Protein AF-A0A7Y5LCN3-F1 (afdb_monomer)

Mean predicted aligned error: 13.46 Å

Solvent-accessible surface area (backbone atoms only — not comparable to full-atom values): 19197 Å² total; per-residue (Å²): 138,63,77,71,61,66,58,58,63,61,57,56,64,54,54,65,52,49,56,54,51,51,51,54,53,48,51,50,50,50,50,50,51,50,51,49,50,51,50,50,51,54,52,50,54,46,48,54,51,49,53,54,49,50,54,32,47,76,48,50,44,60,88,72,73,68,83,64,98,54,71,68,72,59,36,53,49,33,51,55,50,35,53,50,35,54,52,52,46,52,48,52,51,53,49,52,52,50,46,52,52,50,52,51,52,42,53,52,48,53,52,51,48,53,52,50,55,52,51,50,53,53,50,52,51,53,49,53,52,51,50,52,53,46,52,53,49,46,53,49,34,50,53,50,34,55,51,25,52,49,49,34,55,52,32,54,54,50,40,54,55,40,51,53,49,34,53,52,42,54,52,50,46,54,52,47,52,51,50,43,54,52,41,53,53,49,46,52,53,46,52,54,50,49,53,53,46,51,53,50,51,55,52,40,50,52,50,29,51,51,17,52,52,44,27,53,52,19,49,52,42,28,53,53,16,60,73,51,44,84,82,13,53,72,57,24,55,52,19,51,52,48,23,53,51,16,52,51,46,31,55,52,29,52,53,50,52,51,52,46,52,52,50,51,53,52,45,55,54,48,48,54,52,38,54,53,48,44,55,50,43,54,55,48,46,53,55,47,50,54,53,36,52,54,35,53,55,49,44,53,52,33,54,52,49,36,55,52,25,53,51,49,37,53,50,27,53,52,48,50,56,52,44,52,51,50,53,53,50,50,55,52,50,52,53,51,51,53,50,50,51,51,51,44,55,53,50,49,56,50,44,54,50,51,49,50,52,46,51,52,53,48,48,58,57,48,58,29,63,54,64,72,80,75,124

Nearest PDB structures (foldseek):
  1qu7-assembly1_B  TM=5.947E-01  e=6.208E-07  Escherichia coli
  3g6b-assembly1_A  TM=6.745E-01  e=2.278E-05  Thermotoga maritima
  3g67-assembly1_A  TM=5.455E-01  e=5.442E-06  Thermotoga maritima
  6r1j-assembly1_D-2  TM=4.550E-01  e=4.868E-02  Aeromonas hydrophila J-1
  6grj-assembly1_F  TM=2.800E-01  e=1.846E-02  Aeromonas hydrophila

Secondary structure (DSSP, 8-state):
--HHHHHHHHHHHHHHHHHHHHHHHHHHHHHHHHHHHHHHHHHHHHHHHHHHHHHHHHTT-----------THHHHHHHHHHHHHHHHHHHHHHHHHHHHHHHHHHHHHHHHHHHHHHHHHHHHHHHHHHHHHHHHHHHHHHHHHHHHHHHHHHHHHHHHHHHHHHHHHHHHHHHHHHHHHHHHHHHHHHHHHHHHHHHHHHHHHHHHHHHHHHHHHHHHHHHHHHHTGGGGHHHHHHHHHHHHHHHHHHHHHHHHHHHHHHHHHHHHHHHHHHHHHHHHHHHHHHHHHHHHHHHHHHHHHHHHHHHHHHHHHHHHHHHHHHHHHHHHHHHHHHHHHHHHHHHHHHHHHHHHHHHHHHHHHHHHHHHHHHTTS--

Structure (mmCIF, N/CA/C/O backbone):
data_AF-A0A7Y5LCN3-F1
#
_entry.id   AF-A0A7Y5LCN3-F1
#
loop_
_atom_site.group_PDB
_atom_site.id
_atom_site.type_symbol
_atom_site.label_atom_id
_atom_site.label_alt_id
_atom_site.label_comp_id
_atom_site.label_asym_id
_atom_site.label_entity_id
_atom_site.label_seq_id
_atom_site.pdbx_PDB_ins_code
_atom_site.Cartn_x
_atom_site.Cartn_y
_atom_site.Cartn_z
_atom_site.occupancy
_atom_site.B_iso_or_equiv
_atom_site.auth_seq_id
_atom_site.auth_comp_id
_atom_site.auth_asym_id
_atom_site.auth_atom_id
_atom_site.pdbx_PDB_model_num
ATOM 1 N N . MET A 1 1 ? 97.685 20.482 -148.790 1.00 52.00 1 MET A N 1
ATOM 2 C CA . MET A 1 1 ? 96.986 21.787 -148.680 1.00 52.00 1 MET A CA 1
ATOM 3 C C . MET A 1 1 ? 95.770 21.716 -149.595 1.00 52.00 1 MET A C 1
ATOM 5 O O . MET A 1 1 ? 95.974 21.711 -150.789 1.00 52.00 1 MET A O 1
ATOM 9 N N . ILE A 1 2 ? 94.528 21.442 -149.194 1.00 47.47 2 ILE A N 1
ATOM 10 C CA . ILE A 1 2 ? 93.637 22.212 -148.298 1.00 47.47 2 ILE A CA 1
ATOM 11 C C . ILE A 1 2 ? 92.705 21.257 -147.498 1.00 47.47 2 ILE A C 1
ATOM 13 O O . ILE A 1 2 ? 91.799 21.687 -146.804 1.00 47.47 2 ILE A O 1
ATOM 17 N N . VAL A 1 3 ? 92.983 19.944 -147.465 1.00 51.06 3 VAL A N 1
ATOM 18 C CA . VAL A 1 3 ? 92.274 18.978 -146.583 1.00 51.06 3 VAL A CA 1
ATOM 19 C C . VAL A 1 3 ? 92.441 19.318 -145.080 1.00 51.06 3 VAL A C 1
ATOM 21 O O . VAL A 1 3 ? 91.617 18.948 -144.254 1.00 51.06 3 VAL A O 1
ATOM 24 N N . SER A 1 4 ? 93.443 20.135 -144.724 1.00 52.56 4 SER A N 1
ATOM 25 C CA . SER A 1 4 ? 93.655 20.673 -143.368 1.00 52.56 4 SER A CA 1
ATOM 26 C C . SER A 1 4 ? 92.714 21.831 -142.984 1.00 52.56 4 SER A C 1
ATOM 28 O O . SER A 1 4 ? 92.517 22.061 -141.795 1.00 52.56 4 SER A O 1
ATOM 30 N N . HIS A 1 5 ? 92.095 22.536 -143.939 1.00 54.12 5 HIS A N 1
ATOM 31 C CA . HIS A 1 5 ? 91.192 23.661 -143.638 1.00 54.12 5 HIS A CA 1
ATOM 32 C C . HIS A 1 5 ? 89.727 23.236 -143.453 1.00 54.12 5 HIS A C 1
ATOM 34 O O . HIS A 1 5 ? 88.987 23.913 -142.747 1.00 54.12 5 HIS A O 1
ATOM 40 N N . LEU A 1 6 ? 89.318 22.082 -143.998 1.00 51.00 6 LEU A N 1
ATOM 41 C CA . LEU A 1 6 ? 87.967 21.550 -143.778 1.00 51.00 6 LEU A CA 1
ATOM 42 C C . LEU A 1 6 ? 87.804 20.872 -142.401 1.00 51.00 6 LEU A C 1
ATOM 44 O O . LEU A 1 6 ? 86.703 20.828 -141.866 1.00 51.00 6 LEU A O 1
ATOM 48 N N . CYS A 1 7 ? 88.897 20.388 -141.797 1.00 51.03 7 CYS A N 1
ATOM 49 C CA . CYS A 1 7 ? 88.867 19.727 -140.485 1.00 51.03 7 CYS A CA 1
ATOM 50 C C . CYS A 1 7 ? 88.866 20.731 -139.308 1.00 51.03 7 CYS A C 1
ATOM 52 O O . CYS A 1 7 ? 88.306 20.455 -138.251 1.00 51.03 7 CYS A O 1
ATOM 54 N N . ALA A 1 8 ? 89.425 21.934 -139.501 1.00 54.19 8 ALA A N 1
ATOM 55 C CA . ALA A 1 8 ? 89.478 22.976 -138.469 1.00 54.19 8 ALA A CA 1
ATOM 56 C C . ALA A 1 8 ? 88.126 23.686 -138.237 1.00 54.19 8 ALA A C 1
ATOM 58 O O . ALA A 1 8 ? 87.846 24.117 -137.122 1.00 54.19 8 ALA A O 1
ATOM 59 N N . LEU A 1 9 ? 87.258 23.762 -139.254 1.00 52.12 9 LEU A N 1
ATOM 60 C CA . LEU A 1 9 ? 85.941 24.407 -139.137 1.00 52.12 9 LEU A CA 1
ATOM 61 C C . LEU A 1 9 ? 84.875 23.524 -138.463 1.00 52.12 9 LEU A C 1
ATOM 63 O O . LEU A 1 9 ? 83.951 24.058 -137.857 1.00 52.12 9 LEU A O 1
ATOM 67 N N . LEU A 1 10 ? 85.014 22.193 -138.495 1.00 51.50 10 LEU A N 1
ATOM 68 C CA . LEU A 1 10 ? 84.061 21.281 -137.842 1.00 51.50 10 LEU A CA 1
ATOM 69 C C . LEU A 1 10 ? 84.369 21.031 -136.354 1.00 51.50 10 LEU A C 1
ATOM 71 O O . LEU A 1 10 ? 83.449 20.767 -135.584 1.00 51.50 10 LEU A O 1
ATOM 75 N N . LEU A 1 11 ? 85.627 21.173 -135.918 1.00 52.88 11 LEU A N 1
ATOM 76 C CA . LEU A 1 11 ? 86.013 20.988 -134.509 1.00 52.88 11 LEU A CA 1
ATOM 77 C C . LEU A 1 11 ? 85.729 22.219 -133.625 1.00 52.88 11 LEU A C 1
ATOM 79 O O . LEU A 1 11 ? 85.453 22.057 -132.438 1.00 52.88 11 LEU A O 1
ATOM 83 N N . GLY A 1 12 ? 85.718 23.433 -134.190 1.00 55.03 12 GLY A N 1
ATOM 84 C CA . GLY A 1 12 ? 85.372 24.657 -133.451 1.00 55.03 12 GLY A CA 1
ATOM 85 C C . GLY A 1 12 ? 83.888 24.743 -133.075 1.00 55.03 12 GLY A C 1
ATOM 86 O O . GLY A 1 12 ? 83.553 25.140 -131.963 1.00 55.03 12 GLY A O 1
ATOM 87 N N . TYR A 1 13 ? 82.993 24.281 -133.956 1.00 54.50 13 TYR A N 1
ATOM 88 C CA . TYR A 1 13 ? 81.547 24.355 -133.717 1.00 54.50 13 TYR A CA 1
ATOM 89 C C . TYR A 1 13 ? 81.064 23.378 -132.634 1.00 54.50 13 TYR A C 1
ATOM 91 O O . TYR A 1 13 ? 80.042 23.624 -132.016 1.00 54.50 13 TYR A O 1
ATOM 99 N N . TYR A 1 14 ? 81.782 22.288 -132.343 1.00 53.69 14 TYR A N 1
ATOM 100 C CA . TYR A 1 14 ? 81.372 21.358 -131.277 1.00 53.69 14 TYR A CA 1
ATOM 101 C C . TYR A 1 14 ? 81.842 21.804 -129.878 1.00 53.69 14 TYR A C 1
ATOM 103 O O . TYR A 1 14 ? 81.203 21.478 -128.880 1.00 53.69 14 TYR A O 1
ATOM 111 N N . SER A 1 15 ? 82.925 22.587 -129.797 1.00 60.47 15 SER A N 1
ATOM 112 C CA . SER A 1 15 ? 83.506 23.067 -128.534 1.00 60.47 15 SER A CA 1
ATOM 113 C C . SER A 1 15 ? 82.622 24.106 -127.831 1.00 60.47 15 SER A C 1
ATOM 115 O O . SER A 1 15 ? 82.399 24.004 -126.624 1.00 60.47 15 SER A O 1
ATOM 117 N N . ASP A 1 16 ? 82.057 25.065 -128.571 1.00 58.06 16 ASP A N 1
ATOM 118 C CA . ASP A 1 16 ? 81.270 26.153 -127.968 1.00 58.06 16 ASP A CA 1
ATOM 119 C C . ASP A 1 16 ? 79.874 25.701 -127.500 1.00 58.06 16 ASP A C 1
ATOM 121 O O . ASP A 1 16 ? 79.369 26.185 -126.485 1.00 58.06 16 ASP A O 1
ATOM 125 N N . TYR A 1 17 ? 79.273 24.699 -128.152 1.00 61.34 17 TYR A N 1
ATOM 126 C CA . TYR A 1 17 ? 78.019 24.102 -127.673 1.00 61.34 17 TYR A CA 1
ATOM 127 C C . TYR A 1 17 ? 78.238 23.138 -126.501 1.00 61.34 17 TYR A C 1
ATOM 129 O O . TYR A 1 17 ? 77.366 23.022 -125.640 1.00 61.34 17 TYR A O 1
ATOM 137 N N . TRP A 1 18 ? 79.399 22.487 -126.397 1.00 64.56 18 TRP A N 1
ATOM 138 C CA . TRP A 1 18 ? 79.685 21.578 -125.285 1.00 64.56 18 TRP A CA 1
ATOM 139 C C . TRP A 1 18 ? 79.748 22.316 -123.935 1.00 64.56 18 TRP A C 1
ATOM 141 O O . TRP A 1 18 ? 79.131 21.872 -122.968 1.00 64.56 18 TRP A O 1
ATOM 151 N N . TRP A 1 19 ? 80.368 23.501 -123.871 1.00 62.97 19 TRP A N 1
ATOM 152 C CA . TRP A 1 19 ? 80.383 24.327 -122.651 1.00 62.97 19 TRP A CA 1
ATOM 153 C C . TRP A 1 19 ? 79.006 24.920 -122.290 1.00 62.97 19 TRP A C 1
ATOM 155 O O . TRP A 1 19 ? 78.677 25.055 -121.105 1.00 62.97 19 TRP A O 1
ATOM 165 N N . ALA A 1 20 ? 78.156 25.208 -123.281 1.00 64.88 20 ALA A N 1
ATOM 166 C CA . ALA A 1 20 ? 76.776 25.648 -123.053 1.00 64.88 20 ALA A CA 1
ATOM 167 C C . ALA A 1 20 ? 75.882 24.523 -122.489 1.00 64.88 20 ALA A C 1
ATOM 169 O O . ALA A 1 20 ? 75.087 24.760 -121.576 1.00 64.88 20 ALA A O 1
ATOM 170 N N . TRP A 1 21 ? 76.046 23.284 -122.963 1.00 63.06 21 TRP A N 1
ATOM 171 C CA . TRP A 1 21 ? 75.334 22.115 -122.430 1.00 63.06 21 TRP A CA 1
ATOM 172 C C . TRP A 1 21 ? 75.861 21.698 -121.046 1.00 63.06 21 TRP A C 1
ATOM 174 O O . TRP A 1 21 ? 75.075 21.428 -120.143 1.00 63.06 21 TRP A O 1
ATOM 184 N N . VAL A 1 22 ? 77.175 21.725 -120.809 1.00 68.25 22 VAL A N 1
ATOM 185 C CA . VAL A 1 22 ? 77.747 21.383 -119.492 1.00 68.25 22 VAL A CA 1
ATOM 186 C C . VAL A 1 22 ? 77.345 22.393 -118.407 1.00 68.25 22 VAL A C 1
ATOM 188 O O . VAL A 1 22 ? 77.045 21.990 -117.284 1.00 68.25 22 VAL A O 1
ATOM 191 N N . SER A 1 23 ? 77.270 23.692 -118.718 1.00 67.81 23 SER A N 1
ATOM 192 C CA . SER A 1 23 ? 76.867 24.718 -117.740 1.00 67.81 23 SER A CA 1
ATOM 193 C C . SER A 1 23 ? 75.370 24.691 -117.407 1.00 67.81 23 SER A C 1
ATOM 195 O O . SER A 1 23 ? 75.005 24.824 -116.238 1.00 67.81 23 SER A O 1
ATOM 197 N N . THR A 1 24 ? 74.498 24.448 -118.389 1.00 69.62 24 THR A N 1
ATOM 198 C CA . THR A 1 24 ? 73.043 24.343 -118.169 1.00 69.62 24 THR A CA 1
ATOM 199 C C . THR A 1 24 ? 72.655 23.064 -117.426 1.00 69.62 24 THR A C 1
ATOM 201 O O . THR 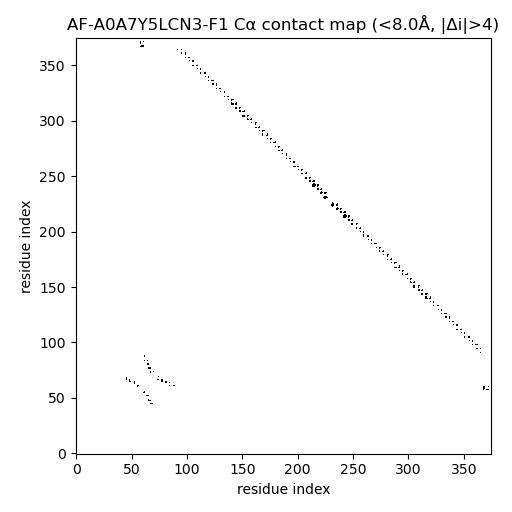A 1 24 ? 71.893 23.128 -116.458 1.00 69.62 24 THR A O 1
ATOM 204 N N . TYR A 1 25 ? 73.235 21.914 -117.786 1.00 73.44 25 TYR A N 1
ATOM 205 C CA . TYR A 1 25 ? 73.005 20.660 -117.059 1.00 73.44 25 TYR A CA 1
ATOM 206 C C . TYR A 1 25 ? 73.680 20.657 -115.682 1.00 73.44 25 TYR A C 1
ATOM 208 O O . TYR A 1 25 ? 73.091 20.173 -114.716 1.00 73.44 25 TYR A O 1
ATOM 216 N N . GLY A 1 26 ? 74.869 21.255 -115.553 1.00 73.31 26 GLY A N 1
ATOM 217 C CA . GLY A 1 26 ? 75.564 21.414 -114.274 1.00 73.31 26 GLY A CA 1
ATOM 218 C C . GLY A 1 26 ? 74.789 22.287 -113.282 1.00 73.31 26 GLY A C 1
ATOM 219 O O . GLY A 1 26 ? 74.607 21.890 -112.131 1.00 73.31 26 GLY A O 1
ATOM 220 N N . ALA A 1 27 ? 74.254 23.429 -113.728 1.00 74.38 27 ALA A N 1
ATOM 221 C CA . ALA A 1 27 ? 73.402 24.287 -112.901 1.00 74.38 27 ALA A CA 1
ATOM 222 C C . ALA A 1 27 ? 72.088 23.589 -112.510 1.00 74.38 27 ALA A C 1
ATOM 224 O O . ALA A 1 27 ? 71.671 23.666 -111.354 1.00 74.38 27 ALA A O 1
ATOM 225 N N . GLY A 1 28 ? 71.476 22.842 -113.436 1.00 76.94 28 GLY A N 1
ATOM 226 C CA . GLY A 1 28 ? 70.298 22.019 -113.153 1.00 76.94 28 GLY A CA 1
ATOM 227 C C . GLY A 1 28 ? 70.564 20.965 -112.075 1.00 76.94 28 GLY A C 1
ATOM 228 O O . GLY A 1 28 ? 69.800 20.861 -111.117 1.00 76.94 28 GLY A O 1
ATOM 229 N N . ILE A 1 29 ? 71.682 20.239 -112.165 1.00 80.81 29 ILE A N 1
ATOM 230 C CA . ILE A 1 29 ? 72.076 19.222 -111.177 1.00 80.81 29 ILE A CA 1
ATOM 231 C C . ILE A 1 29 ? 72.345 19.855 -109.806 1.00 80.81 29 ILE A C 1
ATOM 233 O O . ILE A 1 29 ? 71.886 19.327 -108.795 1.00 80.81 29 ILE A O 1
ATOM 237 N N . VAL A 1 30 ? 73.030 21.000 -109.744 1.00 80.94 30 VAL A N 1
ATOM 238 C CA . VAL A 1 30 ? 73.284 21.705 -108.473 1.00 80.94 30 VAL A CA 1
ATOM 239 C C . VAL A 1 30 ? 71.982 22.203 -107.842 1.00 80.94 30 VAL A C 1
ATOM 241 O O . VAL A 1 30 ? 71.798 22.040 -106.635 1.00 80.94 30 VAL A O 1
ATOM 244 N N . CYS A 1 31 ? 71.049 22.735 -108.634 1.00 82.25 31 CYS A N 1
ATOM 245 C CA . CYS A 1 31 ? 69.726 23.136 -108.152 1.00 82.25 31 CYS A CA 1
ATOM 246 C C . CYS A 1 31 ? 68.904 21.940 -107.658 1.00 82.25 31 CYS A C 1
ATOM 248 O O . CYS A 1 31 ? 68.289 22.032 -106.599 1.00 82.25 31 CYS A O 1
ATOM 250 N N . VAL A 1 32 ? 68.933 20.804 -108.362 1.00 82.25 32 VAL A N 1
ATOM 251 C CA . VAL A 1 32 ? 68.234 19.577 -107.943 1.00 82.25 32 VAL A CA 1
ATOM 252 C C . VAL A 1 32 ? 68.851 19.000 -106.671 1.00 82.25 32 VAL A C 1
ATOM 254 O O . VAL A 1 32 ? 68.116 18.660 -105.750 1.00 82.25 32 VAL A O 1
ATOM 257 N N . ILE A 1 33 ? 70.182 18.946 -106.555 1.00 82.06 33 ILE A N 1
ATOM 258 C CA . ILE A 1 33 ? 70.868 18.499 -105.331 1.00 82.06 33 ILE A CA 1
ATOM 259 C C . ILE A 1 33 ? 70.597 19.469 -104.177 1.00 82.06 33 ILE A C 1
ATOM 261 O O . ILE A 1 33 ? 70.390 19.031 -103.048 1.00 82.06 33 ILE A O 1
ATOM 265 N N . GLY A 1 34 ? 70.584 20.778 -104.436 1.00 81.12 34 GLY A N 1
ATOM 266 C CA . GLY A 1 34 ? 70.258 21.806 -103.450 1.00 81.12 34 GLY A CA 1
ATOM 267 C C . GLY A 1 34 ? 68.820 21.684 -102.952 1.00 81.12 34 GLY A C 1
ATOM 268 O O . GLY A 1 34 ? 68.594 21.644 -101.743 1.00 81.12 34 GLY A O 1
ATOM 269 N N . PHE A 1 35 ? 67.865 21.533 -103.871 1.00 82.56 35 PHE A N 1
ATOM 270 C CA . PHE A 1 35 ? 66.458 21.292 -103.564 1.00 82.56 35 PHE A CA 1
ATOM 271 C C . PHE A 1 35 ? 66.267 19.974 -102.810 1.00 82.56 35 PHE A C 1
ATOM 273 O O . PHE A 1 35 ? 65.584 19.945 -101.793 1.00 82.56 35 PHE A O 1
ATOM 280 N N . PHE A 1 36 ? 66.939 18.902 -103.232 1.00 81.12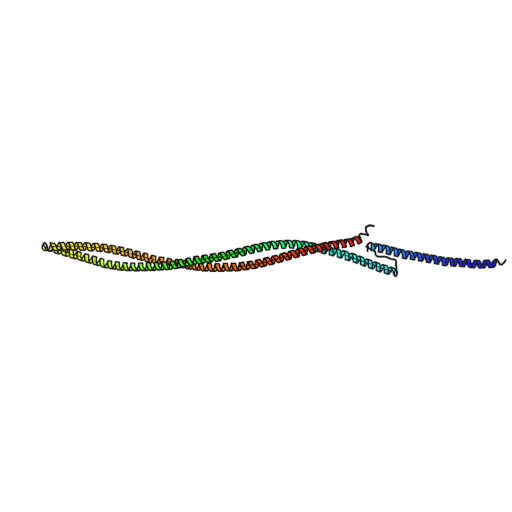 36 PHE A N 1
ATOM 281 C CA . PHE A 1 36 ? 66.885 17.599 -102.571 1.00 81.12 36 PHE A CA 1
ATOM 282 C C . PHE A 1 36 ? 67.504 17.637 -101.170 1.00 81.12 36 PHE A C 1
ATOM 284 O O . PHE A 1 36 ? 66.935 17.073 -100.241 1.00 81.12 36 PHE A O 1
ATOM 291 N N . LYS A 1 37 ? 68.617 18.359 -100.969 1.00 79.31 37 LYS A N 1
ATOM 292 C CA . LYS A 1 37 ? 69.203 18.601 -99.639 1.00 79.31 37 LYS A CA 1
ATOM 293 C C . LYS A 1 37 ? 68.273 19.418 -98.744 1.00 79.31 37 LYS A C 1
ATOM 295 O O . LYS A 1 37 ? 68.135 19.084 -97.570 1.00 79.31 37 LYS A O 1
ATOM 300 N N . LEU A 1 38 ? 67.638 20.463 -99.277 1.00 79.38 38 LEU A N 1
ATOM 301 C CA . LEU A 1 38 ? 66.633 21.258 -98.563 1.00 79.38 38 LEU A CA 1
ATOM 302 C C . LEU A 1 38 ? 65.418 20.403 -98.183 1.00 79.38 38 LEU A C 1
ATOM 304 O O . LEU A 1 38 ? 64.985 20.450 -97.036 1.00 79.38 38 LEU A O 1
ATOM 308 N N . PHE A 1 39 ? 64.935 19.567 -99.100 1.00 79.00 39 PHE A N 1
ATOM 309 C CA . PHE A 1 39 ? 63.821 18.645 -98.886 1.00 79.00 39 PHE A CA 1
ATOM 310 C C . PHE A 1 39 ? 64.145 17.544 -97.862 1.00 79.00 39 PHE A C 1
ATOM 312 O O . PHE A 1 39 ? 63.333 17.260 -96.980 1.00 79.00 39 PHE A O 1
ATOM 319 N N . LEU A 1 40 ? 65.347 16.959 -97.919 1.00 77.81 40 LEU A N 1
ATOM 320 C CA . LEU A 1 40 ? 65.844 15.999 -96.926 1.00 77.81 40 LEU A CA 1
ATOM 321 C C . LEU A 1 40 ? 65.979 16.641 -95.550 1.00 77.81 40 LEU A C 1
ATOM 323 O O . LEU A 1 40 ? 65.507 16.076 -94.570 1.00 77.81 40 LEU A O 1
ATOM 327 N N . LYS A 1 41 ? 66.584 17.832 -95.471 1.00 79.00 41 LYS A N 1
ATOM 328 C CA . LYS A 1 41 ? 66.724 18.572 -94.213 1.00 79.00 41 LYS A CA 1
ATOM 329 C C . LYS A 1 41 ? 65.353 18.878 -93.609 1.00 79.00 41 LYS A C 1
ATOM 331 O O . LYS A 1 41 ? 65.133 18.612 -92.435 1.00 79.00 41 LYS A O 1
ATOM 336 N N . TYR A 1 42 ? 64.423 19.354 -94.431 1.00 78.50 42 TYR A N 1
ATOM 337 C CA . TYR A 1 42 ? 63.046 19.639 -94.047 1.00 78.50 42 TYR A CA 1
ATOM 338 C C . TYR A 1 42 ? 62.305 18.399 -93.512 1.00 78.50 42 TYR A C 1
ATOM 340 O O . TYR A 1 42 ? 61.716 18.440 -92.431 1.00 78.50 42 TYR A O 1
ATOM 348 N N . THR A 1 43 ? 62.386 17.271 -94.223 1.00 75.50 43 THR A N 1
ATOM 349 C CA . THR A 1 43 ? 61.709 16.018 -93.845 1.00 75.50 43 THR A CA 1
ATOM 350 C C . THR A 1 43 ? 62.337 15.369 -92.607 1.00 75.50 43 THR A C 1
ATOM 352 O O . THR A 1 43 ? 61.619 14.927 -91.707 1.00 75.50 43 THR A O 1
ATOM 355 N N . ILE A 1 44 ? 63.671 15.345 -92.510 1.00 80.81 44 ILE A N 1
ATOM 356 C CA . ILE A 1 44 ? 64.396 14.754 -91.375 1.00 80.81 44 ILE A CA 1
ATOM 357 C C . ILE A 1 44 ? 64.196 15.588 -90.104 1.00 80.81 44 ILE A C 1
ATOM 359 O O . ILE A 1 44 ? 63.905 15.022 -89.052 1.00 80.81 44 ILE A O 1
ATOM 363 N N . GLU A 1 45 ? 64.296 16.920 -90.174 1.00 81.12 45 GLU A N 1
ATOM 364 C CA . GLU A 1 45 ? 64.096 17.783 -89.001 1.00 81.12 45 GLU A CA 1
ATOM 365 C C . GLU A 1 45 ? 62.672 17.671 -88.445 1.00 81.12 45 GLU A C 1
ATOM 367 O O . GLU A 1 45 ? 62.500 17.564 -87.228 1.00 81.12 45 GLU A O 1
ATOM 372 N N . ASN A 1 46 ? 61.655 17.644 -89.313 1.00 80.19 46 ASN A N 1
ATOM 373 C CA . ASN A 1 46 ? 60.269 17.441 -88.889 1.00 80.19 46 ASN A CA 1
ATOM 374 C C . ASN A 1 46 ? 60.059 16.034 -88.290 1.00 80.19 46 ASN A C 1
ATOM 376 O O . ASN A 1 46 ? 59.406 15.912 -87.257 1.00 80.19 46 ASN A O 1
ATOM 380 N N . THR A 1 47 ? 60.683 14.989 -88.847 1.00 79.69 47 THR A N 1
ATOM 381 C CA . THR A 1 47 ? 60.602 13.611 -88.316 1.00 79.69 47 THR A CA 1
ATOM 382 C C . THR A 1 47 ? 61.254 13.479 -86.936 1.00 79.69 47 THR A C 1
ATOM 384 O O . THR A 1 47 ? 60.654 12.918 -86.022 1.00 79.69 47 THR A O 1
ATOM 387 N N . ILE A 1 48 ? 62.443 14.059 -86.741 1.00 82.81 48 ILE A N 1
ATOM 388 C CA . ILE A 1 48 ? 63.136 14.076 -85.439 1.00 82.81 48 ILE A CA 1
ATOM 389 C C . ILE A 1 48 ? 62.314 14.844 -84.394 1.00 82.81 48 ILE A C 1
ATOM 391 O O . ILE A 1 48 ? 62.275 14.468 -83.223 1.00 82.81 48 ILE A O 1
ATOM 395 N N . ARG A 1 49 ? 61.638 15.930 -84.792 1.00 80.69 49 ARG A N 1
ATOM 396 C CA . ARG A 1 49 ? 60.756 16.685 -83.887 1.00 80.69 49 ARG A CA 1
ATOM 397 C C . ARG A 1 49 ? 59.528 15.880 -83.473 1.00 80.69 49 ARG A C 1
ATOM 399 O O . ARG A 1 49 ? 59.145 15.969 -82.306 1.00 80.69 49 ARG A O 1
ATOM 406 N N . ILE A 1 50 ? 58.930 15.117 -84.387 1.00 83.31 50 ILE A N 1
ATOM 407 C CA . ILE A 1 50 ? 57.817 14.212 -84.067 1.00 83.31 50 ILE A CA 1
ATOM 408 C C . ILE A 1 50 ? 58.298 13.130 -83.100 1.00 83.31 50 ILE A C 1
ATOM 410 O O . ILE A 1 50 ? 57.698 12.979 -82.043 1.00 83.31 50 ILE A O 1
ATOM 414 N N . GLU A 1 51 ? 59.406 12.447 -83.402 1.00 83.19 51 GLU A N 1
ATOM 415 C CA . GLU A 1 51 ? 59.971 11.389 -82.550 1.00 83.19 51 GLU A CA 1
ATOM 416 C C . GLU A 1 51 ? 60.253 11.890 -81.131 1.00 83.19 51 GLU A C 1
ATOM 418 O O . GLU A 1 51 ? 59.804 11.279 -80.163 1.00 83.19 51 GLU A O 1
ATOM 423 N N . ARG A 1 52 ? 60.866 13.070 -80.995 1.00 83.31 52 ARG A N 1
ATOM 424 C CA . ARG A 1 52 ? 61.134 13.672 -79.686 1.00 83.31 52 ARG A CA 1
ATOM 425 C C . ARG A 1 52 ? 59.859 13.966 -78.896 1.00 83.31 52 ARG A C 1
ATOM 427 O O . ARG A 1 52 ? 59.815 13.695 -77.698 1.00 83.31 52 ARG A O 1
ATOM 434 N N . ASN A 1 53 ? 58.840 14.546 -79.535 1.00 83.31 53 ASN A N 1
ATOM 435 C CA . ASN A 1 53 ? 57.570 14.856 -78.867 1.00 83.31 53 ASN A CA 1
ATOM 436 C C . ASN A 1 53 ? 56.798 13.577 -78.514 1.00 83.31 53 ASN A C 1
ATOM 438 O O . ASN A 1 53 ? 56.269 13.465 -77.413 1.00 83.31 53 ASN A O 1
ATOM 442 N N . VAL A 1 54 ? 56.801 12.575 -79.397 1.00 83.38 54 VAL A N 1
ATOM 443 C CA . VAL A 1 54 ? 56.242 11.246 -79.112 1.00 83.38 54 VAL A CA 1
ATOM 444 C C . VAL A 1 54 ? 56.981 10.596 -77.939 1.00 83.38 54 VAL A C 1
ATOM 446 O O . VAL A 1 54 ? 56.338 10.068 -77.038 1.00 83.38 54 VAL A O 1
ATOM 449 N N . GLY A 1 55 ? 58.310 10.700 -77.875 1.00 81.50 55 GLY A N 1
ATOM 450 C CA . GLY A 1 55 ? 59.112 10.217 -76.750 1.00 81.50 55 GLY A CA 1
ATOM 451 C C . GLY A 1 55 ? 58.748 10.877 -75.414 1.00 81.50 55 GLY A C 1
ATOM 452 O O . GLY A 1 55 ? 58.759 10.207 -74.381 1.00 81.50 55 GLY A O 1
ATOM 453 N N . LYS A 1 56 ? 58.362 12.161 -75.421 1.00 79.19 56 LYS A N 1
ATOM 454 C CA . LYS A 1 56 ? 57.824 12.856 -74.235 1.00 79.19 56 LYS A CA 1
ATOM 455 C C . LYS A 1 56 ? 56.450 12.319 -73.834 1.00 79.19 56 LYS A C 1
ATOM 457 O O . LYS A 1 56 ? 56.263 11.975 -72.670 1.00 79.19 56 LYS A O 1
ATOM 462 N N . ILE A 1 57 ? 55.549 12.102 -74.794 1.00 79.62 57 ILE A N 1
ATOM 463 C CA . ILE A 1 57 ? 54.236 11.475 -74.550 1.00 79.62 57 ILE A CA 1
ATOM 464 C C . ILE A 1 57 ? 54.384 10.055 -73.986 1.00 79.62 57 ILE A C 1
ATOM 466 O O . ILE A 1 57 ? 53.663 9.689 -73.062 1.00 79.62 57 ILE A O 1
ATOM 470 N N . VAL A 1 58 ? 55.335 9.257 -74.484 1.00 79.62 58 VAL A N 1
ATOM 471 C CA . VAL A 1 58 ? 55.625 7.907 -73.956 1.00 79.62 58 VAL A CA 1
ATOM 472 C C . VAL A 1 58 ? 56.105 7.970 -72.504 1.00 79.62 58 VAL A C 1
ATOM 474 O O . VAL A 1 58 ? 55.743 7.120 -71.691 1.00 79.62 58 VAL A O 1
ATOM 477 N N . LYS A 1 59 ? 56.861 9.013 -72.150 1.00 78.94 59 LYS A N 1
ATOM 478 C CA . LYS A 1 59 ? 57.240 9.327 -70.764 1.00 78.94 59 LYS A CA 1
ATOM 479 C C . LYS A 1 59 ? 56.122 9.998 -69.958 1.00 78.94 59 LYS A C 1
ATOM 481 O O . LYS A 1 59 ? 56.345 10.310 -68.792 1.00 78.94 59 LYS A O 1
ATOM 486 N N . LYS A 1 60 ? 54.934 10.155 -70.561 1.00 74.44 60 LYS A N 1
ATOM 487 C CA . LYS A 1 60 ? 53.722 10.782 -70.013 1.00 74.44 60 LYS A CA 1
ATOM 488 C C . LYS A 1 60 ? 53.904 12.262 -69.658 1.00 74.44 60 LYS A C 1
ATOM 490 O O . LYS A 1 60 ? 53.201 12.801 -68.811 1.00 74.44 60 LYS A O 1
ATOM 495 N N . ASP A 1 61 ? 54.827 12.918 -70.353 1.00 79.19 61 ASP A N 1
ATOM 496 C CA . ASP A 1 61 ? 55.000 14.363 -70.336 1.00 79.19 61 ASP A CA 1
ATOM 497 C C . ASP A 1 61 ? 54.221 14.983 -71.495 1.00 79.19 61 ASP A C 1
ATOM 499 O O . ASP A 1 61 ? 54.576 14.841 -72.669 1.00 79.19 61 ASP A O 1
ATOM 503 N N . PHE A 1 62 ? 53.136 15.665 -71.141 1.00 82.38 62 PHE A N 1
ATOM 504 C CA . PHE A 1 62 ? 52.247 16.338 -72.081 1.00 82.38 62 PHE A CA 1
ATOM 505 C C . PHE A 1 62 ? 52.517 17.846 -72.155 1.00 82.38 62 PHE A C 1
ATOM 507 O O . PHE A 1 62 ? 51.702 18.571 -72.710 1.00 82.38 62 PHE A O 1
ATOM 514 N N . SER A 1 63 ? 53.611 18.360 -71.579 1.00 80.00 63 SER A N 1
ATOM 515 C CA . SER A 1 63 ? 53.845 19.809 -71.438 1.00 80.00 63 SER A CA 1
ATOM 516 C C . SER A 1 63 ? 54.171 20.536 -72.748 1.00 80.00 63 SER A C 1
ATOM 518 O O . SER A 1 63 ? 53.946 21.744 -72.859 1.00 80.00 63 SER A O 1
ATOM 520 N N . GLU A 1 64 ? 54.671 19.822 -73.757 1.00 81.88 64 GLU A N 1
ATOM 521 C CA . GLU A 1 64 ? 55.128 20.411 -75.015 1.00 81.88 64 GLU A CA 1
ATOM 522 C C . GLU A 1 64 ? 54.242 20.051 -76.203 1.00 81.88 64 GLU A C 1
ATOM 524 O O . GLU A 1 64 ? 53.996 18.884 -76.486 1.00 81.88 64 GLU A O 1
ATOM 529 N N . LYS A 1 65 ? 53.826 21.081 -76.949 1.00 84.12 65 LYS A N 1
ATOM 530 C CA . LYS A 1 65 ? 53.106 20.948 -78.220 1.00 84.12 65 LYS A CA 1
ATOM 531 C C . LYS A 1 65 ? 54.070 20.724 -79.386 1.00 84.12 65 LYS A C 1
ATOM 533 O O . LYS A 1 65 ? 55.131 21.353 -79.465 1.00 84.12 65 LYS A O 1
ATOM 538 N N . LEU A 1 66 ? 53.656 19.906 -80.348 1.00 86.25 66 LEU A N 1
ATOM 539 C CA . LEU A 1 66 ? 54.381 19.675 -81.590 1.00 86.25 66 LEU A CA 1
ATOM 540 C C . LEU A 1 66 ? 54.391 20.956 -82.437 1.00 86.25 66 LEU A C 1
ATOM 542 O O . LEU A 1 66 ? 53.346 21.544 -82.726 1.00 86.25 66 LEU A O 1
ATOM 546 N N . LYS A 1 67 ? 55.596 21.387 -82.824 1.00 83.88 67 LYS A N 1
ATOM 547 C CA . LYS A 1 67 ? 55.847 22.548 -83.692 1.00 83.88 67 LYS A CA 1
ATOM 548 C C . LYS A 1 67 ? 56.687 22.130 -84.900 1.00 83.88 67 LYS A C 1
ATOM 550 O O . LYS A 1 67 ? 57.915 21.997 -84.809 1.00 83.88 67 LYS A O 1
ATOM 555 N N . LEU A 1 68 ? 56.014 21.930 -86.024 1.00 81.94 68 LEU A N 1
ATOM 556 C CA . LEU A 1 68 ? 56.568 21.619 -87.334 1.00 81.94 68 LEU A CA 1
ATOM 557 C C . LEU A 1 68 ? 56.567 22.875 -88.201 1.00 81.94 68 LEU A C 1
ATOM 559 O O . LEU A 1 68 ? 55.625 23.663 -88.194 1.00 81.94 68 LEU A O 1
ATOM 563 N N . ASN A 1 69 ? 57.619 23.044 -88.994 1.00 74.50 69 ASN A N 1
ATOM 564 C CA . ASN A 1 69 ? 57.614 24.044 -90.053 1.00 74.50 69 ASN A CA 1
ATOM 565 C C . ASN A 1 69 ? 56.912 23.407 -91.254 1.00 74.50 69 ASN A C 1
ATOM 567 O O . ASN A 1 69 ? 57.594 22.869 -92.120 1.00 74.50 69 ASN A O 1
ATOM 571 N N . ALA A 1 70 ? 55.576 23.350 -91.270 1.00 69.44 70 ALA A N 1
ATOM 572 C CA . ALA A 1 70 ? 54.858 22.559 -92.265 1.00 69.44 70 ALA A CA 1
ATOM 573 C C . ALA A 1 70 ? 53.571 23.166 -92.829 1.00 69.44 70 ALA A C 1
ATOM 575 O O . ALA A 1 70 ? 52.888 23.934 -92.162 1.00 69.44 70 ALA A O 1
ATOM 576 N N . THR A 1 71 ? 53.269 22.792 -94.074 1.00 70.12 71 THR A N 1
ATOM 577 C CA . THR A 1 71 ? 52.050 23.122 -94.831 1.00 70.12 71 THR A CA 1
ATOM 578 C C . THR A 1 71 ? 51.428 21.828 -95.364 1.00 70.12 71 THR A C 1
ATOM 580 O O . THR A 1 71 ? 52.156 20.859 -95.576 1.00 70.12 71 THR A O 1
ATOM 583 N N . GLY A 1 72 ? 50.114 21.801 -95.603 1.00 81.31 72 GLY A N 1
ATOM 584 C CA . GLY A 1 72 ? 49.412 20.592 -96.060 1.00 81.31 72 GLY A CA 1
ATOM 585 C C . GLY A 1 72 ? 49.267 19.540 -94.954 1.00 81.31 72 GLY A C 1
ATOM 586 O O . GLY A 1 72 ? 49.056 19.876 -93.791 1.00 81.31 72 GLY A O 1
ATOM 587 N N . GLU A 1 73 ? 49.437 18.266 -95.287 1.00 81.62 73 GLU A N 1
ATOM 588 C CA . GLU A 1 73 ? 49.139 17.117 -94.419 1.00 81.62 73 GLU A CA 1
ATOM 589 C C . GLU A 1 73 ? 49.973 17.092 -93.123 1.00 81.62 73 GLU A C 1
ATOM 591 O O . GLU A 1 73 ? 49.516 16.631 -92.076 1.00 81.62 73 GLU A O 1
ATOM 596 N N . LEU A 1 74 ? 51.199 17.624 -93.156 1.00 80.00 74 LEU A N 1
ATOM 597 C CA . LEU A 1 74 ? 52.059 17.741 -91.971 1.00 80.00 74 LEU A CA 1
ATOM 598 C C . LEU A 1 74 ? 51.575 18.829 -90.992 1.00 80.00 74 LEU A C 1
ATOM 600 O O . LEU A 1 74 ? 51.824 18.722 -89.790 1.00 80.00 74 LEU A O 1
ATOM 604 N N . TYR A 1 75 ? 50.879 19.861 -91.483 1.00 84.12 75 TYR A N 1
ATOM 605 C CA . TYR A 1 75 ? 50.216 20.852 -90.630 1.00 84.12 75 TYR A CA 1
ATOM 606 C C . TYR A 1 75 ? 48.980 20.247 -89.950 1.00 84.12 75 TYR A C 1
ATOM 608 O O . TYR A 1 75 ? 48.793 20.431 -88.746 1.00 84.12 75 TYR A O 1
ATOM 616 N N . ASP A 1 76 ? 48.200 19.446 -90.678 1.00 85.75 76 ASP A N 1
ATOM 617 C CA . ASP A 1 76 ? 47.049 18.727 -90.118 1.00 85.75 76 ASP A CA 1
ATOM 618 C C . ASP A 1 76 ? 47.484 17.701 -89.062 1.00 85.75 76 ASP A C 1
ATOM 620 O O . ASP A 1 76 ? 46.878 17.614 -87.992 1.00 85.75 76 ASP A O 1
ATOM 624 N N . LEU A 1 77 ? 48.592 16.983 -89.300 1.00 85.56 77 LEU A N 1
ATOM 625 C CA . LEU A 1 77 ? 49.209 16.102 -88.305 1.00 85.56 77 LEU A CA 1
ATOM 626 C C . LEU A 1 77 ? 49.612 16.875 -87.045 1.00 85.56 77 LEU A C 1
ATOM 628 O O . LEU A 1 77 ? 49.329 16.418 -85.939 1.00 85.56 77 LEU A O 1
ATOM 632 N N . GLN A 1 78 ? 50.241 18.045 -87.196 1.00 87.88 78 GLN A N 1
ATOM 633 C CA . GLN A 1 78 ? 50.585 18.903 -86.063 1.00 87.88 78 GLN A CA 1
ATOM 634 C C . GLN A 1 78 ? 49.341 19.290 -85.258 1.00 87.88 78 GLN A C 1
ATOM 636 O O . GLN A 1 78 ? 49.357 19.207 -84.029 1.00 87.88 78 GLN A O 1
ATOM 641 N N . ASN A 1 79 ? 48.277 19.722 -85.935 1.00 88.75 79 ASN A N 1
ATOM 642 C CA . ASN A 1 79 ? 47.048 20.145 -85.277 1.00 88.75 79 ASN A CA 1
ATOM 643 C C . ASN A 1 79 ? 46.386 18.980 -84.528 1.00 88.75 79 ASN A C 1
ATOM 645 O O . ASN A 1 79 ? 46.143 19.093 -83.330 1.00 88.75 79 ASN A O 1
ATOM 649 N N . ASN A 1 80 ? 46.208 17.832 -85.188 1.00 88.38 80 ASN A N 1
ATOM 650 C CA . ASN A 1 80 ? 45.634 16.628 -84.580 1.00 88.38 80 ASN A CA 1
ATOM 651 C C . ASN A 1 80 ? 46.466 16.129 -83.387 1.00 88.38 80 ASN A C 1
ATOM 653 O O . ASN A 1 80 ? 45.912 15.746 -82.356 1.00 88.38 80 ASN A O 1
ATOM 657 N N . PHE A 1 81 ? 47.796 16.176 -83.494 1.00 88.19 81 PHE A N 1
ATOM 658 C CA . PHE A 1 81 ? 48.703 15.804 -82.408 1.00 88.19 81 PHE A CA 1
ATOM 659 C C . PHE A 1 81 ? 48.600 16.764 -81.216 1.00 88.19 81 PHE A C 1
ATOM 661 O O . PHE A 1 81 ? 48.565 16.331 -80.066 1.00 88.19 81 PHE A O 1
ATOM 668 N N . ASN A 1 82 ? 48.487 18.067 -81.474 1.00 89.25 82 ASN A N 1
ATOM 669 C CA . ASN A 1 82 ? 48.296 19.061 -80.420 1.00 89.25 82 ASN A CA 1
ATOM 670 C C . ASN A 1 82 ? 46.920 18.944 -79.756 1.00 89.25 82 ASN A C 1
ATOM 672 O O . ASN A 1 82 ? 46.842 19.054 -78.536 1.00 89.25 82 ASN A O 1
ATOM 676 N N . THR A 1 83 ? 45.861 18.639 -80.511 1.00 91.06 83 THR A N 1
ATOM 677 C CA . THR A 1 83 ? 44.542 18.312 -79.946 1.00 91.06 83 THR A CA 1
ATOM 678 C C . THR A 1 83 ? 44.601 17.057 -79.071 1.00 91.06 83 THR A C 1
ATOM 680 O O . THR A 1 83 ? 43.995 17.025 -78.003 1.00 91.06 83 THR A O 1
ATOM 683 N N . MET A 1 84 ? 45.360 16.032 -79.472 1.00 88.75 84 MET A N 1
ATOM 684 C CA . MET A 1 84 ? 45.590 14.846 -78.642 1.00 88.75 84 MET A CA 1
ATOM 685 C C . MET A 1 84 ? 46.310 15.197 -77.332 1.00 88.75 84 MET A C 1
ATOM 687 O O . MET A 1 84 ? 45.896 14.716 -76.279 1.00 88.75 84 MET A O 1
ATOM 691 N N . ILE A 1 85 ? 47.332 16.059 -77.369 1.00 89.31 85 ILE A N 1
ATOM 692 C CA . ILE A 1 85 ? 48.011 16.554 -76.160 1.00 89.31 85 ILE A CA 1
ATOM 693 C C . ILE A 1 85 ? 47.042 17.322 -75.258 1.00 89.31 85 ILE A C 1
ATOM 695 O O . ILE A 1 85 ? 46.986 17.032 -74.067 1.00 89.31 85 ILE A O 1
ATOM 699 N N . ASP A 1 86 ? 46.256 18.248 -75.812 1.00 90.12 86 ASP A N 1
ATOM 700 C CA . ASP A 1 86 ? 45.273 19.025 -75.045 1.00 90.12 86 ASP A CA 1
ATOM 701 C C . ASP A 1 86 ? 44.246 18.099 -74.364 1.00 90.12 86 ASP A C 1
ATOM 703 O O . ASP A 1 86 ? 43.925 18.265 -73.186 1.00 90.12 86 ASP A O 1
ATOM 707 N N . ASN A 1 87 ? 43.789 17.056 -75.062 1.00 90.69 87 ASN A N 1
ATOM 708 C CA . ASN A 1 87 ? 42.893 16.047 -74.494 1.00 90.69 87 ASN A CA 1
ATOM 709 C C . ASN A 1 87 ? 43.561 15.216 -73.383 1.00 90.69 87 ASN A C 1
ATOM 711 O O . ASN A 1 87 ? 42.919 14.945 -72.368 1.00 90.69 87 ASN A O 1
ATOM 715 N N . LEU A 1 88 ? 44.835 14.833 -73.535 1.00 88.81 88 LEU A N 1
ATOM 716 C CA . LEU A 1 88 ? 45.589 14.094 -72.512 1.00 88.81 88 LEU A CA 1
ATOM 717 C C . LEU A 1 88 ? 45.879 14.948 -71.269 1.00 88.81 88 LEU A C 1
ATOM 719 O O . LEU A 1 88 ? 45.763 14.447 -70.153 1.00 88.81 88 LEU A O 1
ATOM 723 N N . GLN A 1 89 ? 46.190 16.236 -71.443 1.00 86.88 89 GLN A N 1
ATOM 724 C CA . GLN A 1 89 ? 46.334 17.192 -70.340 1.00 86.88 89 GLN A CA 1
ATOM 725 C C . GLN A 1 89 ? 45.015 17.372 -69.581 1.00 86.88 89 GLN A C 1
ATOM 727 O O . GLN A 1 89 ? 44.989 17.284 -68.354 1.00 86.88 89 GLN A O 1
ATOM 732 N N . ASN A 1 90 ? 43.905 17.571 -70.300 1.00 90.00 90 ASN A N 1
ATOM 733 C CA . ASN A 1 90 ? 42.578 17.676 -69.690 1.00 90.00 90 ASN A CA 1
ATOM 734 C C . ASN A 1 90 ? 42.191 16.390 -68.946 1.00 90.00 90 ASN A C 1
ATOM 736 O O . ASN A 1 90 ? 41.609 16.456 -67.860 1.00 90.00 90 ASN A O 1
ATOM 740 N N . PHE A 1 91 ? 42.537 15.225 -69.498 1.00 88.88 91 PHE A N 1
ATOM 741 C CA . PHE A 1 91 ? 42.335 13.934 -68.846 1.00 88.88 91 PHE A CA 1
ATOM 742 C C . PHE A 1 91 ? 43.162 13.802 -67.557 1.00 88.88 91 PHE A C 1
ATOM 744 O O . PHE A 1 91 ? 42.599 13.433 -66.529 1.00 88.88 91 PHE A O 1
ATOM 751 N N . ASP A 1 92 ? 44.453 14.159 -67.571 1.00 87.44 92 ASP A N 1
ATOM 752 C CA . ASP A 1 92 ? 45.322 14.148 -66.380 1.00 87.44 92 ASP A CA 1
ATOM 753 C C . ASP A 1 92 ? 44.798 15.084 -65.280 1.00 87.44 92 ASP A C 1
ATOM 755 O O . ASP A 1 92 ? 44.679 14.674 -64.124 1.00 87.44 92 ASP A O 1
ATOM 759 N N . HIS A 1 93 ? 44.400 16.309 -65.638 1.00 88.56 93 HIS A N 1
ATOM 760 C CA . HIS A 1 93 ? 43.790 17.253 -64.698 1.00 88.56 93 HIS A CA 1
ATOM 761 C C . HIS A 1 93 ? 42.491 16.709 -64.096 1.00 88.56 93 HIS A C 1
ATOM 763 O O . HIS A 1 93 ? 42.340 16.685 -62.874 1.00 88.56 93 HIS A O 1
ATOM 769 N N . THR A 1 94 ? 41.582 16.204 -64.934 1.00 91.31 94 THR A N 1
ATOM 770 C CA . THR A 1 94 ? 40.304 15.635 -64.478 1.00 91.31 94 THR A CA 1
ATOM 771 C C . THR A 1 94 ? 40.526 14.425 -63.568 1.00 91.31 94 THR A C 1
ATOM 773 O O . THR A 1 94 ? 39.832 14.265 -62.563 1.00 91.31 94 THR A O 1
ATOM 776 N N . LEU A 1 95 ? 41.515 13.583 -63.882 1.00 90.50 95 LEU A N 1
ATOM 777 C CA . LEU A 1 95 ? 41.864 12.411 -63.086 1.00 90.50 95 LEU A CA 1
ATOM 778 C C . LEU A 1 95 ? 42.453 12.802 -61.722 1.00 90.50 95 LEU A C 1
ATOM 780 O O . LEU A 1 95 ? 42.048 12.240 -60.703 1.00 90.50 95 LEU A O 1
ATOM 784 N N . LYS A 1 96 ? 43.353 13.792 -61.671 1.00 88.69 96 LYS A N 1
ATOM 785 C CA . LYS A 1 96 ? 43.899 14.333 -60.411 1.00 88.69 96 LYS A CA 1
ATOM 786 C C . LYS A 1 96 ? 42.807 14.928 -59.527 1.00 88.69 96 LYS A C 1
ATOM 788 O O . LYS A 1 96 ? 42.762 14.626 -58.333 1.00 88.69 96 LYS A O 1
ATOM 793 N N . ASP A 1 97 ? 41.900 15.704 -60.112 1.00 92.19 97 ASP A N 1
ATOM 794 C CA . ASP A 1 97 ? 40.761 16.279 -59.395 1.00 92.19 97 ASP A CA 1
ATOM 795 C C . ASP A 1 97 ? 39.825 15.189 -58.856 1.00 92.19 97 ASP A C 1
ATOM 797 O O . ASP A 1 97 ? 39.384 15.262 -57.705 1.00 92.19 97 ASP A O 1
ATOM 801 N N . ALA A 1 98 ? 39.556 14.141 -59.643 1.00 92.00 98 ALA A N 1
ATOM 802 C CA . ALA A 1 98 ? 38.759 12.997 -59.207 1.00 92.00 98 ALA A CA 1
ATOM 803 C C . ALA A 1 98 ? 39.414 12.252 -58.027 1.00 92.00 98 ALA A C 1
ATOM 805 O O . ALA A 1 98 ? 38.737 11.959 -57.041 1.00 92.00 98 ALA A O 1
ATOM 806 N N . ILE A 1 99 ? 40.731 12.015 -58.074 1.00 92.62 99 ILE A N 1
ATOM 807 C CA . ILE A 1 99 ? 41.502 11.384 -56.986 1.00 92.62 99 ILE A CA 1
ATOM 808 C C . ILE A 1 99 ? 41.474 12.243 -55.711 1.00 92.62 99 ILE A C 1
ATOM 810 O O . ILE A 1 99 ? 41.303 11.713 -54.607 1.00 92.62 99 ILE A O 1
ATOM 814 N N . ALA A 1 100 ? 41.621 13.565 -55.839 1.00 90.62 100 ALA A N 1
ATOM 815 C CA . ALA A 1 100 ? 41.562 14.487 -54.705 1.00 90.62 100 ALA A CA 1
ATOM 816 C C . ALA A 1 100 ? 40.170 14.496 -54.052 1.00 90.62 100 ALA A C 1
ATOM 818 O O . ALA A 1 100 ? 40.057 14.395 -52.826 1.00 90.62 100 ALA A O 1
ATOM 819 N N . ARG A 1 101 ? 39.102 14.536 -54.862 1.00 93.12 101 ARG A N 1
ATOM 820 C CA . ARG A 1 101 ? 37.717 14.417 -54.376 1.00 93.12 101 ARG A CA 1
ATOM 821 C C . ARG A 1 101 ? 37.477 13.075 -53.689 1.00 93.12 101 ARG A C 1
ATOM 823 O O . ARG A 1 101 ? 36.912 13.061 -52.599 1.00 93.12 101 ARG A O 1
ATOM 830 N N . MET A 1 102 ? 37.956 11.974 -54.268 1.00 94.19 102 MET A N 1
ATOM 831 C CA . MET A 1 102 ? 37.825 10.636 -53.681 1.00 94.19 102 MET A CA 1
ATOM 832 C C . MET A 1 102 ? 38.537 10.538 -52.327 1.00 94.19 102 MET A C 1
ATOM 834 O O . MET A 1 102 ? 37.953 10.054 -51.363 1.00 94.19 102 MET A O 1
ATOM 838 N N . SER A 1 103 ? 39.749 11.091 -52.216 1.00 91.50 103 SER A N 1
ATOM 839 C CA . SER A 1 103 ? 40.490 11.157 -50.946 1.00 91.50 103 SER A CA 1
ATOM 840 C C . SER A 1 103 ? 39.723 11.936 -49.869 1.00 91.50 103 SER A C 1
ATOM 842 O O . SER A 1 103 ? 39.697 11.530 -48.707 1.00 91.50 103 SER A O 1
ATOM 844 N N . SER A 1 104 ? 39.083 13.047 -50.251 1.00 93.94 104 SER A N 1
ATOM 845 C CA . SER A 1 104 ? 38.258 13.851 -49.343 1.00 93.94 104 SER A CA 1
ATOM 846 C C . SER A 1 104 ? 37.035 13.072 -48.843 1.00 93.94 104 SER A C 1
ATOM 848 O O . SER A 1 104 ? 36.808 13.000 -47.635 1.00 93.94 104 SER A O 1
ATOM 850 N N . VAL A 1 105 ? 36.297 12.420 -49.751 1.00 94.38 105 VAL A N 1
ATOM 851 C CA . VAL A 1 105 ? 35.125 11.589 -49.409 1.00 94.38 105 VAL A CA 1
ATOM 852 C C . VAL A 1 105 ? 35.516 10.434 -48.487 1.00 94.38 105 VAL A C 1
ATOM 854 O O . VAL A 1 105 ? 34.836 10.190 -47.496 1.00 94.38 105 VAL A O 1
ATOM 857 N N . VAL A 1 106 ? 36.632 9.757 -48.764 1.00 94.62 106 VAL A N 1
ATOM 858 C CA . VAL A 1 106 ? 37.158 8.678 -47.914 1.00 94.62 106 VAL A CA 1
ATOM 859 C C . VAL A 1 106 ? 37.466 9.183 -46.503 1.00 94.62 106 VAL A C 1
ATOM 861 O O . VAL A 1 106 ? 37.027 8.569 -45.538 1.00 94.62 106 VAL A O 1
ATOM 864 N N . SER A 1 107 ? 38.149 10.325 -46.372 1.00 92.25 107 SER A N 1
ATOM 865 C CA . SER A 1 107 ? 38.450 10.933 -45.066 1.00 92.25 107 SER A CA 1
ATOM 866 C C . SER A 1 107 ? 37.177 11.271 -44.277 1.00 92.25 107 SER A C 1
ATOM 868 O O . SER A 1 107 ? 37.071 10.963 -43.087 1.00 92.25 107 SER A O 1
ATOM 870 N N . GLN A 1 108 ? 36.173 11.844 -44.951 1.00 95.06 108 GLN A N 1
ATOM 871 C CA . GLN A 1 108 ? 34.866 12.122 -44.350 1.00 95.06 108 GLN A CA 1
ATOM 872 C C . GLN A 1 108 ? 34.168 10.839 -43.892 1.00 95.06 108 GLN A C 1
ATOM 874 O O . GLN A 1 108 ? 33.680 10.787 -42.764 1.00 95.06 108 GLN A O 1
ATOM 879 N N . LEU A 1 109 ? 34.161 9.794 -44.725 1.00 94.75 109 LEU A N 1
ATOM 880 C CA . LEU A 1 109 ? 33.578 8.503 -44.367 1.00 94.75 109 LEU A CA 1
ATOM 881 C C . LEU A 1 109 ? 34.278 7.894 -43.153 1.00 94.75 109 LEU A C 1
ATOM 883 O O . LEU A 1 109 ? 33.590 7.514 -42.215 1.00 94.75 109 LEU A O 1
ATOM 887 N N . THR A 1 110 ? 35.612 7.872 -43.098 1.00 91.94 110 THR A N 1
ATOM 888 C CA . THR A 1 110 ? 36.354 7.373 -41.925 1.00 91.94 110 THR A CA 1
ATOM 889 C C . THR A 1 110 ? 35.972 8.120 -40.646 1.00 91.94 110 THR A C 1
ATOM 891 O O . THR A 1 110 ? 35.782 7.499 -39.601 1.00 91.94 110 THR A O 1
ATOM 894 N N . SER A 1 111 ? 35.803 9.445 -40.719 1.00 94.56 111 SER A N 1
ATOM 895 C CA . SER A 1 111 ? 35.339 10.240 -39.576 1.00 94.56 111 SER A CA 1
ATOM 896 C C . SER A 1 111 ? 33.925 9.846 -39.138 1.00 94.56 111 SER A C 1
ATOM 898 O O . SER A 1 111 ? 33.689 9.665 -37.943 1.00 94.56 111 SER A O 1
ATOM 900 N N . ILE A 1 112 ? 32.995 9.683 -40.087 1.00 94.88 112 ILE A N 1
ATOM 901 C CA . ILE A 1 112 ? 31.616 9.247 -39.814 1.00 94.88 112 ILE A CA 1
ATOM 902 C C . ILE A 1 112 ? 31.615 7.850 -39.183 1.00 94.88 112 ILE A C 1
ATOM 904 O O . ILE A 1 112 ? 30.922 7.633 -38.193 1.00 94.88 112 ILE A O 1
ATOM 908 N N . MET A 1 113 ? 32.433 6.924 -39.692 1.00 93.19 113 MET A N 1
ATOM 909 C CA . MET A 1 113 ? 32.560 5.572 -39.141 1.00 93.19 113 MET A CA 1
ATOM 910 C C . MET A 1 113 ? 33.059 5.585 -37.694 1.00 93.19 113 MET A C 1
ATOM 912 O O . MET A 1 113 ? 32.527 4.861 -36.852 1.00 93.19 113 MET A O 1
ATOM 916 N N . GLY A 1 114 ? 34.041 6.438 -37.384 1.00 91.19 114 GLY A N 1
ATOM 917 C CA . GLY A 1 114 ? 34.530 6.628 -36.019 1.00 91.19 114 GLY A CA 1
ATOM 918 C C . GLY A 1 114 ? 33.442 7.143 -35.074 1.00 91.19 114 GLY A C 1
ATOM 919 O O . GLY A 1 114 ? 33.257 6.593 -33.989 1.00 91.19 114 GLY A O 1
ATOM 920 N N . GLN A 1 115 ? 32.672 8.149 -35.501 1.00 94.69 115 GLN A N 1
ATOM 921 C CA . GLN A 1 115 ? 31.542 8.671 -34.722 1.00 94.69 115 GLN A CA 1
ATOM 922 C C . GLN A 1 115 ? 30.442 7.620 -34.528 1.00 94.69 115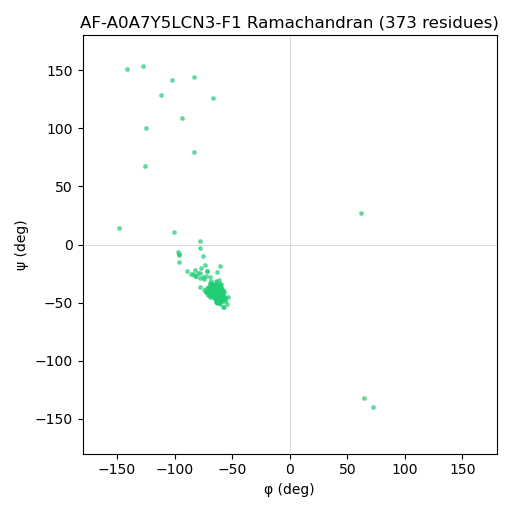 GLN A C 1
ATOM 924 O O . GLN A 1 115 ? 29.930 7.463 -33.420 1.00 94.69 115 GLN A O 1
ATOM 929 N N . GLN A 1 116 ? 30.121 6.860 -35.577 1.00 94.62 116 GLN A N 1
ATOM 930 C CA . GLN A 1 116 ? 29.133 5.787 -35.523 1.00 94.62 116 GLN A CA 1
ATOM 931 C C . GLN A 1 116 ? 29.546 4.698 -34.523 1.00 94.62 116 GLN A C 1
ATOM 933 O O . GLN A 1 116 ? 28.718 4.246 -33.735 1.00 94.62 116 GLN A O 1
ATOM 938 N N . ALA A 1 117 ? 30.823 4.305 -34.505 1.00 90.75 117 ALA A N 1
ATOM 939 C CA . ALA A 1 117 ? 31.337 3.315 -33.561 1.00 90.75 117 ALA A CA 1
ATOM 940 C C . ALA A 1 117 ? 31.212 3.780 -32.098 1.00 90.75 117 ALA A C 1
ATOM 942 O O . ALA A 1 117 ? 30.785 3.001 -31.243 1.00 90.75 117 ALA A O 1
ATOM 943 N N . VAL A 1 118 ? 31.523 5.052 -31.815 1.00 94.00 118 VAL A N 1
ATOM 944 C CA . VAL A 1 118 ? 31.333 5.644 -30.479 1.00 94.00 118 VAL A CA 1
ATOM 945 C C . VAL A 1 118 ? 29.852 5.637 -30.090 1.00 94.00 118 VAL A C 1
ATOM 947 O O . VAL A 1 118 ? 29.514 5.132 -29.019 1.00 94.00 118 VAL A O 1
ATOM 950 N N . GLY A 1 119 ? 28.965 6.093 -30.980 1.00 95.31 119 GLY A N 1
ATOM 951 C CA . GLY A 1 119 ? 27.520 6.108 -30.729 1.00 95.31 119 GLY A CA 1
ATOM 952 C C . GLY A 1 119 ? 26.934 4.714 -30.469 1.00 95.31 119 GLY A C 1
ATOM 953 O O . GLY A 1 119 ? 26.083 4.549 -29.599 1.00 95.31 119 GLY A O 1
ATOM 954 N N . MET A 1 120 ? 27.432 3.677 -31.151 1.00 93.31 120 MET A N 1
ATOM 955 C CA . MET A 1 120 ? 27.029 2.288 -30.886 1.00 93.31 120 MET A CA 1
ATOM 956 C C . MET A 1 120 ? 27.455 1.797 -29.501 1.00 93.31 120 MET A C 1
ATOM 958 O O . MET A 1 120 ? 26.686 1.098 -28.837 1.00 93.31 120 MET A O 1
ATOM 962 N N . ASN A 1 121 ? 28.644 2.176 -29.030 1.00 91.38 121 ASN A N 1
ATOM 963 C CA . ASN A 1 121 ? 29.095 1.825 -27.684 1.00 91.38 121 ASN A CA 1
ATOM 964 C C . ASN A 1 121 ? 28.260 2.523 -26.595 1.00 91.38 121 ASN A C 1
ATOM 966 O O . ASN A 1 121 ? 27.868 1.897 -25.604 1.00 91.38 121 ASN A O 1
ATOM 970 N N . GLU A 1 122 ? 27.944 3.804 -26.794 1.00 95.31 122 GLU A N 1
ATOM 971 C CA . GLU A 1 122 ? 27.053 4.558 -25.905 1.00 95.31 122 GLU A CA 1
ATOM 972 C C . GLU A 1 122 ? 25.655 3.934 -25.865 1.00 95.31 122 GLU A C 1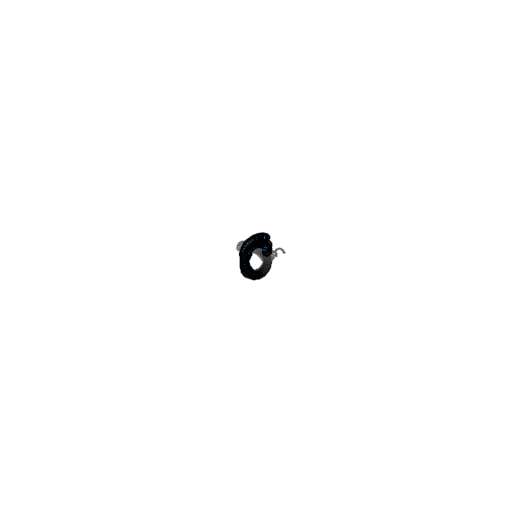
ATOM 974 O O . GLU A 1 122 ? 25.112 3.697 -24.784 1.00 95.31 122 GLU A O 1
ATOM 979 N N . GLN A 1 123 ? 25.103 3.571 -27.025 1.00 94.62 123 GLN A N 1
ATOM 980 C CA . GLN A 1 123 ? 23.781 2.960 -27.098 1.00 94.62 123 GLN A CA 1
ATOM 981 C C . GLN A 1 123 ? 23.739 1.569 -26.455 1.00 94.62 123 GLN A C 1
ATOM 983 O O . GLN A 1 123 ? 22.787 1.257 -25.744 1.00 94.62 123 GLN A O 1
ATOM 988 N N . SER A 1 124 ? 24.788 0.758 -26.621 1.00 92.94 124 SER A N 1
ATOM 989 C CA . SER A 1 124 ? 24.936 -0.523 -25.914 1.00 92.94 124 SER A CA 1
ATOM 990 C C . SER A 1 124 ? 24.948 -0.338 -24.391 1.00 92.94 124 SER A C 1
ATOM 992 O O . SER A 1 124 ? 24.266 -1.058 -23.657 1.00 92.94 124 SER A O 1
ATOM 994 N N . THR A 1 125 ? 25.661 0.679 -23.901 1.00 95.44 125 THR A N 1
ATOM 995 C CA . THR A 1 125 ? 25.705 1.006 -22.468 1.00 95.44 125 THR A CA 1
ATOM 996 C C . THR A 1 125 ? 24.328 1.422 -21.948 1.00 95.44 125 THR A C 1
ATOM 998 O O . THR A 1 125 ? 23.866 0.885 -20.938 1.00 95.44 125 THR A O 1
ATOM 1001 N N . ALA A 1 126 ? 23.638 2.313 -22.667 1.00 95.94 126 ALA A N 1
ATOM 1002 C CA . ALA A 1 126 ? 22.293 2.762 -22.315 1.00 95.94 126 ALA A CA 1
ATOM 1003 C C . ALA A 1 126 ? 21.272 1.609 -22.321 1.00 95.94 126 ALA A C 1
ATOM 1005 O O . ALA A 1 126 ? 20.411 1.535 -21.441 1.00 95.94 126 ALA A O 1
ATOM 1006 N N . LEU A 1 127 ? 21.385 0.672 -23.269 1.00 96.25 127 LEU A N 1
ATOM 1007 C CA . LEU A 1 127 ? 20.548 -0.530 -23.320 1.00 96.25 127 LEU A CA 1
ATOM 1008 C C . LEU A 1 127 ? 20.766 -1.442 -22.113 1.00 96.25 127 LEU A C 1
ATOM 1010 O O . LEU A 1 127 ? 19.792 -1.916 -21.527 1.00 96.25 127 LEU A O 1
ATOM 1014 N N . ASN A 1 128 ? 22.020 -1.671 -21.717 1.00 93.25 128 ASN A N 1
ATOM 1015 C CA . ASN A 1 128 ? 22.328 -2.475 -20.534 1.00 93.25 128 ASN A CA 1
ATOM 1016 C C . ASN A 1 128 ? 21.748 -1.837 -19.267 1.00 93.25 128 ASN A C 1
ATOM 1018 O O . ASN A 1 128 ? 21.078 -2.518 -18.495 1.00 93.25 128 ASN A O 1
ATOM 1022 N N . GLN A 1 129 ? 21.928 -0.524 -19.091 1.00 96.56 129 GLN A N 1
ATOM 1023 C CA . GLN A 1 129 ? 21.344 0.208 -17.962 1.00 96.56 129 GLN A CA 1
ATOM 1024 C C . GLN A 1 129 ? 19.816 0.107 -17.953 1.00 96.56 129 GLN A C 1
ATOM 1026 O O . GLN A 1 129 ? 19.229 -0.245 -16.933 1.00 96.56 129 GLN A O 1
ATOM 1031 N N . THR A 1 130 ? 19.175 0.337 -19.101 1.00 96.19 130 THR A N 1
ATOM 1032 C CA . THR A 1 130 ? 17.711 0.256 -19.227 1.00 96.19 130 THR A CA 1
ATOM 1033 C C . THR A 1 130 ? 17.198 -1.152 -18.931 1.00 96.19 130 THR A C 1
ATOM 1035 O O . THR A 1 130 ? 16.165 -1.310 -18.281 1.00 96.19 130 THR A O 1
ATOM 1038 N N . THR A 1 131 ? 17.931 -2.184 -19.354 1.00 94.75 131 THR A N 1
ATOM 1039 C CA . THR A 1 131 ? 17.601 -3.586 -19.060 1.00 94.75 131 THR A CA 1
ATOM 1040 C C . THR A 1 131 ? 17.654 -3.858 -17.558 1.00 94.75 131 THR A C 1
ATOM 1042 O O . THR A 1 131 ? 16.696 -4.404 -17.014 1.00 94.75 131 THR A O 1
ATOM 1045 N N . THR A 1 132 ? 18.714 -3.421 -16.871 1.00 95.94 132 THR A N 1
ATOM 1046 C CA . THR A 1 132 ? 18.830 -3.552 -15.409 1.00 95.94 132 THR A CA 1
ATOM 1047 C C . THR A 1 132 ? 17.687 -2.838 -14.691 1.00 95.94 132 THR A C 1
ATOM 1049 O O . THR A 1 132 ? 17.005 -3.446 -13.871 1.00 95.94 132 THR A O 1
ATOM 1052 N N . THR A 1 133 ? 17.396 -1.584 -15.048 1.00 96.69 133 THR A N 1
ATOM 1053 C CA . THR A 1 133 ? 16.276 -0.834 -14.455 1.00 96.69 133 THR A CA 1
ATOM 1054 C C . THR A 1 133 ? 14.930 -1.516 -14.712 1.00 96.69 133 THR A C 1
ATOM 1056 O O . THR A 1 133 ? 14.065 -1.538 -13.841 1.00 96.69 133 THR A O 1
ATOM 1059 N N . THR A 1 134 ? 14.748 -2.125 -15.885 1.00 96.56 134 THR A N 1
ATOM 1060 C CA . THR A 1 134 ? 13.529 -2.881 -16.215 1.00 96.56 134 THR A CA 1
ATOM 1061 C C . THR A 1 134 ? 13.391 -4.133 -15.339 1.00 96.56 134 THR A C 1
ATOM 1063 O O . THR A 1 134 ? 12.291 -4.442 -14.882 1.00 96.56 134 THR A O 1
ATOM 1066 N N . GLN A 1 135 ? 14.494 -4.826 -15.035 1.00 93.19 135 GLN A N 1
ATOM 1067 C CA . GLN A 1 135 ? 14.504 -5.967 -14.109 1.00 93.19 135 GLN A CA 1
ATOM 1068 C C . GLN A 1 135 ? 14.194 -5.547 -12.665 1.00 93.19 135 GLN A C 1
ATOM 1070 O O . GLN A 1 135 ? 13.405 -6.206 -11.987 1.00 93.19 135 GLN A O 1
ATOM 1075 N N . GLU A 1 136 ? 14.758 -4.432 -12.201 1.00 96.44 136 GLU A N 1
ATOM 1076 C CA . GLU A 1 136 ? 14.451 -3.863 -10.880 1.00 96.44 136 GLU A CA 1
ATOM 1077 C C . GLU A 1 136 ? 12.976 -3.452 -10.769 1.00 96.44 136 GLU A C 1
ATOM 1079 O O . GLU A 1 136 ? 12.324 -3.693 -9.746 1.00 96.44 136 GLU A O 1
ATOM 1084 N N . LEU A 1 137 ? 12.419 -2.886 -11.843 1.00 96.19 137 LEU A N 1
ATOM 1085 C CA . LEU A 1 137 ? 11.004 -2.541 -11.919 1.00 96.19 137 LEU A CA 1
ATOM 1086 C C . LEU A 1 137 ? 10.119 -3.795 -11.850 1.00 96.19 137 LEU A C 1
ATOM 1088 O O . LEU A 1 137 ? 9.103 -3.780 -11.153 1.00 96.19 137 LEU A O 1
ATOM 1092 N N . ALA A 1 138 ? 10.526 -4.896 -12.495 1.00 94.56 138 ALA A N 1
ATOM 1093 C CA . ALA A 1 138 ? 9.832 -6.185 -12.416 1.00 94.56 138 ALA A CA 1
ATOM 1094 C C . ALA A 1 138 ? 9.782 -6.709 -10.974 1.00 94.56 138 ALA A C 1
ATOM 1096 O O . ALA A 1 138 ? 8.712 -7.053 -10.467 1.00 94.56 138 ALA A O 1
ATOM 1097 N N . ALA A 1 139 ? 10.929 -6.705 -10.289 1.00 95.25 139 ALA A N 1
ATOM 1098 C CA . ALA A 1 139 ? 11.028 -7.130 -8.896 1.00 95.25 139 ALA A CA 1
ATOM 1099 C C . ALA A 1 139 ? 10.162 -6.257 -7.972 1.00 95.25 139 ALA A C 1
ATOM 1101 O O . ALA A 1 139 ? 9.430 -6.772 -7.125 1.00 95.25 139 ALA A O 1
ATOM 1102 N N . THR A 1 140 ? 10.184 -4.939 -8.177 1.00 96.31 140 THR A N 1
ATOM 1103 C CA . THR A 1 140 ? 9.383 -3.986 -7.394 1.00 96.31 140 THR A CA 1
ATOM 1104 C C . THR A 1 140 ? 7.883 -4.180 -7.622 1.00 96.31 140 THR A C 1
ATOM 1106 O O . THR A 1 140 ? 7.098 -4.124 -6.672 1.00 96.31 140 THR A O 1
ATOM 1109 N N . SER A 1 141 ? 7.464 -4.446 -8.862 1.00 96.31 141 SER A N 1
ATOM 1110 C CA . SER A 1 141 ? 6.063 -4.726 -9.196 1.00 96.31 141 SER A CA 1
ATOM 1111 C C . SER A 1 141 ? 5.572 -6.021 -8.537 1.00 96.31 141 SER A C 1
ATOM 1113 O O . SER A 1 141 ? 4.483 -6.062 -7.953 1.00 96.31 141 SER A O 1
ATOM 1115 N N . HIS A 1 142 ? 6.417 -7.058 -8.521 1.00 94.69 142 HIS A N 1
ATOM 1116 C CA . HIS A 1 142 ? 6.125 -8.305 -7.816 1.00 94.69 142 HIS A CA 1
ATOM 1117 C C . HIS A 1 142 ? 5.983 -8.085 -6.304 1.00 94.69 142 HIS A C 1
ATOM 1119 O O . HIS A 1 142 ? 4.961 -8.441 -5.720 1.00 94.69 142 HIS A O 1
ATOM 1125 N N . GLN A 1 143 ? 6.940 -7.391 -5.684 1.00 96.88 143 GLN A N 1
ATOM 1126 C CA . GLN A 1 143 ? 6.884 -7.067 -4.257 1.00 96.88 143 GLN A CA 1
ATOM 1127 C C . GLN A 1 143 ? 5.654 -6.211 -3.901 1.00 96.88 143 GLN A C 1
ATOM 1129 O O . GLN A 1 143 ? 5.064 -6.368 -2.832 1.00 96.88 143 GLN A O 1
ATOM 1134 N N . THR A 1 144 ? 5.254 -5.294 -4.785 1.00 97.44 144 THR A N 1
ATOM 1135 C CA . THR A 1 144 ? 4.047 -4.470 -4.604 1.00 97.44 144 THR A CA 1
ATOM 1136 C C . THR A 1 144 ? 2.789 -5.334 -4.615 1.00 97.44 144 THR A C 1
ATOM 1138 O O . THR A 1 144 ? 1.902 -5.131 -3.786 1.00 97.44 144 THR A O 1
ATOM 1141 N N . THR A 1 145 ? 2.746 -6.343 -5.488 1.00 96.69 145 THR A N 1
ATOM 1142 C CA . THR A 1 145 ? 1.654 -7.323 -5.548 1.00 96.69 145 THR A CA 1
ATOM 1143 C C . THR A 1 145 ? 1.549 -8.113 -4.241 1.00 96.69 145 THR A C 1
ATOM 1145 O O . THR A 1 145 ? 0.473 -8.176 -3.650 1.00 96.69 145 THR A O 1
ATOM 1148 N N . GLU A 1 146 ? 2.662 -8.655 -3.738 1.00 96.75 146 GLU A N 1
ATOM 1149 C CA . GLU A 1 146 ? 2.682 -9.398 -2.467 1.00 96.75 146 GLU A CA 1
ATOM 1150 C C . GLU A 1 146 ? 2.227 -8.531 -1.286 1.00 96.75 146 GLU A C 1
ATOM 1152 O O . GLU A 1 146 ? 1.402 -8.950 -0.472 1.00 96.75 146 GLU A O 1
ATOM 1157 N N . LYS A 1 147 ? 2.716 -7.287 -1.210 1.00 97.06 147 LYS A N 1
ATOM 1158 C CA . LYS A 1 147 ? 2.321 -6.343 -0.156 1.00 97.06 147 LYS A CA 1
ATOM 1159 C C . LYS A 1 147 ? 0.843 -5.982 -0.228 1.00 97.06 147 LYS A C 1
ATOM 1161 O O . LYS A 1 147 ? 0.196 -5.913 0.812 1.00 97.06 147 LYS A O 1
ATOM 1166 N N . ALA A 1 148 ? 0.300 -5.762 -1.422 1.00 97.69 148 ALA A N 1
ATOM 1167 C CA . ALA A 1 148 ? -1.121 -5.482 -1.587 1.00 97.69 148 ALA A CA 1
ATOM 1168 C C . ALA A 1 148 ? -1.980 -6.681 -1.154 1.00 97.69 148 ALA A C 1
ATOM 1170 O O . ALA A 1 148 ? -2.970 -6.493 -0.450 1.00 97.69 148 ALA A O 1
ATOM 1171 N N . GLN A 1 149 ? -1.562 -7.909 -1.476 1.00 96.69 149 GLN A N 1
ATOM 1172 C CA . GLN A 1 149 ? -2.241 -9.120 -1.008 1.00 96.69 149 GLN A CA 1
ATOM 1173 C C . GLN A 1 149 ? -2.216 -9.238 0.523 1.00 96.69 149 GLN A C 1
ATOM 1175 O O . GLN A 1 149 ? -3.234 -9.555 1.136 1.00 96.69 149 GLN A O 1
ATOM 1180 N N . PHE A 1 150 ? -1.078 -8.925 1.148 1.00 97.62 150 PHE A N 1
ATOM 1181 C CA . PHE A 1 150 ? -0.962 -8.894 2.606 1.00 97.62 150 PHE A CA 1
ATOM 1182 C C . PHE A 1 150 ? -1.886 -7.844 3.244 1.00 97.62 150 PHE A C 1
ATOM 1184 O O . PHE A 1 150 ? -2.492 -8.106 4.282 1.00 97.62 150 PHE A O 1
ATOM 1191 N N . VAL A 1 151 ? -2.031 -6.666 2.625 1.00 97.81 151 VAL A N 1
ATOM 1192 C CA . VAL A 1 151 ? -2.970 -5.631 3.091 1.00 97.81 151 VAL A CA 1
ATOM 1193 C C . VAL A 1 151 ? -4.412 -6.134 3.044 1.00 97.81 151 VAL A C 1
ATOM 1195 O O . VAL A 1 151 ? -5.133 -5.922 4.016 1.00 97.81 151 VAL A O 1
ATOM 1198 N N . VAL A 1 152 ? -4.819 -6.838 1.979 1.00 97.62 152 VAL A N 1
ATOM 1199 C CA . VAL A 1 152 ? -6.159 -7.452 1.890 1.00 97.62 152 VAL A CA 1
ATOM 1200 C C . VAL A 1 152 ? -6.383 -8.424 3.047 1.00 97.62 152 VAL A C 1
ATOM 1202 O O . VAL A 1 152 ? -7.332 -8.256 3.807 1.00 97.62 152 VAL A O 1
ATOM 1205 N N . GLU A 1 153 ? -5.476 -9.383 3.244 1.00 97.12 153 GLU A N 1
ATOM 1206 C CA . GLU A 1 153 ? -5.610 -10.389 4.308 1.00 97.12 153 GLU A CA 1
ATOM 1207 C C . GLU A 1 153 ? -5.634 -9.747 5.708 1.00 97.12 153 GLU A C 1
ATOM 1209 O O . GLU A 1 153 ? -6.421 -10.122 6.583 1.00 97.12 153 GLU A O 1
ATOM 1214 N N . SER A 1 154 ? -4.780 -8.747 5.937 1.00 97.88 154 SER A N 1
ATOM 1215 C CA . SER A 1 154 ? -4.730 -8.023 7.207 1.00 97.88 154 SER A CA 1
ATOM 1216 C C . SER A 1 154 ? -6.002 -7.209 7.456 1.00 97.88 154 SER A C 1
ATOM 1218 O O . SER A 1 154 ? -6.463 -7.131 8.600 1.00 97.88 154 SER A O 1
ATOM 1220 N N . ALA A 1 155 ? -6.571 -6.599 6.416 1.00 97.75 155 ALA A N 1
ATOM 1221 C CA . ALA A 1 155 ? -7.821 -5.858 6.512 1.00 97.75 155 ALA A CA 1
ATOM 1222 C C . ALA A 1 155 ? -8.998 -6.801 6.795 1.00 97.75 155 ALA A C 1
ATOM 1224 O O . ALA A 1 155 ? -9.767 -6.530 7.711 1.00 97.75 155 ALA A O 1
ATOM 1225 N N . GLU A 1 156 ? -9.079 -7.953 6.123 1.00 96.00 156 GLU A N 1
ATOM 1226 C CA . GLU A 1 156 ? -10.087 -8.992 6.386 1.00 96.00 156 GLU A CA 1
ATOM 1227 C C . GLU A 1 156 ? -10.036 -9.506 7.826 1.00 96.00 156 GLU A C 1
ATOM 1229 O O . GLU A 1 156 ? -11.061 -9.564 8.510 1.00 96.00 156 GLU A O 1
ATOM 1234 N N . ARG A 1 157 ? -8.835 -9.792 8.341 1.00 97.44 157 ARG A N 1
ATOM 1235 C CA . ARG A 1 157 ? -8.655 -10.167 9.751 1.00 97.44 157 ARG A CA 1
ATOM 1236 C C . ARG A 1 157 ? -9.100 -9.052 10.701 1.00 97.44 157 ARG A C 1
ATOM 1238 O O . ARG A 1 157 ? -9.708 -9.329 11.733 1.00 97.44 157 ARG A O 1
ATOM 1245 N N . SER A 1 158 ? -8.808 -7.799 10.363 1.00 97.94 158 SER A N 1
ATOM 1246 C CA . SER A 1 158 ? -9.215 -6.642 11.169 1.00 97.94 158 SER A CA 1
ATOM 1247 C C . SER A 1 158 ? -10.729 -6.419 11.126 1.00 97.94 158 SER A C 1
ATOM 1249 O O . SER A 1 158 ? -11.303 -6.027 12.141 1.00 97.94 158 SER A O 1
ATOM 1251 N N . MET A 1 159 ? -11.390 -6.717 10.001 1.00 97.25 159 MET A N 1
ATOM 1252 C CA . MET A 1 159 ? -12.851 -6.664 9.880 1.00 97.25 159 MET A CA 1
ATOM 1253 C C . MET A 1 159 ? -13.508 -7.712 10.777 1.00 97.25 159 MET A C 1
ATOM 1255 O O . MET A 1 159 ? -14.435 -7.376 11.509 1.00 97.25 159 MET A O 1
ATOM 1259 N N . ASP A 1 160 ? -12.997 -8.948 10.799 1.00 97.00 160 ASP A N 1
ATOM 1260 C CA . ASP A 1 160 ? -13.496 -10.005 11.693 1.00 97.00 160 ASP A CA 1
ATOM 1261 C C . ASP A 1 160 ? -13.372 -9.610 13.176 1.00 97.00 160 ASP A C 1
ATOM 1263 O O . ASP A 1 160 ? -14.333 -9.721 13.941 1.00 97.00 160 ASP A O 1
ATOM 1267 N N . VAL A 1 161 ? -12.216 -9.078 13.587 1.00 97.75 161 VAL A N 1
ATOM 1268 C CA . VAL A 1 161 ? -12.002 -8.621 14.972 1.00 97.75 161 VAL A CA 1
ATOM 1269 C C . VAL A 1 161 ? -12.919 -7.448 15.323 1.00 97.75 161 VAL A C 1
ATOM 1271 O O . VAL A 1 161 ? -13.543 -7.458 16.385 1.00 97.75 161 VAL A O 1
ATOM 1274 N N . THR A 1 162 ? -13.043 -6.460 14.437 1.00 97.75 162 THR A N 1
ATOM 1275 C CA . THR A 1 162 ? -13.917 -5.293 14.645 1.00 97.75 162 THR A CA 1
ATOM 1276 C C . THR A 1 162 ? -15.391 -5.703 14.692 1.00 97.75 162 THR A C 1
ATOM 1278 O O . THR A 1 162 ? -16.128 -5.228 15.552 1.00 97.75 162 THR A O 1
ATOM 1281 N N . SER A 1 163 ? -15.816 -6.648 13.848 1.00 96.81 163 SER A N 1
ATOM 1282 C CA . SER A 1 163 ? -17.175 -7.206 13.852 1.00 96.81 163 SER A CA 1
ATOM 1283 C C . SER A 1 163 ? -17.497 -7.928 15.165 1.00 96.81 163 SER A C 1
ATOM 1285 O O . SER A 1 163 ? -18.545 -7.694 15.772 1.00 96.81 163 SER A O 1
ATOM 1287 N N . LYS A 1 164 ? -16.560 -8.734 15.683 1.00 97.31 164 LYS A N 1
ATOM 1288 C CA . LYS A 1 164 ? -16.677 -9.339 17.022 1.00 97.31 164 LYS A CA 1
ATOM 1289 C C . LYS A 1 164 ? -16.742 -8.276 18.120 1.00 97.31 164 LYS A C 1
ATOM 1291 O O . LYS A 1 164 ? -17.549 -8.400 19.039 1.00 97.31 164 LYS A O 1
ATOM 1296 N N . GLY A 1 165 ? -15.933 -7.221 18.009 1.00 97.56 165 GLY A N 1
ATOM 1297 C CA . GLY A 1 165 ? -15.969 -6.064 18.905 1.00 97.56 165 GLY A CA 1
ATOM 1298 C C . GLY A 1 165 ? -17.332 -5.369 18.908 1.00 97.56 165 GLY A C 1
ATOM 1299 O O . GLY A 1 165 ? -17.883 -5.113 19.976 1.00 97.56 165 GLY A O 1
ATOM 1300 N N . LYS A 1 166 ? -17.919 -5.149 17.727 1.00 97.00 166 LYS A N 1
ATOM 1301 C CA . LYS A 1 166 ? -19.273 -4.607 17.574 1.00 97.00 166 LYS A CA 1
ATOM 1302 C C . LYS A 1 166 ? -20.318 -5.494 18.251 1.00 97.00 166 LYS A C 1
ATOM 1304 O O . LYS A 1 166 ? -21.116 -4.992 19.032 1.00 97.00 166 LYS A O 1
ATOM 1309 N N . SER A 1 167 ? -20.272 -6.807 18.027 1.00 97.31 167 SER A N 1
ATOM 1310 C CA . SER A 1 167 ? -21.204 -7.739 18.676 1.00 97.31 167 SER A CA 1
ATOM 1311 C C . SER A 1 167 ? -21.093 -7.706 20.208 1.00 97.31 167 SER A C 1
ATOM 1313 O O . SER A 1 167 ? -22.111 -7.746 20.897 1.00 97.31 167 SER A O 1
ATOM 1315 N N . ALA A 1 168 ? -19.880 -7.572 20.755 1.00 97.81 168 ALA A N 1
ATOM 1316 C CA . ALA A 1 168 ? -19.678 -7.416 22.196 1.00 97.81 168 ALA A CA 1
ATOM 1317 C C . ALA A 1 168 ? -20.230 -6.079 22.729 1.00 97.81 168 ALA A C 1
ATOM 1319 O O . ALA A 1 168 ? -20.810 -6.036 23.817 1.00 97.81 168 ALA A O 1
ATOM 1320 N N . VAL A 1 169 ? -20.083 -4.993 21.964 1.00 97.88 169 VAL A N 1
ATOM 1321 C CA . VAL A 1 169 ? -20.683 -3.685 22.270 1.00 97.88 169 VAL A CA 1
ATOM 1322 C C . VAL A 1 169 ? -22.208 -3.786 22.304 1.00 97.88 169 VAL A C 1
ATOM 1324 O O . VAL A 1 169 ? -22.813 -3.363 23.289 1.00 97.88 169 VAL A O 1
ATOM 1327 N N . ASP A 1 170 ? -22.819 -4.402 21.291 1.00 96.00 170 ASP A N 1
ATOM 1328 C CA . ASP A 1 170 ? -24.272 -4.588 21.211 1.00 96.00 170 ASP A CA 1
ATOM 1329 C C . ASP A 1 170 ? -24.797 -5.409 22.402 1.00 96.00 170 ASP A C 1
ATOM 1331 O O . ASP A 1 170 ? -25.761 -5.003 23.056 1.00 96.00 170 ASP A O 1
ATOM 1335 N N . GLY A 1 171 ? -24.104 -6.494 22.771 1.00 97.44 171 GLY A N 1
ATOM 1336 C CA . GLY A 1 171 ? -24.429 -7.271 23.973 1.00 97.44 171 GLY A CA 1
ATOM 1337 C C . GLY A 1 171 ? -24.293 -6.463 25.270 1.00 97.44 171 GLY A C 1
ATOM 1338 O O . GLY A 1 171 ? -25.123 -6.569 26.167 1.00 97.44 171 GLY A O 1
ATOM 1339 N N . THR A 1 172 ? -23.298 -5.575 25.361 1.00 97.31 172 THR A N 1
ATOM 1340 C CA . THR A 1 172 ? -23.132 -4.698 26.535 1.00 97.31 172 THR A CA 1
ATOM 1341 C C . THR A 1 172 ? -24.273 -3.678 26.646 1.00 97.31 172 THR A C 1
ATOM 1343 O O . THR A 1 172 ? -24.698 -3.344 27.753 1.00 97.31 172 THR A O 1
ATOM 1346 N N . ILE A 1 173 ? -24.800 -3.182 25.520 1.00 95.88 173 ILE A N 1
ATOM 1347 C CA . ILE A 1 173 ? -25.980 -2.302 25.511 1.00 95.88 173 ILE A CA 1
ATOM 1348 C C . ILE A 1 173 ? -27.201 -3.048 26.057 1.00 95.88 173 ILE A C 1
ATOM 1350 O O . ILE A 1 173 ? -27.963 -2.473 26.838 1.00 95.88 173 ILE A O 1
ATOM 1354 N N . GLU A 1 174 ? -27.395 -4.306 25.664 1.00 96.69 174 GLU A N 1
ATOM 1355 C CA . GLU A 1 174 ? -28.490 -5.143 26.160 1.00 96.69 174 GLU A CA 1
ATOM 1356 C C . GLU A 1 174 ? -28.404 -5.351 27.679 1.00 96.69 174 GLU A C 1
ATOM 1358 O O . GLU A 1 174 ? -29.364 -5.044 28.389 1.00 96.69 174 GLU A O 1
ATOM 1363 N N . GLU A 1 175 ? -27.230 -5.720 28.193 1.00 97.19 175 GLU A N 1
ATOM 1364 C CA . GLU A 1 175 ? -26.977 -5.862 29.635 1.00 97.19 175 GLU A CA 1
ATOM 1365 C C . GLU A 1 175 ? -27.202 -4.549 30.406 1.00 97.19 175 GLU A C 1
ATOM 1367 O O . GLU A 1 175 ? -27.822 -4.533 31.469 1.00 97.19 175 GLU A O 1
ATOM 1372 N N . MET A 1 176 ? -26.780 -3.402 29.862 1.00 95.50 176 MET A N 1
ATOM 1373 C CA . MET A 1 176 ? -27.048 -2.099 30.489 1.00 95.50 176 MET A CA 1
ATOM 1374 C C . MET A 1 176 ? -28.544 -1.766 30.534 1.00 95.50 176 MET A C 1
ATOM 1376 O O . MET A 1 176 ? -29.014 -1.161 31.501 1.00 95.50 176 MET A O 1
ATOM 1380 N N . ASN A 1 177 ? -29.315 -2.175 29.523 1.00 93.69 177 ASN A N 1
ATOM 1381 C CA . ASN A 1 177 ? -30.768 -2.019 29.543 1.00 93.69 177 ASN A CA 1
ATOM 1382 C C . ASN A 1 177 ? -31.423 -2.910 30.613 1.00 93.69 177 ASN A C 1
ATOM 1384 O O . ASN A 1 177 ? -32.397 -2.473 31.230 1.00 93.69 177 ASN A O 1
ATOM 1388 N N . GLU A 1 178 ? -30.898 -4.113 30.868 1.00 96.38 178 GLU A N 1
ATOM 1389 C CA . GLU A 1 178 ? -31.342 -4.957 31.990 1.00 96.38 178 GLU A CA 1
ATOM 1390 C C . GLU A 1 178 ? -31.010 -4.331 33.344 1.00 96.38 178 GLU A C 1
ATOM 1392 O O . GLU A 1 178 ? -31.865 -4.269 34.232 1.00 96.38 178 GLU A O 1
ATOM 1397 N N . ILE A 1 179 ? -29.802 -3.780 33.495 1.00 96.06 179 ILE A N 1
ATOM 1398 C CA . ILE A 1 179 ? -29.418 -3.049 34.708 1.00 96.06 179 ILE A CA 1
ATOM 1399 C C . ILE A 1 179 ? -30.373 -1.874 34.942 1.00 96.06 179 ILE A C 1
ATOM 1401 O O . ILE A 1 179 ? -30.846 -1.703 36.066 1.00 96.06 179 ILE A O 1
ATOM 1405 N N . ARG A 1 180 ? -30.725 -1.106 33.899 1.00 93.12 180 ARG A N 1
ATOM 1406 C CA . ARG A 1 180 ? -31.719 -0.024 34.010 1.00 93.12 180 ARG A CA 1
ATOM 1407 C C . ARG A 1 180 ? -33.055 -0.543 34.548 1.00 93.12 180 ARG A C 1
ATOM 1409 O O . ARG A 1 180 ? -33.551 0.002 35.530 1.00 93.12 180 ARG A O 1
ATOM 1416 N N . ARG A 1 181 ? -33.587 -1.638 33.988 1.00 94.44 181 ARG A N 1
ATOM 1417 C CA . ARG A 1 181 ? -34.830 -2.270 34.478 1.00 94.44 181 ARG A CA 1
ATOM 1418 C C . ARG A 1 181 ? -34.732 -2.697 35.943 1.00 94.44 181 ARG A C 1
ATOM 1420 O O . ARG A 1 181 ? -35.692 -2.573 36.702 1.00 94.44 181 ARG A O 1
ATOM 1427 N N . HIS A 1 182 ? -33.585 -3.226 36.366 1.00 95.44 182 HIS A N 1
ATOM 1428 C CA . HIS A 1 182 ? -33.367 -3.600 37.762 1.00 95.44 182 HIS A CA 1
ATOM 1429 C C . HIS A 1 182 ? -33.334 -2.391 38.699 1.00 95.44 182 HIS A C 1
ATOM 1431 O O . HIS A 1 182 ? -33.921 -2.463 39.778 1.00 95.44 182 HIS A O 1
ATOM 1437 N N . VAL A 1 183 ? -32.704 -1.290 38.287 1.00 94.81 183 VAL A N 1
ATOM 1438 C CA . VAL A 1 183 ? -32.677 -0.026 39.039 1.00 94.81 183 VAL A CA 1
ATOM 1439 C C . VAL A 1 183 ? -34.086 0.565 39.165 1.00 94.81 183 VAL A C 1
ATOM 1441 O O . VAL A 1 183 ? -34.490 0.926 40.269 1.00 94.81 183 VAL A O 1
ATOM 1444 N N . GLU A 1 184 ? -34.870 0.577 38.084 1.00 91.75 184 GLU A N 1
ATOM 1445 C CA . GLU A 1 184 ? -36.277 1.015 38.092 1.00 91.75 184 GLU A CA 1
ATOM 1446 C C . GLU A 1 184 ? -37.121 0.186 39.074 1.00 91.75 184 GLU A C 1
ATOM 1448 O O . GLU A 1 184 ? -37.823 0.739 39.922 1.00 91.75 184 GLU A O 1
ATOM 1453 N N . ARG A 1 185 ? -36.981 -1.145 39.051 1.00 94.94 185 ARG A N 1
ATOM 1454 C CA . ARG A 1 185 ? -37.692 -2.038 39.981 1.00 94.94 185 ARG A CA 1
ATOM 1455 C C . ARG A 1 185 ? -37.287 -1.815 41.442 1.00 94.94 185 ARG A C 1
ATOM 1457 O O . ARG A 1 185 ? -38.126 -1.926 42.333 1.00 94.94 185 ARG A O 1
ATOM 1464 N N . ILE A 1 186 ? -36.013 -1.519 41.709 1.00 94.75 186 ILE A N 1
ATOM 1465 C CA . ILE A 1 186 ? -35.545 -1.165 43.058 1.00 94.75 186 ILE A CA 1
ATOM 1466 C C . ILE A 1 186 ? -36.215 0.136 43.517 1.00 94.75 186 ILE A C 1
ATOM 1468 O O . ILE A 1 186 ? -36.705 0.193 44.644 1.00 94.75 186 ILE A O 1
ATOM 1472 N N . ALA A 1 187 ? -36.300 1.147 42.646 1.00 91.81 187 ALA A N 1
ATOM 1473 C CA . ALA A 1 187 ? -36.971 2.406 42.962 1.00 91.81 187 ALA A CA 1
ATOM 1474 C C . ALA A 1 187 ? -38.455 2.190 43.317 1.00 91.81 187 ALA A C 1
ATOM 1476 O O . ALA A 1 187 ? -38.917 2.703 44.337 1.00 91.81 187 ALA A O 1
ATOM 1477 N N . GLU A 1 188 ? -39.180 1.366 42.553 1.00 93.44 188 GLU A N 1
ATOM 1478 C CA . GLU A 1 188 ? -40.575 1.001 42.854 1.00 93.44 188 GLU A CA 1
ATOM 1479 C C . GLU A 1 188 ? -40.726 0.322 44.225 1.00 93.44 188 GLU A C 1
ATOM 1481 O O . GLU A 1 188 ? -41.607 0.678 45.010 1.00 93.44 188 GLU A O 1
ATOM 1486 N N . GLN A 1 189 ? -39.842 -0.626 44.553 1.00 95.06 189 GLN A N 1
ATOM 1487 C CA . GLN A 1 189 ? -39.868 -1.325 45.844 1.00 95.06 189 GLN A CA 1
ATOM 1488 C C . GLN A 1 189 ? -39.577 -0.390 47.027 1.00 95.06 189 GLN A C 1
ATOM 1490 O O . GLN A 1 189 ? -40.155 -0.552 48.103 1.00 95.06 189 GLN A O 1
ATOM 1495 N N . ILE A 1 190 ? -38.701 0.598 46.837 1.00 94.38 190 ILE A N 1
AT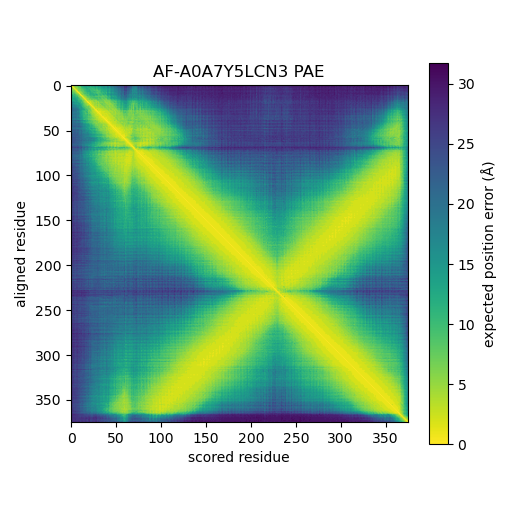OM 1496 C CA . ILE A 1 190 ? -38.389 1.609 47.854 1.00 94.38 190 ILE A CA 1
ATOM 1497 C C . ILE A 1 190 ? -39.581 2.548 48.069 1.00 94.38 190 ILE A C 1
ATOM 1499 O O . ILE A 1 190 ? -39.868 2.910 49.211 1.00 94.38 190 ILE A O 1
ATOM 1503 N N . LEU A 1 191 ? -40.304 2.913 47.006 1.00 91.50 191 LEU A N 1
ATOM 1504 C CA . LEU A 1 191 ? -41.525 3.714 47.116 1.00 91.50 191 LEU A CA 1
ATOM 1505 C C . LEU A 1 191 ? -42.620 2.973 47.901 1.00 91.50 191 LEU A C 1
ATOM 1507 O O . LEU A 1 191 ? -43.199 3.562 48.815 1.00 91.50 191 LEU A O 1
ATOM 1511 N N . ASP A 1 192 ? -42.837 1.680 47.633 1.00 94.50 192 ASP A N 1
ATOM 1512 C CA . ASP A 1 192 ? -43.770 0.850 48.418 1.00 94.50 192 ASP A CA 1
ATOM 1513 C C . ASP A 1 192 ? -43.333 0.742 49.894 1.00 94.50 192 ASP A C 1
ATOM 1515 O O . ASP A 1 192 ? -44.150 0.882 50.807 1.00 94.50 192 ASP A O 1
ATOM 1519 N N . LEU A 1 193 ? -42.031 0.574 50.166 1.00 94.69 193 LEU A N 1
ATOM 1520 C CA . LEU A 1 193 ? -41.504 0.578 51.537 1.00 94.69 193 LEU A CA 1
ATOM 1521 C C . LEU A 1 193 ? -41.742 1.921 52.243 1.00 94.69 193 LEU A C 1
ATOM 1523 O O . LEU A 1 193 ? -42.100 1.933 53.426 1.00 94.69 193 LEU A O 1
ATOM 1527 N N . SER A 1 194 ? -41.565 3.038 51.534 1.00 93.00 194 SER A N 1
ATOM 1528 C CA . SER A 1 194 ? -41.830 4.387 52.045 1.00 93.00 194 SER A CA 1
ATOM 1529 C C . SER A 1 194 ? -43.294 4.538 52.464 1.00 93.00 194 SER A C 1
ATOM 1531 O O . SER A 1 194 ? -43.581 4.974 53.584 1.00 93.00 194 SER A O 1
ATOM 1533 N N . GLU A 1 195 ? -44.224 4.083 51.617 1.00 93.62 195 GLU A N 1
ATOM 1534 C CA . GLU A 1 195 ? -45.660 4.117 51.898 1.00 93.62 195 GLU A CA 1
ATOM 1535 C C . GLU A 1 195 ? -46.021 3.265 53.123 1.00 93.62 195 GLU A C 1
ATOM 1537 O O . GLU A 1 195 ? -46.676 3.754 54.051 1.00 93.62 195 GLU A O 1
ATOM 1542 N N . LYS A 1 196 ? -45.542 2.015 53.191 1.00 94.00 196 LYS A N 1
ATOM 1543 C CA . LYS A 1 196 ? -45.786 1.145 54.356 1.00 94.00 196 LYS A CA 1
ATOM 1544 C C . LYS A 1 196 ? -45.198 1.733 55.637 1.00 94.00 196 LYS A C 1
ATOM 1546 O O . LYS A 1 196 ? -45.843 1.698 56.683 1.00 94.00 196 LYS A O 1
ATOM 1551 N N . THR A 1 197 ? -44.001 2.309 55.566 1.00 94.69 197 THR A N 1
ATOM 1552 C CA . THR A 1 197 ? -43.343 2.945 56.716 1.00 94.69 197 THR A CA 1
ATOM 1553 C C . THR A 1 197 ? -44.147 4.149 57.216 1.00 94.69 197 THR A C 1
ATOM 1555 O O . THR A 1 197 ? -44.327 4.310 58.426 1.00 94.69 197 THR A O 1
ATOM 1558 N N . GLN A 1 198 ? -44.715 4.944 56.305 1.00 92.69 198 GLN A N 1
ATOM 1559 C CA . GLN A 1 198 ? -45.615 6.045 56.649 1.00 92.69 198 GLN A CA 1
ATOM 1560 C C . GLN A 1 198 ? -46.894 5.548 57.342 1.00 92.69 198 GLN A C 1
ATOM 1562 O O . GLN A 1 198 ? -47.294 6.110 58.366 1.00 92.69 198 GLN A O 1
ATOM 1567 N N . GLN A 1 199 ? -47.508 4.468 56.846 1.00 94.38 199 GLN A N 1
ATOM 1568 C CA . GLN A 1 199 ? -48.684 3.851 57.475 1.00 94.38 199 GLN A CA 1
ATOM 1569 C C . GLN A 1 199 ? -48.377 3.352 58.897 1.00 94.38 199 GLN A C 1
ATOM 1571 O O . GLN A 1 199 ? -49.147 3.614 59.826 1.00 94.38 199 GLN A O 1
ATOM 1576 N N . ILE A 1 200 ? -47.222 2.707 59.106 1.00 94.44 200 ILE A N 1
ATOM 1577 C CA . ILE A 1 200 ? -46.766 2.286 60.443 1.00 94.44 200 ILE A CA 1
ATOM 1578 C C . ILE A 1 200 ? -46.567 3.509 61.354 1.00 94.44 200 ILE A C 1
ATOM 1580 O O . ILE A 1 200 ? -46.903 3.450 62.539 1.00 94.44 200 ILE A O 1
ATOM 1584 N N . GLY A 1 201 ? -46.080 4.634 60.822 1.00 94.12 201 GLY A N 1
ATOM 1585 C CA . GLY A 1 201 ? -45.931 5.892 61.566 1.00 94.12 201 GLY A CA 1
ATOM 1586 C C . GLY A 1 201 ? -47.255 6.438 62.104 1.00 94.12 201 GLY A C 1
ATOM 1587 O O . GLY A 1 201 ? -47.332 6.848 63.270 1.00 94.12 201 GLY A O 1
ATOM 1588 N N . VAL A 1 202 ? -48.313 6.380 61.288 1.00 94.69 202 VAL A N 1
ATOM 1589 C CA . VAL A 1 202 ? -49.677 6.757 61.697 1.00 94.69 202 VAL A CA 1
ATOM 1590 C C . VAL A 1 202 ? -50.172 5.836 62.815 1.00 94.69 202 VAL A C 1
ATOM 1592 O O . VAL A 1 2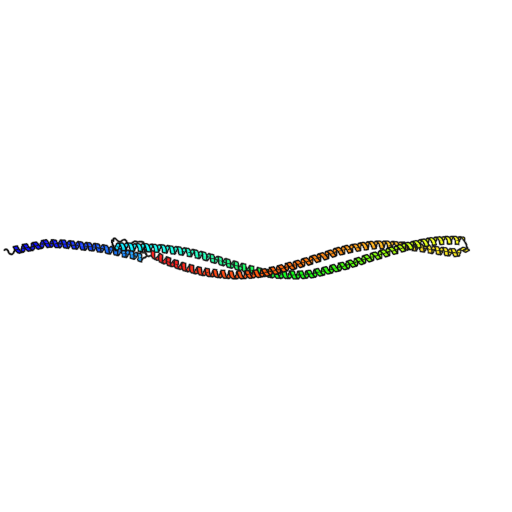02 ? -50.575 6.325 63.870 1.00 94.69 202 VAL A O 1
ATOM 1595 N N . ILE A 1 203 ? -50.053 4.516 62.638 1.00 94.31 203 ILE A N 1
ATOM 1596 C CA . ILE A 1 203 ? -50.482 3.524 63.641 1.00 94.31 203 ILE A CA 1
ATOM 1597 C C . ILE A 1 203 ? -49.725 3.713 64.961 1.00 94.31 203 ILE A C 1
ATOM 1599 O O . ILE A 1 203 ? -50.334 3.743 66.027 1.00 94.31 203 ILE A O 1
ATOM 1603 N N . THR A 1 204 ? -48.404 3.889 64.904 1.00 95.12 204 THR A N 1
ATOM 1604 C CA . THR A 1 204 ? -47.552 4.085 66.090 1.00 95.12 204 THR A CA 1
ATOM 1605 C C . THR A 1 204 ? -47.951 5.341 66.864 1.00 95.12 204 THR A C 1
ATOM 1607 O O . THR A 1 204 ? -47.919 5.353 68.094 1.00 95.12 204 THR A O 1
ATOM 1610 N N . THR A 1 205 ? -48.372 6.392 66.157 1.00 93.81 205 THR A N 1
ATOM 1611 C CA . THR A 1 205 ? -48.900 7.612 66.782 1.00 93.81 205 THR A CA 1
ATOM 1612 C C . THR A 1 205 ? -50.214 7.336 67.505 1.00 93.81 205 THR A C 1
ATOM 1614 O O . THR A 1 205 ? -50.331 7.678 68.677 1.00 93.81 205 THR A O 1
ATOM 1617 N N . THR A 1 206 ? -51.146 6.616 66.879 1.00 95.44 206 THR A N 1
ATOM 1618 C CA . THR A 1 206 ? -52.394 6.200 67.537 1.00 95.44 206 THR A CA 1
ATOM 1619 C C . THR A 1 206 ? -52.142 5.323 68.768 1.00 95.44 206 THR A C 1
ATOM 1621 O O . THR A 1 206 ? -52.788 5.514 69.794 1.00 95.44 206 THR A O 1
ATOM 1624 N N . VAL A 1 207 ? -51.185 4.388 68.714 1.00 93.94 207 VAL A N 1
ATOM 1625 C CA . VAL A 1 207 ? -50.818 3.547 69.871 1.00 93.94 207 VAL A CA 1
ATOM 1626 C C . VAL A 1 207 ? -50.247 4.393 71.009 1.00 93.94 207 VAL A C 1
ATOM 1628 O O . VAL A 1 207 ? -50.626 4.189 72.163 1.00 93.94 207 VAL A O 1
ATOM 1631 N N . ASN A 1 208 ? -49.389 5.368 70.698 1.00 94.19 208 ASN A N 1
ATOM 1632 C CA . ASN A 1 208 ? -48.878 6.314 71.687 1.00 94.19 208 ASN A CA 1
ATOM 1633 C C . ASN A 1 208 ? -50.018 7.099 72.362 1.00 94.19 208 ASN A C 1
ATOM 1635 O O . ASN A 1 208 ? -50.028 7.227 73.586 1.00 94.19 208 ASN A O 1
ATOM 1639 N N . ASP A 1 209 ? -50.994 7.569 71.584 1.00 94.50 209 ASP A N 1
ATOM 1640 C CA . ASP A 1 209 ? -52.142 8.320 72.101 1.00 94.50 209 ASP A CA 1
ATOM 1641 C C . ASP A 1 209 ? -53.050 7.441 72.980 1.00 94.50 209 ASP A C 1
ATOM 1643 O O . ASP A 1 209 ? -53.496 7.873 74.044 1.00 94.50 209 ASP A O 1
ATOM 1647 N N . ILE A 1 210 ? -53.271 6.176 72.599 1.00 94.06 210 ILE A N 1
ATOM 1648 C CA . ILE A 1 210 ? -54.003 5.194 73.418 1.00 94.06 210 ILE A CA 1
ATOM 1649 C C . ILE A 1 210 ? -53.253 4.911 74.725 1.00 94.06 210 ILE A C 1
ATOM 1651 O O . ILE A 1 210 ? -53.876 4.847 75.787 1.00 94.06 210 ILE A O 1
ATOM 1655 N N . ALA A 1 211 ? -51.929 4.752 74.679 1.00 94.56 211 ALA A N 1
ATOM 1656 C CA . ALA A 1 211 ? -51.110 4.545 75.871 1.00 94.56 211 ALA A CA 1
ATOM 1657 C C . ALA A 1 211 ? -51.182 5.758 76.814 1.00 94.56 211 ALA A C 1
ATOM 1659 O O . ALA A 1 211 ? -51.337 5.593 78.022 1.00 94.56 211 ALA A O 1
ATOM 1660 N N . GLU A 1 212 ? -51.156 6.977 76.275 1.00 93.50 212 GLU A N 1
ATOM 1661 C CA . GLU A 1 212 ? -51.328 8.220 77.034 1.00 93.50 212 GLU A CA 1
ATOM 1662 C C . GLU A 1 212 ? -52.713 8.308 77.694 1.00 93.50 212 GLU A C 1
ATOM 1664 O O . GLU A 1 212 ? -52.815 8.568 78.897 1.00 93.50 212 GLU A O 1
ATOM 1669 N N . GLN A 1 213 ? -53.780 8.001 76.951 1.00 94.44 213 GLN A N 1
ATOM 1670 C CA . GLN A 1 213 ? -55.142 7.940 77.491 1.00 94.44 213 GLN A CA 1
ATOM 1671 C C . GLN A 1 213 ? -55.287 6.859 78.569 1.00 94.44 213 GLN A C 1
ATOM 1673 O O . GLN A 1 213 ? -55.884 7.107 79.617 1.00 94.44 213 GLN A O 1
ATOM 1678 N N . THR A 1 214 ? -54.703 5.679 78.352 1.00 95.06 214 THR A N 1
ATOM 1679 C CA . THR A 1 214 ? -54.724 4.562 79.311 1.00 95.06 214 THR A CA 1
ATOM 1680 C C . THR A 1 214 ? -53.969 4.925 80.586 1.00 95.06 214 THR A C 1
ATOM 1682 O O . THR A 1 214 ? -54.444 4.639 81.683 1.00 95.06 214 THR A O 1
ATOM 1685 N N . ASN A 1 215 ? -52.831 5.612 80.462 1.00 92.94 215 ASN A N 1
ATOM 1686 C CA . ASN A 1 215 ? -52.058 6.119 81.592 1.00 92.94 215 ASN A CA 1
ATOM 1687 C C . ASN A 1 215 ? -52.878 7.113 82.433 1.00 92.94 215 ASN A C 1
ATOM 1689 O O . ASN A 1 215 ? -52.919 7.008 83.660 1.00 92.94 215 ASN A O 1
ATOM 1693 N N . MET A 1 216 ? -53.591 8.032 81.774 1.00 93.50 216 MET A N 1
ATOM 1694 C CA . MET A 1 216 ? -54.480 8.994 82.434 1.00 93.50 216 MET A CA 1
ATOM 1695 C C . MET A 1 216 ? -55.691 8.322 83.099 1.00 93.50 216 MET A C 1
ATOM 1697 O O . MET A 1 216 ? -56.035 8.655 84.234 1.00 93.50 216 MET A O 1
ATOM 1701 N N . LEU A 1 217 ? -56.315 7.343 82.439 1.00 92.88 217 LEU A N 1
ATOM 1702 C CA . LEU A 1 217 ? -57.411 6.548 83.006 1.00 92.88 217 LEU A CA 1
ATOM 1703 C C . LEU A 1 217 ? -56.959 5.758 84.238 1.00 92.88 217 LEU A C 1
ATOM 1705 O O . LEU A 1 217 ? -57.642 5.764 85.261 1.00 92.88 217 LEU A O 1
ATOM 1709 N N . ALA A 1 218 ? -55.792 5.119 84.161 1.00 93.69 218 ALA A N 1
ATOM 1710 C CA . ALA A 1 218 ? -55.207 4.361 85.259 1.00 93.69 218 ALA A CA 1
ATOM 1711 C C . ALA A 1 218 ? -54.831 5.260 86.446 1.00 93.69 218 ALA A C 1
ATOM 1713 O O . ALA A 1 218 ? -55.048 4.884 87.598 1.00 93.69 218 ALA A O 1
ATOM 1714 N N . LEU A 1 219 ? -54.336 6.474 86.184 1.00 90.56 219 LEU A N 1
ATOM 1715 C CA . LEU A 1 219 ? -54.088 7.478 87.217 1.00 90.56 219 LEU A CA 1
ATOM 1716 C C . LEU A 1 219 ? -55.386 7.881 87.931 1.00 90.56 219 LEU A C 1
ATOM 1718 O O . LEU A 1 219 ? -55.433 7.870 89.160 1.00 90.56 219 LEU A O 1
ATOM 1722 N N . ASN A 1 220 ? -56.446 8.176 87.175 1.00 90.69 220 ASN A N 1
ATOM 1723 C CA . ASN A 1 220 ? -57.754 8.514 87.740 1.00 90.69 220 ASN A CA 1
ATOM 1724 C C . ASN A 1 220 ? -58.328 7.355 88.572 1.00 90.69 220 ASN A C 1
ATOM 1726 O O . ASN A 1 220 ? -58.834 7.575 89.672 1.00 90.69 220 ASN A O 1
ATOM 1730 N N . ALA A 1 221 ? -58.188 6.114 88.094 1.00 90.38 221 ALA A N 1
ATOM 1731 C CA . ALA A 1 221 ? -58.606 4.920 88.825 1.00 90.38 221 ALA A CA 1
ATOM 1732 C C . ALA A 1 221 ? -57.799 4.708 90.119 1.00 90.38 221 ALA A C 1
ATOM 1734 O O . ALA A 1 221 ? -58.375 4.356 91.146 1.00 90.38 221 ALA A O 1
ATOM 1735 N N . ALA A 1 222 ? -56.486 4.961 90.106 1.00 88.75 222 ALA A N 1
ATOM 1736 C CA . ALA A 1 222 ? -55.639 4.874 91.296 1.00 88.75 222 ALA A CA 1
ATOM 1737 C C . ALA A 1 222 ? -56.003 5.942 92.345 1.00 88.75 222 ALA A C 1
ATOM 1739 O O . ALA A 1 222 ? -56.012 5.650 93.543 1.00 88.75 222 ALA A O 1
ATOM 1740 N N . ILE A 1 223 ? -56.346 7.159 91.903 1.00 86.69 223 ILE A N 1
ATOM 1741 C CA . ILE A 1 223 ? -56.827 8.240 92.776 1.00 86.69 223 ILE A CA 1
ATOM 1742 C C . ILE A 1 223 ? -58.153 7.841 93.438 1.00 86.69 223 ILE A C 1
ATOM 1744 O O . ILE A 1 223 ? -58.270 7.927 94.662 1.00 86.69 223 ILE A O 1
ATOM 1748 N N . GLU A 1 224 ? -59.131 7.358 92.668 1.00 89.38 224 GLU A N 1
ATOM 1749 C CA . GLU A 1 224 ? -60.442 6.988 93.218 1.00 89.38 224 GLU A CA 1
ATOM 1750 C C . GLU A 1 224 ? -60.358 5.735 94.113 1.00 89.38 224 GLU A C 1
ATOM 1752 O O . GLU A 1 224 ? -61.012 5.668 95.154 1.00 89.38 224 GLU A O 1
ATOM 1757 N N . ALA A 1 225 ? -59.474 4.783 93.790 1.00 88.50 225 ALA A N 1
ATOM 1758 C CA . ALA A 1 225 ? -59.174 3.635 94.646 1.00 88.50 225 ALA A CA 1
ATOM 1759 C C . ALA A 1 225 ? -58.542 4.046 95.989 1.00 88.50 225 ALA A C 1
ATOM 1761 O O . ALA A 1 225 ? -58.897 3.491 97.028 1.00 88.50 225 ALA A O 1
ATOM 1762 N N . SER A 1 226 ? -57.649 5.043 95.988 1.00 85.56 226 SER A N 1
ATOM 1763 C CA . SER A 1 226 ? -57.077 5.620 97.215 1.00 85.56 226 SER A CA 1
ATOM 1764 C C . SER A 1 226 ? -58.152 6.306 98.070 1.00 85.56 226 SER A C 1
ATOM 1766 O O . SER A 1 226 ? -58.192 6.157 99.292 1.00 85.56 226 SER A O 1
ATOM 1768 N N . LYS A 1 227 ? -59.093 6.993 97.415 1.00 85.31 227 LYS A N 1
ATOM 1769 C CA . LYS A 1 227 ? -60.220 7.697 98.044 1.00 85.31 227 LYS A CA 1
ATOM 1770 C C . LYS A 1 227 ? -61.259 6.754 98.669 1.00 85.31 227 LYS A C 1
ATOM 1772 O O . LYS A 1 227 ? -61.885 7.122 99.658 1.00 85.31 227 LYS A O 1
ATOM 1777 N N . ALA A 1 228 ? -61.401 5.533 98.150 1.00 85.81 228 ALA A N 1
ATOM 1778 C CA . ALA A 1 228 ? -62.261 4.480 98.704 1.00 85.81 228 ALA A CA 1
ATOM 1779 C C . ALA A 1 228 ? -61.667 3.747 99.935 1.00 85.81 228 ALA A C 1
ATOM 1781 O O . ALA A 1 228 ? -62.329 2.881 100.516 1.00 85.81 228 ALA A O 1
ATOM 1782 N N . GLY A 1 229 ? -60.437 4.073 100.355 1.00 81.94 229 GLY A N 1
ATOM 1783 C CA . GLY A 1 229 ? -59.820 3.539 101.574 1.00 81.94 229 GLY A CA 1
ATOM 1784 C C . GLY A 1 229 ? -59.573 2.023 101.532 1.00 81.94 229 GLY A C 1
ATOM 1785 O O . GLY A 1 229 ? -59.021 1.494 100.568 1.00 81.94 229 GLY A O 1
ATOM 1786 N N . GLU A 1 230 ? -59.965 1.300 102.588 1.00 78.31 230 GLU A N 1
ATOM 1787 C CA . GLU A 1 230 ? -59.755 -0.157 102.712 1.00 78.31 230 GLU A CA 1
ATOM 1788 C C . GLU A 1 230 ? -60.443 -0.966 101.597 1.00 78.31 230 GLU A C 1
ATOM 1790 O O . GLU A 1 230 ? -59.876 -1.949 101.120 1.00 78.31 230 GLU A O 1
ATOM 1795 N N . PHE A 1 231 ? -61.612 -0.522 101.117 1.00 78.69 231 PHE A N 1
ATOM 1796 C CA . PHE A 1 231 ? -62.372 -1.201 100.058 1.00 78.69 231 PHE A CA 1
ATOM 1797 C C . PHE A 1 231 ? -61.752 -1.034 98.658 1.00 78.69 231 PHE A C 1
ATOM 1799 O O . PHE A 1 231 ? -62.060 -1.808 97.753 1.00 78.69 231 PHE A O 1
ATOM 1806 N N . GLY A 1 232 ? -60.862 -0.050 98.470 1.00 83.25 232 GLY A N 1
ATOM 1807 C CA . GLY A 1 232 ? -60.219 0.263 97.188 1.00 83.25 232 GLY A CA 1
ATOM 1808 C C . GLY A 1 232 ? -58.829 -0.347 96.985 1.00 83.25 232 GLY A C 1
ATOM 1809 O O . GLY A 1 232 ? -58.309 -0.300 95.870 1.00 83.25 232 GLY A O 1
ATOM 1810 N N . LYS A 1 233 ? -58.219 -0.962 98.012 1.00 80.50 233 LYS A N 1
ATOM 1811 C CA . LYS A 1 233 ? -56.827 -1.467 97.965 1.00 80.50 233 LYS A CA 1
ATOM 1812 C C . LYS A 1 233 ? -56.549 -2.406 96.784 1.00 80.50 233 LYS A C 1
ATOM 1814 O O . LYS A 1 233 ? -55.540 -2.239 96.105 1.00 80.50 233 LYS A O 1
ATOM 1819 N N . GLY A 1 234 ? -57.442 -3.362 96.510 1.00 83.56 234 GLY A N 1
ATOM 1820 C CA . GLY A 1 234 ? -57.288 -4.300 95.388 1.00 83.56 234 GLY A CA 1
ATOM 1821 C C . GLY A 1 234 ? -57.356 -3.615 94.018 1.00 83.56 234 GLY A C 1
ATOM 1822 O O . GLY A 1 234 ? -56.525 -3.879 93.152 1.00 83.56 234 GLY A O 1
ATOM 1823 N N . PHE A 1 235 ? -58.288 -2.672 93.848 1.00 87.62 235 PHE A N 1
ATOM 1824 C CA . PHE A 1 235 ? -58.420 -1.870 92.626 1.00 87.62 235 PHE A CA 1
ATOM 1825 C C . PHE A 1 235 ? -57.232 -0.921 92.417 1.00 87.62 235 PHE A C 1
ATOM 1827 O O . PHE A 1 235 ? -56.785 -0.740 91.287 1.00 87.62 235 PHE A O 1
ATOM 1834 N N . GLY A 1 236 ? -56.679 -0.362 93.497 1.00 88.69 236 GLY A N 1
ATOM 1835 C CA . GLY A 1 236 ? -55.513 0.520 93.444 1.00 88.69 236 GLY A CA 1
ATOM 1836 C C . GLY A 1 236 ? -54.254 -0.182 92.932 1.00 88.69 236 GLY A C 1
ATOM 1837 O O . GLY A 1 236 ? -53.526 0.389 92.122 1.00 88.69 236 GLY A O 1
ATOM 1838 N N . VAL A 1 237 ? -54.025 -1.439 93.333 1.00 88.69 237 VAL A N 1
ATOM 1839 C CA . VAL A 1 237 ? -52.895 -2.246 92.830 1.00 88.69 237 VAL A CA 1
ATOM 1840 C C . VAL A 1 237 ? -53.028 -2.503 91.328 1.00 88.69 237 VAL A C 1
ATOM 1842 O O . VAL A 1 237 ? -52.064 -2.312 90.588 1.00 88.69 237 VAL A O 1
ATOM 1845 N N . VAL A 1 238 ? -54.227 -2.868 90.860 1.00 92.12 238 VAL A N 1
ATOM 1846 C CA . VAL A 1 238 ? -54.490 -3.072 89.425 1.00 92.12 238 VAL A CA 1
ATOM 1847 C C . VAL A 1 238 ? -54.294 -1.770 88.646 1.00 92.12 238 VAL A C 1
ATOM 1849 O O . VAL A 1 238 ? -53.635 -1.778 87.610 1.00 92.12 238 VAL A O 1
ATOM 1852 N N . ALA A 1 239 ? -54.794 -0.641 89.155 1.00 92.44 239 ALA A N 1
ATOM 1853 C CA . ALA A 1 239 ? -54.635 0.660 88.510 1.00 92.44 239 ALA A CA 1
ATOM 1854 C C . ALA A 1 239 ? -53.157 1.075 88.370 1.00 92.44 239 ALA A C 1
ATOM 1856 O O . ALA A 1 239 ? -52.760 1.566 87.315 1.00 92.44 239 ALA A O 1
ATOM 1857 N N . ILE A 1 240 ? -52.316 0.824 89.381 1.00 91.25 240 ILE A N 1
ATOM 1858 C CA . ILE A 1 240 ? -50.867 1.085 89.304 1.00 91.25 240 ILE A CA 1
ATOM 1859 C C . ILE A 1 240 ? -50.193 0.195 88.247 1.00 91.25 240 ILE A C 1
ATOM 1861 O O . ILE A 1 240 ? -49.365 0.689 87.479 1.00 91.25 240 ILE A O 1
ATOM 1865 N N . GLU A 1 241 ? -50.553 -1.088 88.163 1.00 93.31 241 GLU A N 1
ATOM 1866 C CA . GLU A 1 241 ? -49.960 -1.995 87.171 1.00 93.31 241 GLU A CA 1
ATOM 1867 C C . GLU A 1 241 ? -50.393 -1.639 85.738 1.00 93.31 241 GLU A C 1
ATOM 1869 O O . GLU A 1 241 ? -49.559 -1.616 84.831 1.00 93.31 241 GLU A O 1
ATOM 1874 N N . VAL A 1 242 ? -51.661 -1.256 85.534 1.00 94.88 242 VAL A N 1
ATOM 1875 C CA . VAL A 1 242 ? -52.153 -0.738 84.241 1.00 94.88 242 VAL A CA 1
ATOM 1876 C C . VAL A 1 242 ? -51.412 0.543 83.858 1.00 94.88 242 VAL A C 1
ATOM 1878 O O . VAL A 1 242 ? -50.989 0.684 82.710 1.00 94.88 242 VAL A O 1
ATOM 1881 N N . ARG A 1 243 ? -51.186 1.452 84.815 1.00 92.50 243 ARG A N 1
ATOM 1882 C CA . ARG A 1 243 ? -50.420 2.685 84.591 1.00 92.50 243 ARG A CA 1
ATOM 1883 C C . ARG A 1 243 ? -48.993 2.384 84.128 1.00 92.50 243 ARG A C 1
ATOM 1885 O O . ARG A 1 243 ? -48.519 2.956 83.151 1.00 92.50 243 ARG A O 1
ATOM 1892 N N . LYS A 1 244 ? -48.327 1.434 84.784 1.00 93.56 244 LYS A N 1
ATOM 1893 C CA . LYS A 1 244 ? -46.970 0.993 84.436 1.00 93.56 244 LYS A CA 1
ATOM 1894 C C . LYS A 1 244 ? -46.907 0.328 83.056 1.00 93.56 244 LYS A C 1
ATOM 1896 O O . LYS A 1 244 ? -45.941 0.535 82.321 1.00 93.56 244 LYS A O 1
ATOM 1901 N N . LEU A 1 245 ? -47.925 -0.452 82.680 1.00 94.38 245 LEU A N 1
ATOM 1902 C CA . LEU A 1 245 ? -48.059 -1.005 81.326 1.00 94.38 245 LEU A CA 1
ATOM 1903 C C . LEU A 1 245 ? -48.232 0.102 80.279 1.00 94.38 245 LEU A C 1
ATOM 1905 O O . LEU A 1 245 ? -47.609 0.042 79.220 1.00 94.38 245 LEU A O 1
ATOM 1909 N N . ALA A 1 246 ? -49.040 1.117 80.588 1.00 94.50 246 ALA A N 1
ATOM 1910 C CA . ALA A 1 246 ? -49.275 2.260 79.715 1.00 94.50 246 ALA A CA 1
ATOM 1911 C C . ALA A 1 246 ? -48.003 3.108 79.516 1.00 94.50 246 ALA A C 1
ATOM 1913 O O . ALA A 1 246 ? -47.654 3.422 78.379 1.00 94.50 246 ALA A O 1
ATOM 1914 N N . GLU A 1 247 ? -47.245 3.393 80.583 1.00 93.38 247 GLU A N 1
ATOM 1915 C CA . GLU A 1 247 ? -45.928 4.051 80.500 1.00 93.38 247 GLU A CA 1
ATOM 1916 C C . GLU A 1 247 ? -44.943 3.240 79.633 1.00 93.38 247 GLU A C 1
ATOM 1918 O O . GLU A 1 247 ? -44.302 3.802 78.742 1.00 93.38 247 GLU A O 1
ATOM 1923 N N . LYS A 1 248 ? -44.875 1.911 79.809 1.00 94.94 248 LYS A N 1
ATOM 1924 C CA . LYS A 1 248 ? -44.052 1.033 78.953 1.00 94.94 248 LYS A CA 1
ATOM 1925 C C . LYS A 1 248 ? -44.498 1.038 77.489 1.00 94.94 248 LYS A C 1
ATOM 1927 O O . LYS A 1 248 ? -43.654 1.023 76.595 1.00 94.94 248 LYS A O 1
ATOM 1932 N N . SER A 1 249 ? -45.806 1.043 77.230 1.00 95.06 249 SER A N 1
ATOM 1933 C CA . SER A 1 249 ? -46.360 1.093 75.871 1.00 95.06 249 SER A CA 1
ATOM 1934 C C . SER A 1 249 ? -46.037 2.424 75.182 1.00 95.06 249 SER A C 1
ATOM 1936 O O . SER A 1 249 ? -45.650 2.432 74.009 1.00 95.06 249 SER A O 1
ATOM 1938 N N . LYS A 1 250 ? -46.085 3.535 75.928 1.00 93.81 250 LYS A N 1
ATOM 1939 C CA . LYS A 1 250 ? -45.645 4.858 75.468 1.00 93.81 250 LYS A CA 1
ATOM 1940 C C . LYS A 1 250 ? -44.154 4.864 75.120 1.00 93.81 250 LYS A C 1
ATOM 1942 O O . LYS A 1 250 ? -43.785 5.268 74.019 1.00 93.81 250 LYS A O 1
ATOM 1947 N N . GLU A 1 251 ? -43.299 4.358 76.008 1.00 94.88 251 GLU A N 1
ATOM 1948 C CA . GLU A 1 251 ? -41.853 4.272 75.757 1.00 94.88 251 GLU A CA 1
ATOM 1949 C C . GLU A 1 251 ? -41.534 3.417 74.517 1.00 94.88 251 GLU A C 1
ATOM 1951 O O . GLU A 1 251 ? -40.741 3.824 73.665 1.00 94.88 251 GLU A O 1
ATOM 1956 N N . ALA A 1 252 ? -42.188 2.261 74.370 1.00 94.56 252 ALA A N 1
ATOM 1957 C CA . ALA A 1 252 ? -42.030 1.403 73.198 1.00 94.56 252 ALA A CA 1
ATOM 1958 C C . ALA A 1 252 ? -42.473 2.106 71.903 1.00 94.56 252 ALA A C 1
ATOM 1960 O O . ALA A 1 252 ? -41.765 2.036 70.899 1.00 94.56 252 ALA A O 1
ATOM 1961 N N . SER A 1 253 ? -43.594 2.833 71.933 1.00 94.25 253 SER A N 1
ATOM 1962 C CA . SER A 1 253 ? -44.098 3.589 70.777 1.00 94.25 253 SER A CA 1
ATOM 1963 C C . SER A 1 253 ? -43.132 4.698 70.347 1.00 94.25 253 SER A C 1
ATOM 1965 O O . SER A 1 253 ? -42.909 4.894 69.153 1.00 94.25 253 SER A O 1
ATOM 1967 N N . LEU A 1 254 ? -42.492 5.384 71.302 1.00 93.25 254 LEU A N 1
ATOM 1968 C CA . LEU A 1 254 ? -41.458 6.383 71.008 1.00 93.25 254 LEU A CA 1
ATOM 1969 C C . LEU A 1 254 ? -40.220 5.759 70.350 1.00 93.25 254 LEU A C 1
ATOM 1971 O O . LEU A 1 254 ? -39.711 6.312 69.376 1.00 93.25 254 LEU A O 1
ATOM 1975 N N . ARG A 1 255 ? -39.768 4.588 70.820 1.00 94.69 255 ARG A N 1
ATOM 1976 C CA . ARG A 1 255 ? -38.661 3.853 70.178 1.00 94.69 255 ARG A CA 1
ATOM 1977 C C . ARG A 1 255 ? -39.016 3.404 68.759 1.00 94.69 255 ARG A C 1
ATOM 1979 O O . ARG A 1 255 ? -38.185 3.513 67.865 1.00 94.69 255 ARG A O 1
ATOM 1986 N N . ILE A 1 256 ? -40.247 2.938 68.533 1.00 95.62 256 ILE A N 1
ATOM 1987 C CA . ILE A 1 256 ? -40.723 2.579 67.187 1.00 95.62 256 ILE A CA 1
ATOM 1988 C C . ILE A 1 256 ? -40.728 3.812 66.274 1.00 95.62 256 ILE A C 1
ATOM 1990 O O . ILE A 1 256 ? -40.283 3.723 65.134 1.00 95.62 256 ILE A O 1
ATOM 1994 N N . ARG A 1 257 ? -41.167 4.978 66.763 1.00 93.19 257 ARG A N 1
ATOM 1995 C CA . ARG A 1 257 ? -41.150 6.228 65.985 1.00 93.19 257 ARG A CA 1
ATOM 1996 C C . ARG A 1 257 ? -39.733 6.643 65.567 1.00 93.19 257 ARG A C 1
ATOM 1998 O O . ARG A 1 257 ? -39.544 7.095 64.437 1.00 93.19 257 ARG A O 1
ATOM 2005 N N . ASP A 1 258 ? -38.747 6.467 66.444 1.00 95.19 258 ASP A N 1
ATOM 2006 C CA . ASP A 1 258 ? -37.340 6.705 66.103 1.00 95.19 258 ASP A CA 1
ATOM 2007 C C . ASP A 1 258 ? -36.862 5.757 64.988 1.00 95.19 258 ASP A C 1
ATOM 2009 O O . ASP A 1 258 ? -36.338 6.213 63.973 1.00 95.19 258 ASP A O 1
ATOM 2013 N N . LEU A 1 259 ? -37.161 4.455 65.096 1.00 95.38 259 LEU A N 1
ATOM 2014 C CA . LEU A 1 259 ? -36.851 3.476 64.044 1.00 95.38 259 LEU A CA 1
ATOM 2015 C C . LEU A 1 259 ? -37.514 3.820 62.702 1.00 95.38 259 LEU A C 1
ATOM 2017 O O . LEU A 1 259 ? -36.870 3.723 61.662 1.00 95.38 259 LEU A O 1
ATOM 2021 N N . ILE A 1 260 ? -38.772 4.262 62.712 1.00 96.00 260 ILE A N 1
ATOM 2022 C CA . ILE A 1 260 ? -39.485 4.716 61.506 1.00 96.00 260 ILE A CA 1
ATOM 2023 C C . ILE A 1 260 ? -38.760 5.898 60.863 1.00 96.00 260 ILE A C 1
ATOM 2025 O O . ILE A 1 260 ? -38.556 5.898 59.653 1.00 96.00 260 ILE A O 1
ATOM 2029 N N . THR A 1 261 ? -38.314 6.866 61.665 1.00 93.94 261 THR A N 1
ATOM 2030 C CA . THR A 1 261 ? -37.565 8.033 61.172 1.00 93.94 261 THR A CA 1
ATOM 2031 C C . THR A 1 261 ? -36.239 7.605 60.537 1.00 93.94 261 THR A C 1
ATOM 2033 O O . THR A 1 261 ? -35.879 8.075 59.457 1.00 93.94 261 THR A O 1
ATOM 2036 N N . GLN A 1 262 ? -35.524 6.664 61.162 1.00 95.44 262 GLN A N 1
ATOM 2037 C CA . GLN A 1 262 ? -34.296 6.097 60.600 1.00 95.44 262 GLN A CA 1
ATOM 2038 C C . GLN A 1 262 ? -34.559 5.365 59.272 1.00 95.44 262 GLN A C 1
ATOM 2040 O O . GLN A 1 262 ? -33.822 5.578 58.307 1.00 95.44 262 GLN A O 1
ATOM 2045 N N . ILE A 1 263 ? -35.630 4.566 59.187 1.00 95.12 263 ILE A N 1
ATOM 2046 C CA . ILE A 1 263 ? -36.031 3.869 57.953 1.00 95.12 263 ILE A CA 1
ATOM 2047 C C . ILE A 1 263 ? -36.395 4.874 56.856 1.00 95.12 263 ILE A C 1
ATOM 2049 O O . ILE A 1 263 ? -35.949 4.709 55.724 1.00 95.12 263 ILE A O 1
ATOM 2053 N N . GLN A 1 264 ? -37.143 5.936 57.164 1.00 91.31 264 GLN A N 1
ATOM 2054 C CA . GLN A 1 264 ? -37.490 6.987 56.197 1.00 91.31 264 GLN A CA 1
ATOM 2055 C C . GLN A 1 264 ? -36.245 7.694 55.649 1.00 91.31 264 GLN A C 1
ATOM 2057 O O . GLN A 1 264 ? -36.116 7.867 54.437 1.00 91.31 264 GLN A O 1
ATOM 2062 N N . ASN A 1 265 ? -35.291 8.043 56.515 1.00 94.31 265 ASN A N 1
ATOM 2063 C CA . ASN A 1 265 ? -34.029 8.656 56.095 1.00 94.31 265 ASN A CA 1
ATOM 2064 C C . ASN A 1 265 ? -33.199 7.718 55.203 1.00 94.31 265 ASN A C 1
ATOM 2066 O O . ASN A 1 265 ? -32.659 8.151 54.179 1.00 94.31 265 ASN A O 1
ATOM 2070 N N . ALA A 1 266 ? -33.123 6.431 55.558 1.00 94.25 266 ALA A N 1
ATOM 2071 C CA . ALA A 1 266 ? -32.448 5.419 54.748 1.00 94.25 266 ALA A CA 1
ATOM 2072 C C . ALA A 1 266 ? -33.146 5.218 53.392 1.00 94.25 266 ALA A C 1
ATOM 2074 O O . ALA A 1 266 ? -32.482 5.152 52.359 1.00 94.25 266 ALA A O 1
ATOM 2075 N N . THR A 1 267 ? -34.479 5.200 53.381 1.00 94.75 267 THR A N 1
ATOM 2076 C CA . THR A 1 267 ? -35.316 5.091 52.176 1.00 94.75 267 THR A CA 1
ATOM 2077 C C . THR A 1 267 ? -35.054 6.269 51.237 1.00 94.75 267 THR A C 1
ATOM 2079 O O . THR A 1 267 ? -34.681 6.046 50.090 1.00 94.75 267 THR A O 1
ATOM 2082 N N . ASN A 1 268 ? -35.117 7.512 51.731 1.00 91.56 268 ASN A N 1
ATOM 2083 C CA . ASN A 1 268 ? -34.809 8.716 50.944 1.00 91.56 268 ASN A CA 1
ATOM 2084 C C . ASN A 1 268 ? -33.384 8.699 50.376 1.00 91.56 268 ASN A C 1
ATOM 2086 O O . ASN A 1 268 ? -33.174 9.008 49.205 1.00 91.56 268 ASN A O 1
ATOM 2090 N N . SER A 1 269 ? -32.403 8.298 51.190 1.00 94.19 269 SER A N 1
ATOM 2091 C CA . SER A 1 269 ? -31.012 8.169 50.736 1.00 94.19 269 SER A CA 1
ATOM 2092 C C . SER A 1 269 ? -30.875 7.126 49.626 1.00 94.19 269 SER A C 1
ATOM 2094 O O . SER A 1 269 ? -30.140 7.334 48.662 1.00 94.19 269 SER A O 1
ATOM 2096 N N . THR A 1 270 ? -31.619 6.025 49.732 1.00 94.44 270 THR A N 1
ATOM 2097 C CA . THR A 1 270 ? -31.623 4.970 48.718 1.00 94.44 270 THR A CA 1
ATOM 2098 C C . THR A 1 270 ? -32.303 5.446 47.434 1.00 94.44 270 THR A C 1
ATOM 2100 O O . THR A 1 270 ? -31.752 5.206 46.366 1.00 94.44 270 THR A O 1
ATOM 2103 N N . VAL A 1 271 ? -33.416 6.193 47.498 1.00 92.25 271 VAL A N 1
ATOM 2104 C CA . VAL A 1 271 ? -34.049 6.805 46.306 1.00 92.25 271 VAL A CA 1
ATOM 2105 C C . VAL A 1 271 ? -33.042 7.661 45.537 1.00 92.25 271 VAL A C 1
ATOM 2107 O O . VAL A 1 271 ? -32.838 7.417 44.352 1.00 92.25 271 VAL A O 1
ATOM 2110 N N . MET A 1 272 ? -32.343 8.582 46.213 1.00 93.50 272 MET A N 1
ATOM 2111 C CA . MET A 1 272 ? -31.334 9.431 45.561 1.00 93.50 272 MET A CA 1
ATOM 2112 C C . MET A 1 272 ? -30.223 8.607 44.894 1.00 93.50 272 MET A C 1
ATOM 2114 O O . MET A 1 272 ? -29.835 8.888 43.762 1.00 93.50 272 MET A O 1
ATOM 2118 N N . ALA A 1 273 ? -29.728 7.563 45.569 1.00 93.94 273 ALA A N 1
ATOM 2119 C CA . ALA A 1 273 ? -28.712 6.673 45.004 1.00 93.94 273 ALA A CA 1
ATOM 2120 C C . ALA A 1 273 ? -29.232 5.894 43.781 1.00 93.94 273 ALA A C 1
ATOM 2122 O O . ALA A 1 273 ? -28.482 5.640 42.838 1.00 93.94 273 ALA A O 1
ATOM 2123 N N . THR A 1 274 ? -30.517 5.534 43.780 1.00 94.06 274 THR A N 1
ATOM 2124 C CA . THR A 1 274 ? -31.167 4.811 42.678 1.00 94.06 274 THR A CA 1
ATOM 2125 C C . THR A 1 274 ? -31.375 5.732 41.469 1.00 94.06 274 THR A C 1
ATOM 2127 O O . THR A 1 274 ? -31.081 5.335 40.342 1.00 94.06 274 THR A O 1
ATOM 2130 N N . GLU A 1 275 ? -31.780 6.988 41.690 1.00 91.94 275 GLU A N 1
ATOM 2131 C CA . GLU A 1 275 ? -31.874 8.022 40.645 1.00 91.94 275 GLU A CA 1
ATOM 2132 C C . GLU A 1 275 ? -30.507 8.335 40.019 1.00 91.94 275 GLU A C 1
ATOM 2134 O O . GLU A 1 275 ? -30.371 8.374 38.790 1.00 91.94 275 GLU A O 1
ATOM 2139 N N . GLU A 1 276 ? -29.468 8.509 40.844 1.00 94.75 276 GLU A N 1
ATOM 2140 C CA . GLU A 1 276 ? -28.100 8.698 40.352 1.00 94.75 276 GLU A CA 1
ATOM 2141 C C . GLU A 1 276 ? -27.626 7.471 39.560 1.00 94.75 276 GLU A C 1
ATOM 2143 O O . GLU A 1 276 ? -27.053 7.615 38.475 1.00 94.75 276 GLU A O 1
ATOM 2148 N N . GLY A 1 277 ? -27.914 6.266 40.062 1.00 94.00 277 GLY A N 1
ATOM 2149 C CA . GLY A 1 277 ? -27.637 5.002 39.384 1.00 94.00 277 GLY A CA 1
ATOM 2150 C C . GLY A 1 277 ? -28.275 4.932 37.997 1.00 94.00 277 GLY A C 1
ATOM 2151 O O . GLY A 1 277 ? -27.575 4.648 37.024 1.00 94.00 277 GLY A O 1
ATOM 2152 N N . SER A 1 278 ? -29.560 5.278 37.878 1.00 92.75 278 SER A N 1
ATOM 2153 C CA . SER A 1 278 ? -30.274 5.312 36.594 1.00 92.75 278 SER A CA 1
ATOM 2154 C C . SER A 1 278 ? -29.605 6.270 35.610 1.00 92.75 278 SER A C 1
ATOM 2156 O O . SER A 1 278 ? -29.269 5.887 34.489 1.00 92.75 278 SER A O 1
ATOM 2158 N N . LYS A 1 279 ? -29.300 7.496 36.053 1.00 95.00 279 LYS A N 1
ATOM 2159 C CA . LYS A 1 279 ? -28.630 8.498 35.213 1.00 95.00 279 LYS A CA 1
ATOM 2160 C C . LYS A 1 279 ? -27.247 8.033 34.748 1.00 95.00 279 LYS A C 1
ATOM 2162 O O . LYS A 1 279 ? -26.836 8.310 33.621 1.00 95.00 279 LYS A O 1
ATOM 2167 N N . ARG A 1 280 ? -26.502 7.333 35.608 1.00 95.12 280 ARG A N 1
ATOM 2168 C CA . ARG A 1 280 ? -25.183 6.773 35.274 1.00 95.12 280 ARG A CA 1
ATOM 2169 C C . ARG A 1 280 ? -25.277 5.651 34.243 1.00 95.12 280 ARG A C 1
ATOM 2171 O O . ARG A 1 280 ? -24.394 5.579 33.388 1.00 95.12 280 ARG A O 1
ATOM 2178 N N . VAL A 1 281 ? -26.320 4.824 34.303 1.00 96.31 281 VAL A N 1
ATOM 2179 C CA . VAL A 1 281 ? -26.592 3.791 33.292 1.00 96.31 281 VAL A CA 1
ATOM 2180 C C . VAL A 1 281 ? -26.913 4.434 31.944 1.00 96.31 281 VAL A C 1
ATOM 2182 O O . VAL A 1 281 ? -26.308 4.044 30.949 1.00 96.31 281 VAL A O 1
ATOM 2185 N N . ASP A 1 282 ? -27.755 5.469 31.905 1.00 93.69 282 ASP A N 1
ATOM 2186 C CA . ASP A 1 282 ? -28.099 6.162 30.653 1.00 93.69 282 ASP A CA 1
ATOM 2187 C C . ASP A 1 282 ? -26.867 6.775 29.968 1.00 93.69 282 ASP A C 1
ATOM 2189 O O . ASP A 1 282 ? -26.643 6.557 28.775 1.00 93.69 282 ASP A O 1
ATOM 2193 N N . ILE A 1 283 ? -26.005 7.455 30.736 1.00 96.12 283 ILE A N 1
ATOM 2194 C CA . ILE A 1 283 ? -24.719 7.974 30.234 1.00 96.12 283 ILE A CA 1
ATOM 2195 C C . ILE A 1 283 ? -23.818 6.827 29.743 1.00 96.12 283 ILE A C 1
ATOM 2197 O O . ILE A 1 283 ? -23.086 6.976 28.763 1.00 96.12 283 ILE A O 1
ATOM 2201 N N . GLY A 1 284 ? -23.836 5.681 30.429 1.00 96.31 284 GLY A N 1
ATOM 2202 C CA . GLY A 1 284 ? -23.095 4.487 30.025 1.00 96.31 284 GLY A CA 1
ATOM 2203 C C . GLY A 1 284 ? -23.556 3.956 28.668 1.00 96.31 284 GLY A C 1
ATOM 2204 O O . GLY A 1 284 ? -22.725 3.734 27.789 1.00 96.31 284 GLY A O 1
ATOM 2205 N N . VAL A 1 285 ? -24.870 3.821 28.475 1.00 96.12 285 VAL A N 1
ATOM 2206 C CA . VAL A 1 285 ? -25.476 3.374 27.211 1.00 96.12 285 VAL A CA 1
ATOM 2207 C C . VAL A 1 285 ? -25.117 4.314 26.062 1.00 96.12 285 VAL A C 1
ATOM 2209 O O . VAL A 1 285 ? -24.765 3.838 24.984 1.00 96.12 285 VAL A O 1
ATOM 2212 N N . GLU A 1 286 ? -25.169 5.629 26.275 1.00 96.44 286 GLU A N 1
ATOM 2213 C CA . GLU A 1 286 ? -24.791 6.618 25.257 1.00 96.44 286 GLU A CA 1
ATOM 2214 C C . GLU A 1 286 ? -23.329 6.444 24.812 1.00 96.44 286 GLU A C 1
ATOM 2216 O O . GLU A 1 286 ? -23.057 6.296 23.622 1.00 96.44 286 GLU A O 1
ATOM 2221 N N . LYS A 1 287 ? -22.394 6.331 25.764 1.00 96.50 287 LYS A N 1
ATOM 2222 C CA . LYS A 1 287 ? -20.969 6.115 25.458 1.00 96.50 287 LYS A CA 1
ATOM 2223 C C . LYS A 1 287 ? -20.699 4.798 24.733 1.00 96.50 287 LYS A C 1
ATOM 2225 O O . LYS A 1 287 ? -19.828 4.736 23.868 1.00 96.50 287 LYS A O 1
ATOM 2230 N N . ILE A 1 288 ? -21.416 3.738 25.097 1.00 97.00 288 ILE A N 1
ATOM 2231 C CA . ILE A 1 288 ? -21.271 2.430 24.451 1.00 97.00 288 ILE A CA 1
ATOM 2232 C C . ILE A 1 288 ? -21.838 2.478 23.023 1.00 97.00 288 ILE A C 1
ATOM 2234 O O . ILE A 1 288 ? -21.228 1.921 22.112 1.00 97.00 288 ILE A O 1
ATOM 2238 N N . ARG A 1 289 ? -22.943 3.200 22.788 1.00 96.25 289 ARG A N 1
ATOM 2239 C CA . ARG A 1 289 ? -23.461 3.445 21.429 1.00 96.25 289 ARG A CA 1
ATOM 2240 C C . ARG A 1 289 ? -22.462 4.195 20.557 1.00 96.25 289 ARG A C 1
ATOM 2242 O O . ARG A 1 289 ? -22.271 3.808 19.406 1.00 96.25 289 ARG A O 1
ATOM 2249 N N . ASP A 1 290 ? -21.800 5.214 21.098 1.00 97.06 290 ASP A N 1
ATOM 2250 C CA . ASP A 1 290 ? -20.734 5.918 20.379 1.00 97.06 290 ASP A CA 1
ATOM 2251 C C . ASP A 1 290 ? -19.580 4.980 20.009 1.00 97.06 290 ASP A C 1
ATOM 2253 O O . ASP A 1 290 ? -19.105 5.009 18.873 1.00 97.06 290 ASP A O 1
ATOM 2257 N N . ALA A 1 291 ? -19.169 4.096 20.925 1.00 96.88 291 ALA A N 1
ATOM 2258 C CA . ALA A 1 291 ? -18.175 3.068 20.621 1.00 96.88 291 ALA A CA 1
ATOM 2259 C C . ALA A 1 291 ? -18.649 2.127 19.497 1.00 96.88 291 ALA A C 1
ATOM 2261 O O . ALA A 1 291 ? -17.866 1.797 18.610 1.00 96.88 291 ALA A O 1
ATOM 2262 N N . GLY A 1 292 ? -19.930 1.745 19.488 1.00 97.12 292 GLY A N 1
ATOM 2263 C CA . GLY A 1 292 ? -20.532 0.943 18.418 1.00 97.12 292 GLY A CA 1
ATOM 2264 C C . GLY A 1 292 ? -20.486 1.632 17.054 1.00 97.12 292 GLY A C 1
ATOM 2265 O O . GLY A 1 292 ? -20.106 1.002 16.069 1.00 97.12 292 GLY A O 1
ATOM 2266 N N . ARG A 1 293 ? -20.778 2.937 17.002 1.00 97.19 293 ARG A N 1
ATOM 2267 C CA . ARG A 1 293 ? -20.664 3.737 15.773 1.00 97.19 293 ARG A CA 1
ATOM 2268 C C . ARG A 1 293 ? -19.222 3.809 15.262 1.00 97.19 293 ARG A C 1
ATOM 2270 O O . ARG A 1 293 ? -18.997 3.658 14.068 1.00 97.19 293 ARG A O 1
ATOM 2277 N N . LEU A 1 294 ? -18.242 3.991 16.150 1.00 97.38 294 LEU A N 1
ATOM 2278 C CA . LEU A 1 294 ? -16.822 3.997 15.767 1.00 97.38 294 LEU A CA 1
ATOM 2279 C C . LEU A 1 294 ? -16.357 2.637 15.217 1.00 97.38 294 LEU A C 1
ATOM 2281 O O . LEU A 1 294 ? -15.489 2.590 14.343 1.00 97.38 294 LEU A O 1
ATOM 2285 N N . MET A 1 295 ? -16.936 1.532 15.701 1.00 97.31 295 MET A N 1
ATOM 2286 C CA . MET A 1 295 ? -16.691 0.200 15.135 1.00 97.31 295 MET A CA 1
ATOM 2287 C C . MET A 1 295 ? -17.266 0.085 13.717 1.00 97.31 295 MET A C 1
ATOM 2289 O O . MET A 1 295 ? -16.582 -0.438 12.843 1.00 97.31 295 MET A O 1
ATOM 2293 N N . ASP A 1 296 ? -18.464 0.622 13.459 1.00 96.88 296 ASP A N 1
ATOM 2294 C CA . ASP A 1 296 ? -19.049 0.659 12.107 1.00 96.88 296 ASP A CA 1
ATOM 2295 C C . ASP A 1 296 ? -18.198 1.490 11.135 1.00 96.88 296 ASP A C 1
ATOM 2297 O O . ASP A 1 296 ? -17.880 1.031 10.038 1.00 96.88 296 ASP A O 1
ATOM 2301 N N . GLU A 1 297 ? -17.757 2.678 11.559 1.00 97.62 297 GLU A N 1
ATOM 2302 C CA . GLU A 1 297 ? -16.843 3.526 10.778 1.00 97.62 297 GLU A CA 1
ATOM 2303 C C . GLU A 1 297 ? -15.513 2.804 10.486 1.00 97.62 297 GLU A C 1
ATOM 2305 O O . GLU A 1 297 ? -14.968 2.901 9.384 1.00 97.62 297 GLU A O 1
ATOM 2310 N N . SER A 1 298 ? -15.009 2.022 11.447 1.00 97.44 298 SER A N 1
ATOM 2311 C CA . SER A 1 298 ? -13.795 1.217 11.270 1.00 97.44 298 SER A CA 1
ATOM 2312 C C . SER A 1 298 ? -13.993 0.081 10.262 1.00 97.44 298 SER A C 1
ATOM 2314 O O . SER A 1 298 ? -13.105 -0.157 9.445 1.00 97.44 298 SER A O 1
ATOM 2316 N N . ILE A 1 299 ? -15.147 -0.597 10.277 1.00 97.25 299 ILE A N 1
ATOM 2317 C CA . ILE A 1 299 ? -15.486 -1.634 9.286 1.00 97.25 299 ILE A CA 1
ATOM 2318 C C . ILE A 1 299 ? -15.514 -1.025 7.882 1.00 97.25 299 ILE A C 1
ATOM 2320 O O . ILE A 1 299 ? -14.835 -1.537 6.995 1.00 97.25 299 ILE A O 1
ATOM 2324 N N . GLN A 1 300 ? -16.202 0.106 7.698 1.00 97.44 300 GLN A N 1
ATOM 2325 C CA . GLN A 1 300 ? -16.258 0.790 6.404 1.00 97.44 300 GLN A CA 1
ATOM 2326 C C . GLN A 1 300 ? -14.856 1.182 5.902 1.00 97.44 300 GLN A C 1
ATOM 2328 O O . GLN A 1 300 ? -14.513 0.941 4.745 1.00 97.44 300 GLN A O 1
ATOM 2333 N N . SER A 1 301 ? -14.010 1.745 6.770 1.00 97.69 301 SER A N 1
ATOM 2334 C CA . SER A 1 301 ? -12.638 2.113 6.394 1.00 97.69 301 SER A CA 1
ATOM 2335 C C . SER A 1 301 ? -11.797 0.898 5.979 1.00 97.69 301 SER A C 1
ATOM 2337 O O . SER A 1 301 ? -10.974 0.984 5.063 1.00 97.69 301 SER A O 1
ATOM 2339 N N . LEU A 1 302 ? -12.002 -0.254 6.620 1.00 97.75 302 LEU A N 1
ATOM 2340 C CA . LEU A 1 302 ? -11.325 -1.495 6.250 1.00 97.75 302 LEU A CA 1
ATOM 2341 C C . LEU A 1 302 ? -11.806 -2.037 4.895 1.00 97.75 302 LEU A C 1
ATOM 2343 O O . LEU A 1 302 ? -10.971 -2.493 4.113 1.00 97.75 302 LEU A O 1
ATOM 2347 N N . GLU A 1 303 ? -13.099 -1.935 4.583 1.00 96.75 303 GLU A N 1
ATOM 2348 C CA . GLU A 1 303 ? -13.641 -2.285 3.261 1.00 96.75 303 GLU A CA 1
ATOM 2349 C C . GLU A 1 303 ? -13.038 -1.408 2.151 1.00 96.75 303 GLU A C 1
ATOM 2351 O O . GLU A 1 303 ? -12.607 -1.916 1.111 1.00 96.75 303 GLU A O 1
ATOM 2356 N N . GLU A 1 304 ? -12.925 -0.098 2.387 1.00 97.50 304 GLU A N 1
ATOM 2357 C CA . GLU A 1 304 ? -12.264 0.826 1.457 1.00 97.50 304 GLU A CA 1
ATOM 2358 C C . GLU A 1 304 ? -10.789 0.453 1.239 1.00 97.50 304 GLU A C 1
ATOM 2360 O O . GLU A 1 304 ? -10.317 0.422 0.099 1.00 97.50 304 GLU A O 1
ATOM 2365 N N . ASN A 1 305 ? -10.069 0.088 2.306 1.00 96.56 305 ASN A N 1
ATOM 2366 C CA . ASN A 1 305 ? -8.675 -0.360 2.219 1.00 96.56 305 ASN A CA 1
ATOM 2367 C C . ASN A 1 305 ? -8.515 -1.633 1.378 1.00 96.56 305 ASN A C 1
ATOM 2369 O O . ASN A 1 305 ? -7.572 -1.725 0.585 1.00 96.56 305 ASN A O 1
ATOM 2373 N N . VAL A 1 306 ? -9.438 -2.592 1.503 1.00 97.62 306 VAL A N 1
ATOM 2374 C CA . VAL A 1 306 ? -9.479 -3.774 0.626 1.00 97.62 306 VAL A CA 1
ATOM 2375 C C . VAL A 1 306 ? -9.675 -3.346 -0.830 1.00 97.62 306 VAL A C 1
ATOM 2377 O O . VAL A 1 306 ? -8.946 -3.811 -1.710 1.00 97.62 306 VAL A O 1
ATOM 2380 N N . GLY A 1 307 ? -10.593 -2.411 -1.086 1.00 96.88 307 GLY A N 1
ATOM 2381 C CA . GLY A 1 307 ? -10.822 -1.852 -2.420 1.00 96.88 307 GLY A CA 1
ATOM 2382 C C . GLY A 1 307 ? -9.574 -1.193 -3.021 1.00 96.88 307 GLY A C 1
ATOM 2383 O O . GLY A 1 307 ? -9.231 -1.453 -4.179 1.00 96.88 307 GLY A O 1
ATOM 2384 N N . TYR A 1 308 ? -8.843 -0.388 -2.246 1.00 97.31 308 TYR A N 1
ATOM 2385 C CA . TYR A 1 308 ? -7.586 0.221 -2.698 1.00 97.31 308 TYR A CA 1
ATOM 2386 C C . TYR A 1 308 ? -6.502 -0.822 -2.976 1.00 97.31 308 TYR A C 1
ATOM 2388 O O . TYR A 1 308 ? -5.826 -0.752 -4.004 1.00 97.31 308 TYR A O 1
ATOM 2396 N N . ALA A 1 309 ? -6.354 -1.822 -2.107 1.00 97.62 309 ALA A N 1
ATOM 2397 C CA . ALA A 1 309 ? -5.381 -2.890 -2.306 1.00 97.62 309 ALA A CA 1
ATOM 2398 C C . ALA A 1 309 ? -5.675 -3.705 -3.578 1.00 97.62 309 ALA A C 1
ATOM 2400 O O .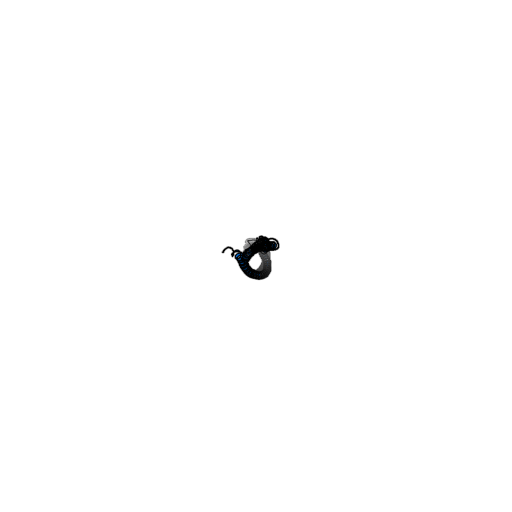 ALA A 1 309 ? -4.758 -4.013 -4.341 1.00 97.62 309 ALA A O 1
ATOM 2401 N N . GLN A 1 310 ? -6.948 -3.973 -3.880 1.00 96.25 310 GLN A N 1
ATOM 2402 C CA . GLN A 1 310 ? -7.357 -4.618 -5.133 1.00 96.25 310 GLN A CA 1
ATOM 2403 C C . GLN A 1 310 ? -7.010 -3.775 -6.368 1.00 96.25 310 GLN A C 1
ATOM 2405 O O . GLN A 1 310 ? -6.523 -4.314 -7.364 1.00 96.25 310 GLN A O 1
ATOM 2410 N N . GLN A 1 311 ? -7.184 -2.452 -6.310 1.00 97.56 311 GLN A N 1
ATOM 2411 C CA . GLN A 1 311 ? -6.755 -1.566 -7.399 1.00 97.56 311 GLN A CA 1
ATOM 2412 C C . GLN A 1 311 ? -5.232 -1.586 -7.590 1.00 97.56 311 GLN A C 1
ATOM 2414 O O . GLN A 1 311 ? -4.759 -1.623 -8.729 1.00 97.56 311 GLN A O 1
ATOM 2419 N N . ILE A 1 312 ? -4.457 -1.635 -6.500 1.00 97.12 312 ILE A N 1
ATOM 2420 C CA . ILE A 1 312 ? -2.992 -1.774 -6.556 1.00 97.12 312 ILE A CA 1
ATOM 2421 C C . ILE A 1 312 ? -2.592 -3.107 -7.204 1.00 97.12 312 ILE A C 1
ATOM 2423 O O . ILE A 1 312 ? -1.672 -3.125 -8.025 1.00 97.12 312 ILE A O 1
ATOM 2427 N N . LEU A 1 313 ? -3.285 -4.208 -6.893 1.00 96.56 313 LEU A N 1
ATOM 2428 C CA . LEU A 1 313 ? -3.051 -5.511 -7.530 1.00 96.56 313 LEU A CA 1
ATOM 2429 C C . LEU A 1 313 ? -3.279 -5.446 -9.046 1.00 96.56 313 LEU A C 1
ATOM 2431 O O . LEU A 1 313 ? -2.435 -5.899 -9.823 1.00 96.56 313 LEU A O 1
ATOM 2435 N N . VAL A 1 314 ? -4.386 -4.836 -9.482 1.00 96.56 314 VAL A N 1
ATOM 2436 C CA . VAL A 1 314 ? -4.681 -4.642 -10.912 1.00 96.56 314 VAL A CA 1
ATOM 2437 C C . VAL A 1 314 ? -3.610 -3.775 -11.579 1.00 96.56 314 VAL A C 1
ATOM 2439 O O . VAL A 1 314 ? -3.088 -4.146 -12.633 1.00 96.56 314 VAL A O 1
ATOM 2442 N N . GLY A 1 315 ? -3.230 -2.658 -10.953 1.00 96.94 315 GLY A N 1
ATOM 2443 C CA . GLY A 1 315 ? -2.180 -1.767 -11.452 1.00 96.94 315 GLY A CA 1
ATOM 2444 C C . GLY A 1 315 ? -0.813 -2.450 -11.558 1.00 96.94 315 GLY A C 1
ATOM 2445 O O . GLY A 1 315 ? -0.126 -2.297 -12.567 1.00 96.94 315 GLY A O 1
ATOM 2446 N N . SER A 1 316 ? -0.443 -3.266 -10.571 1.00 95.81 316 SER A N 1
ATOM 2447 C CA . SER A 1 316 ? 0.820 -4.021 -10.564 1.00 95.81 316 SER A CA 1
ATOM 2448 C C . SER A 1 316 ? 0.842 -5.095 -11.656 1.00 95.81 316 SER A C 1
ATOM 2450 O O . SER A 1 316 ? 1.841 -5.270 -12.356 1.00 95.81 316 SER A O 1
ATOM 2452 N N . LYS A 1 317 ? -0.292 -5.763 -11.900 1.00 93.06 317 LYS A N 1
ATOM 2453 C CA . LYS A 1 317 ? -0.421 -6.701 -13.023 1.00 93.06 317 LYS A CA 1
ATOM 2454 C C . LYS A 1 317 ? -0.246 -5.997 -14.370 1.00 93.06 317 LYS A C 1
ATOM 2456 O O . LYS A 1 317 ? 0.455 -6.507 -15.242 1.00 93.06 317 LYS A O 1
ATOM 2461 N N . GLN A 1 318 ? -0.828 -4.808 -14.528 1.00 95.94 318 GLN A N 1
ATOM 2462 C CA . GLN A 1 318 ? -0.650 -4.004 -15.737 1.00 95.94 318 GLN A CA 1
ATOM 2463 C C . GLN A 1 318 ? 0.803 -3.537 -15.914 1.00 95.94 318 GLN A C 1
ATOM 2465 O O . GLN A 1 318 ? 1.321 -3.564 -17.031 1.00 95.94 318 GLN A O 1
ATOM 2470 N N . GLN A 1 319 ? 1.483 -3.156 -14.827 1.00 94.38 319 GLN A N 1
ATOM 2471 C CA . GLN A 1 319 ? 2.913 -2.840 -14.857 1.00 94.38 319 GLN A CA 1
ATOM 2472 C C . GLN A 1 319 ? 3.743 -4.033 -15.326 1.00 94.38 319 GLN A C 1
ATOM 2474 O O . GLN A 1 319 ? 4.592 -3.855 -16.191 1.00 94.38 319 GLN A O 1
ATOM 2479 N N . THR A 1 320 ? 3.468 -5.239 -14.822 1.00 94.25 320 THR A N 1
ATOM 2480 C CA . THR A 1 320 ? 4.176 -6.463 -15.237 1.00 94.25 320 THR A CA 1
ATOM 2481 C C . THR A 1 320 ? 4.079 -6.676 -16.752 1.00 94.25 320 THR A C 1
ATOM 2483 O O . THR A 1 320 ? 5.097 -6.875 -17.410 1.00 94.25 320 THR A O 1
ATOM 2486 N N . ILE A 1 321 ? 2.884 -6.513 -17.330 1.00 95.44 321 ILE A N 1
ATOM 2487 C CA . ILE A 1 321 ? 2.679 -6.594 -18.788 1.00 95.44 321 ILE A CA 1
ATOM 2488 C C . ILE A 1 321 ? 3.496 -5.517 -19.524 1.00 95.44 321 ILE A C 1
ATOM 2490 O O . ILE A 1 321 ? 4.140 -5.798 -20.535 1.00 95.44 321 ILE A O 1
ATOM 2494 N N . GLY A 1 322 ? 3.499 -4.277 -19.025 1.00 97.06 322 GLY A N 1
ATOM 2495 C CA . GLY A 1 322 ? 4.290 -3.191 -19.616 1.00 97.06 322 GLY A CA 1
ATOM 2496 C C . GLY A 1 322 ? 5.800 -3.450 -19.562 1.00 97.06 322 GLY A C 1
ATOM 2497 O O . GLY A 1 322 ? 6.518 -3.173 -20.520 1.00 97.06 322 GLY A O 1
ATOM 2498 N N . ILE A 1 323 ? 6.284 -4.037 -18.470 1.00 97.12 323 ILE A N 1
ATOM 2499 C CA . ILE A 1 323 ? 7.690 -4.411 -18.269 1.00 97.12 323 ILE A CA 1
ATOM 2500 C C . ILE A 1 323 ? 8.112 -5.513 -19.247 1.00 97.12 323 ILE A C 1
ATOM 2502 O O . ILE A 1 323 ? 9.196 -5.435 -19.833 1.00 97.12 323 ILE A O 1
ATOM 2506 N N . GLU A 1 324 ? 7.256 -6.509 -19.486 1.00 95.00 324 GLU A N 1
ATOM 2507 C CA . GLU A 1 324 ? 7.491 -7.540 -20.504 1.00 95.00 324 GLU A CA 1
ATOM 2508 C C . GLU A 1 324 ? 7.614 -6.924 -21.907 1.00 95.00 324 GLU A C 1
ATOM 2510 O O . GLU A 1 324 ? 8.540 -7.250 -22.653 1.00 95.00 324 GLU A O 1
ATOM 2515 N N . GLN A 1 325 ? 6.744 -5.969 -22.250 1.00 96.81 325 GLN A N 1
ATOM 2516 C CA . GLN A 1 325 ? 6.811 -5.253 -23.530 1.00 96.81 325 GLN A CA 1
ATOM 2517 C C . GLN A 1 325 ? 8.097 -4.431 -23.679 1.00 96.81 325 GLN A C 1
ATOM 2519 O O . GLN A 1 325 ? 8.721 -4.460 -24.742 1.00 96.81 325 GLN A O 1
ATOM 2524 N N . ILE A 1 326 ? 8.528 -3.735 -22.622 1.00 96.62 326 ILE A N 1
ATOM 2525 C CA . ILE A 1 326 ? 9.802 -3.000 -22.614 1.00 96.62 326 ILE A CA 1
ATOM 2526 C C . ILE A 1 326 ? 10.968 -3.969 -22.811 1.00 96.62 326 ILE A C 1
ATOM 2528 O O . ILE A 1 326 ? 11.853 -3.702 -23.621 1.00 96.62 326 ILE A O 1
ATOM 2532 N N . THR A 1 327 ? 10.950 -5.116 -22.132 1.00 94.88 327 THR A N 1
ATOM 2533 C CA . THR A 1 327 ? 11.997 -6.140 -22.254 1.00 94.88 327 THR A CA 1
ATOM 2534 C C . THR A 1 327 ? 12.117 -6.645 -23.695 1.00 94.88 327 THR A C 1
ATOM 2536 O O . THR A 1 327 ? 13.223 -6.717 -24.237 1.00 94.88 327 THR A O 1
ATOM 2539 N N . LEU A 1 328 ? 10.988 -6.920 -24.359 1.00 95.81 328 LEU A N 1
ATOM 2540 C CA . LEU A 1 328 ? 10.962 -7.298 -25.777 1.00 95.81 328 LEU A CA 1
ATOM 2541 C C . LEU A 1 328 ? 11.489 -6.177 -26.684 1.00 95.81 328 LEU A C 1
ATOM 2543 O O . LEU A 1 328 ? 12.271 -6.434 -27.601 1.00 95.81 328 LEU A O 1
ATOM 2547 N N . ALA A 1 329 ? 11.101 -4.926 -26.424 1.00 96.25 329 ALA A N 1
ATOM 2548 C CA . ALA A 1 329 ? 11.592 -3.779 -27.181 1.00 96.25 329 ALA A CA 1
ATOM 2549 C C . ALA A 1 329 ? 13.114 -3.605 -27.032 1.00 96.25 329 ALA A C 1
ATOM 2551 O O . ALA A 1 329 ? 13.803 -3.397 -28.030 1.00 96.25 329 ALA A O 1
ATOM 2552 N N . MET A 1 330 ? 13.657 -3.761 -25.822 1.00 95.12 330 MET A N 1
ATOM 2553 C CA . MET A 1 330 ? 15.100 -3.688 -25.569 1.00 95.12 330 MET A CA 1
ATOM 2554 C C . MET A 1 330 ? 15.867 -4.798 -26.290 1.00 95.12 330 MET A C 1
ATOM 2556 O O . MET A 1 330 ? 16.924 -4.532 -26.865 1.00 95.12 330 MET A O 1
ATOM 2560 N N . ALA A 1 331 ? 15.325 -6.019 -26.328 1.00 93.69 331 ALA A N 1
ATOM 2561 C CA . ALA A 1 331 ? 15.916 -7.117 -27.091 1.00 93.69 331 ALA A CA 1
ATOM 2562 C C . ALA A 1 331 ? 15.990 -6.795 -28.595 1.00 93.69 331 ALA A C 1
ATOM 2564 O O . ALA A 1 331 ? 17.036 -6.992 -29.215 1.00 93.69 331 ALA A O 1
ATOM 2565 N N . ASN A 1 332 ? 14.921 -6.226 -29.162 1.00 96.25 332 ASN A N 1
ATOM 2566 C CA . ASN A 1 332 ? 14.898 -5.799 -30.563 1.00 96.25 332 ASN A CA 1
ATOM 2567 C C . ASN A 1 332 ? 15.904 -4.674 -30.844 1.00 96.25 332 ASN A C 1
ATOM 2569 O O . ASN A 1 332 ? 16.615 -4.725 -31.846 1.00 96.25 332 ASN A O 1
ATOM 2573 N N . ILE A 1 333 ? 16.008 -3.671 -29.965 1.00 95.38 333 ILE A N 1
ATOM 2574 C CA . ILE A 1 333 ? 16.974 -2.576 -30.151 1.00 95.38 333 ILE A CA 1
ATOM 2575 C C . ILE A 1 333 ? 18.410 -3.102 -30.043 1.00 95.38 333 ILE A C 1
ATOM 2577 O O . ILE A 1 333 ? 19.261 -2.697 -30.830 1.00 95.38 333 ILE A O 1
ATOM 2581 N N . ASN A 1 334 ? 18.689 -4.034 -29.128 1.00 94.38 334 ASN A N 1
ATOM 2582 C CA . ASN A 1 334 ? 20.004 -4.672 -29.024 1.00 94.38 334 ASN A CA 1
ATOM 2583 C C . ASN A 1 334 ? 20.392 -5.388 -30.329 1.00 94.38 334 ASN A C 1
ATOM 2585 O O . ASN A 1 334 ? 21.525 -5.265 -30.795 1.00 94.38 334 ASN A O 1
ATOM 2589 N N . GLU A 1 335 ? 19.446 -6.080 -30.966 1.00 95.25 335 GLU A N 1
ATOM 2590 C CA . GLU A 1 335 ? 19.682 -6.703 -32.270 1.00 95.25 335 GLU A CA 1
ATOM 2591 C C . GLU A 1 335 ? 19.980 -5.663 -33.361 1.00 95.25 335 GLU A C 1
ATOM 2593 O O . GLU A 1 335 ? 20.954 -5.803 -34.102 1.00 95.25 335 GLU A O 1
ATOM 2598 N N . VAL A 1 336 ? 19.224 -4.562 -33.407 1.00 95.62 336 VAL A N 1
ATOM 2599 C CA . VAL A 1 336 ? 19.490 -3.453 -34.339 1.00 95.62 336 VAL A CA 1
ATOM 2600 C C . VAL A 1 336 ? 20.878 -2.847 -34.103 1.00 95.62 336 VAL A C 1
ATOM 2602 O O . VAL A 1 336 ? 21.615 -2.626 -35.062 1.00 95.62 336 VAL A O 1
ATOM 2605 N N . VAL A 1 337 ? 21.285 -2.628 -32.849 1.00 95.25 337 VAL A N 1
ATOM 2606 C CA . VAL A 1 337 ? 22.623 -2.107 -32.513 1.00 95.25 337 VAL A CA 1
ATOM 2607 C C . VAL A 1 337 ? 23.722 -3.049 -33.011 1.00 95.25 337 VAL A C 1
ATOM 2609 O O . VAL A 1 337 ? 24.697 -2.588 -33.607 1.00 95.25 337 VAL A O 1
ATOM 2612 N N . LYS A 1 338 ? 23.563 -4.369 -32.852 1.00 92.88 338 LYS A N 1
ATOM 2613 C CA . LYS A 1 338 ? 24.517 -5.360 -33.387 1.00 92.88 338 LYS A CA 1
ATOM 2614 C C . LYS A 1 338 ? 24.594 -5.336 -34.913 1.00 92.88 338 LYS A C 1
ATOM 2616 O O . LYS A 1 338 ? 25.690 -5.425 -35.476 1.00 92.88 338 LYS A O 1
ATOM 2621 N N . GLN A 1 339 ? 23.455 -5.195 -35.588 1.00 95.19 339 GLN A N 1
ATOM 2622 C CA . GLN A 1 339 ? 23.401 -5.096 -37.047 1.00 95.19 339 GLN A CA 1
ATOM 2623 C C . GLN A 1 339 ? 24.090 -3.825 -37.546 1.00 95.19 339 GLN A C 1
ATOM 2625 O O . GLN A 1 339 ? 24.917 -3.893 -38.457 1.00 95.19 339 GLN A O 1
ATOM 2630 N N . VAL A 1 340 ? 23.828 -2.682 -36.910 1.00 94.19 340 VAL A N 1
ATOM 2631 C CA . VAL A 1 340 ? 24.478 -1.408 -37.247 1.00 94.19 340 VAL A CA 1
ATOM 2632 C C . VAL A 1 340 ? 25.979 -1.471 -36.972 1.00 94.19 340 VAL A C 1
ATOM 2634 O O . VAL A 1 340 ? 26.758 -1.022 -37.811 1.00 94.19 340 VAL A O 1
ATOM 2637 N N . ALA A 1 341 ? 26.416 -2.075 -35.864 1.00 92.12 341 ALA A N 1
ATOM 2638 C CA . ALA A 1 341 ? 27.837 -2.284 -35.582 1.00 92.12 341 ALA A CA 1
ATOM 2639 C C . ALA A 1 341 ? 28.513 -3.139 -36.671 1.00 92.12 341 ALA A C 1
ATOM 2641 O O . ALA A 1 341 ? 29.569 -2.772 -37.184 1.00 92.12 341 ALA A O 1
ATOM 2642 N N . THR A 1 342 ? 27.863 -4.224 -37.100 1.00 94.00 342 THR A N 1
ATOM 2643 C CA . THR A 1 342 ? 28.362 -5.082 -38.187 1.00 94.00 342 THR A CA 1
ATOM 2644 C C . THR A 1 342 ? 28.449 -4.323 -39.514 1.00 94.00 342 THR A C 1
ATOM 2646 O O . THR A 1 342 ? 29.485 -4.358 -40.181 1.00 94.00 342 THR A O 1
ATOM 2649 N N . GLY A 1 343 ? 27.397 -3.583 -39.882 1.00 94.88 343 GLY A N 1
ATOM 2650 C CA . GLY A 1 343 ? 27.380 -2.747 -41.087 1.00 94.88 343 GLY A CA 1
ATOM 2651 C C . GLY A 1 343 ? 28.422 -1.625 -41.044 1.00 94.88 343 GLY A C 1
ATOM 2652 O O . GLY A 1 343 ? 29.025 -1.289 -42.066 1.00 94.88 343 GLY A O 1
ATOM 2653 N N . THR A 1 344 ? 28.708 -1.105 -39.848 1.00 93.81 344 THR A N 1
ATOM 2654 C CA . THR A 1 344 ? 29.768 -0.121 -39.608 1.00 93.81 344 THR A CA 1
ATOM 2655 C C . THR A 1 344 ? 31.137 -0.732 -39.907 1.00 93.81 344 THR A C 1
ATOM 2657 O O . THR A 1 344 ? 31.905 -0.179 -40.691 1.00 93.81 344 THR A O 1
ATOM 2660 N N . THR A 1 345 ? 31.435 -1.925 -39.389 1.00 92.44 345 THR A N 1
ATOM 2661 C CA . THR A 1 345 ? 32.693 -2.625 -39.705 1.00 92.44 345 THR A CA 1
ATOM 2662 C C . THR A 1 345 ? 32.826 -2.945 -41.197 1.00 92.44 345 THR A C 1
ATOM 2664 O O . THR A 1 345 ? 33.890 -2.741 -41.780 1.00 92.44 345 THR A O 1
ATOM 2667 N N . GLN A 1 346 ? 31.754 -3.402 -41.850 1.00 94.12 346 GLN A N 1
ATOM 2668 C CA . GLN A 1 346 ? 31.767 -3.683 -43.292 1.00 94.12 346 GLN A CA 1
ATOM 2669 C C . GLN A 1 346 ? 32.039 -2.424 -44.125 1.00 94.12 346 GLN A C 1
ATOM 2671 O O . GLN A 1 346 ? 32.848 -2.459 -45.053 1.00 94.12 346 GLN A O 1
ATOM 2676 N N . THR A 1 347 ? 31.404 -1.307 -43.769 1.00 94.06 347 THR A N 1
ATOM 2677 C CA . THR A 1 347 ? 31.606 -0.024 -44.453 1.00 94.06 347 THR A CA 1
ATOM 2678 C C . THR A 1 347 ? 33.025 0.493 -44.233 1.00 94.06 347 THR A C 1
ATOM 2680 O O . THR A 1 347 ? 33.651 0.946 -45.187 1.00 94.06 347 THR A O 1
ATOM 2683 N N . GLN A 1 348 ? 33.583 0.349 -43.025 1.00 93.69 348 GLN A N 1
ATOM 2684 C CA . GLN A 1 348 ? 34.979 0.701 -42.753 1.00 93.69 348 GLN A CA 1
ATOM 2685 C C . GLN A 1 348 ? 35.949 -0.085 -43.651 1.00 93.69 348 GLN A C 1
ATOM 2687 O O . GLN A 1 348 ? 36.805 0.518 -44.293 1.00 93.69 348 GLN A O 1
ATOM 2692 N N . ASN A 1 349 ? 35.762 -1.401 -43.793 1.00 93.69 349 ASN A N 1
ATOM 2693 C CA . ASN A 1 349 ? 36.595 -2.227 -44.678 1.00 93.69 349 ASN A CA 1
ATOM 2694 C C . ASN A 1 349 ? 36.499 -1.788 -46.154 1.00 93.69 349 ASN A C 1
ATOM 2696 O O . ASN A 1 349 ? 37.494 -1.804 -46.888 1.00 93.69 349 ASN A O 1
ATOM 2700 N N . ALA A 1 350 ? 35.305 -1.388 -46.605 1.00 94.25 350 ALA A N 1
ATOM 2701 C CA . ALA A 1 350 ? 35.108 -0.856 -47.951 1.00 94.25 350 ALA A CA 1
ATOM 2702 C C . ALA A 1 350 ? 35.824 0.493 -48.136 1.00 94.25 350 ALA A C 1
ATOM 2704 O O . ALA A 1 350 ? 36.493 0.698 -49.149 1.00 94.25 350 ALA A O 1
ATOM 2705 N N . VAL A 1 351 ? 35.745 1.383 -47.143 1.00 94.62 351 VAL A N 1
ATOM 2706 C CA . VAL A 1 351 ? 36.457 2.671 -47.126 1.00 94.62 351 VAL A CA 1
ATOM 2707 C C . VAL A 1 351 ? 37.971 2.457 -47.177 1.00 94.62 351 VAL A C 1
ATOM 2709 O O . VAL A 1 351 ? 38.640 3.107 -47.981 1.00 94.62 351 VAL A O 1
ATOM 2712 N N . ASP A 1 352 ? 38.508 1.506 -46.411 1.00 92.19 352 ASP A N 1
ATOM 2713 C CA . ASP A 1 352 ? 39.937 1.164 -46.423 1.00 92.19 352 ASP A CA 1
ATOM 2714 C C . ASP A 1 352 ? 40.384 0.619 -47.791 1.00 92.19 352 ASP A C 1
ATOM 2716 O O . ASP A 1 352 ? 41.458 0.969 -48.291 1.00 92.19 352 ASP A O 1
ATOM 2720 N N . SER A 1 353 ? 39.532 -0.173 -48.448 1.00 93.69 353 SER A N 1
ATOM 2721 C CA . SER A 1 353 ? 39.781 -0.681 -49.805 1.00 93.69 353 SER A CA 1
ATOM 2722 C C . SER A 1 353 ? 39.801 0.450 -50.843 1.00 93.69 353 SER A C 1
ATOM 2724 O O . SER A 1 353 ? 40.712 0.525 -51.671 1.00 93.69 353 SER A O 1
ATOM 2726 N N . VAL A 1 354 ? 38.836 1.377 -50.778 1.00 92.94 354 VAL A N 1
ATOM 2727 C CA . VAL A 1 354 ? 38.790 2.563 -51.655 1.00 92.94 354 VAL A CA 1
ATOM 2728 C C . VAL A 1 354 ? 39.979 3.485 -51.390 1.00 92.94 354 VAL A C 1
ATOM 2730 O O . VAL A 1 354 ? 40.556 4.027 -52.334 1.00 92.94 354 VAL A O 1
ATOM 2733 N N . LEU A 1 355 ? 40.403 3.639 -50.134 1.00 91.81 355 LEU A N 1
ATOM 2734 C CA . LEU A 1 355 ? 41.612 4.385 -49.784 1.00 91.81 355 LEU A CA 1
ATOM 2735 C C . LEU A 1 355 ? 42.856 3.766 -50.435 1.00 91.81 355 LEU A C 1
ATOM 2737 O O . LEU A 1 355 ? 43.689 4.501 -50.971 1.00 91.81 355 LEU A O 1
ATOM 2741 N N . GLY A 1 356 ? 42.973 2.435 -50.413 1.00 91.25 356 GLY A N 1
ATOM 2742 C CA . GLY A 1 356 ? 44.026 1.689 -51.108 1.00 91.25 356 GLY A CA 1
ATOM 2743 C C . GLY A 1 356 ? 44.044 1.984 -52.609 1.00 91.25 356 GLY A C 1
ATOM 2744 O O . GLY A 1 356 ? 45.045 2.482 -53.123 1.00 91.25 356 GLY A O 1
ATOM 2745 N N . LEU A 1 357 ? 42.903 1.813 -53.282 1.00 91.44 357 LEU A N 1
ATOM 2746 C CA . LEU A 1 357 ? 42.739 2.116 -54.712 1.00 91.44 357 LEU A CA 1
ATOM 2747 C C . LEU A 1 357 ? 43.055 3.582 -55.043 1.00 91.44 357 LEU A C 1
ATOM 2749 O O . LEU A 1 357 ? 43.699 3.878 -56.047 1.00 91.44 357 LEU A O 1
ATOM 2753 N N . THR A 1 358 ? 42.643 4.520 -54.186 1.00 91.62 358 THR A N 1
ATOM 2754 C CA . THR A 1 358 ? 42.941 5.952 -54.351 1.00 91.62 358 THR A CA 1
ATOM 2755 C C . THR A 1 358 ? 44.447 6.208 -54.310 1.00 91.62 358 THR A C 1
ATOM 2757 O O . THR A 1 358 ? 44.963 6.991 -55.112 1.00 91.62 358 THR A O 1
ATOM 2760 N N . LYS A 1 359 ? 45.169 5.544 -53.395 1.00 89.00 359 LYS A N 1
ATOM 2761 C CA . LYS A 1 359 ? 46.633 5.635 -53.296 1.00 89.00 359 LYS A CA 1
ATOM 2762 C C . LYS A 1 359 ? 47.315 5.032 -54.522 1.00 89.00 359 LYS A C 1
ATOM 2764 O O . LYS A 1 359 ? 48.239 5.654 -55.040 1.00 89.00 359 LYS A O 1
ATOM 2769 N N . GLU A 1 360 ? 46.849 3.887 -55.012 1.00 90.00 360 GLU A N 1
ATOM 2770 C CA . GLU A 1 360 ? 47.369 3.256 -56.233 1.00 90.00 360 GLU A CA 1
ATOM 2771 C C . GLU A 1 360 ? 47.152 4.139 -57.471 1.00 90.00 360 GLU A C 1
ATOM 2773 O O . GLU A 1 360 ? 48.095 4.406 -58.216 1.00 90.00 360 GLU A O 1
ATOM 2778 N N . LEU A 1 361 ? 45.942 4.681 -57.659 1.00 88.38 361 LEU A N 1
ATOM 2779 C CA . LEU A 1 361 ? 45.636 5.614 -58.751 1.00 88.38 361 LEU A CA 1
ATOM 2780 C C . LEU A 1 361 ? 46.499 6.873 -58.676 1.00 88.38 361 LEU A C 1
ATOM 2782 O O . LEU A 1 361 ? 47.051 7.309 -59.687 1.00 88.38 361 LEU A O 1
ATOM 2786 N N . ARG A 1 362 ? 46.668 7.433 -57.473 1.00 86.88 362 ARG A N 1
ATOM 2787 C CA . ARG A 1 362 ? 47.558 8.574 -57.256 1.00 86.88 362 ARG A CA 1
ATOM 2788 C C . ARG A 1 362 ? 48.997 8.236 -57.630 1.00 86.88 362 ARG A C 1
ATOM 2790 O O . ARG A 1 362 ? 49.626 9.008 -58.340 1.00 86.88 362 ARG A O 1
ATOM 2797 N N . GLN A 1 363 ? 49.499 7.070 -57.228 1.00 86.00 363 GLN A N 1
ATOM 2798 C CA . GLN A 1 363 ? 50.837 6.618 -57.605 1.00 86.00 363 GLN A CA 1
ATOM 2799 C C . GLN A 1 363 ? 50.988 6.440 -59.119 1.00 86.00 363 GLN A C 1
ATOM 2801 O O . GLN A 1 363 ? 52.035 6.811 -59.645 1.00 86.00 363 GLN A O 1
ATOM 2806 N N . LEU A 1 364 ? 49.978 5.924 -59.828 1.00 82.88 364 LEU A N 1
ATOM 2807 C CA . LEU A 1 364 ? 50.003 5.772 -61.290 1.00 82.88 364 LEU A CA 1
ATOM 2808 C C . LEU A 1 364 ? 50.081 7.122 -62.022 1.00 82.88 364 LEU A C 1
ATOM 2810 O O . LEU A 1 364 ? 50.789 7.234 -63.028 1.00 82.88 364 LEU A O 1
ATOM 2814 N N . VAL A 1 365 ? 49.383 8.135 -61.507 1.00 80.88 365 VAL A N 1
ATOM 2815 C CA . VAL A 1 365 ? 49.370 9.509 -62.039 1.00 80.88 365 VAL A CA 1
ATOM 2816 C C . VAL A 1 365 ? 50.631 10.291 -61.648 1.00 80.88 365 VAL A C 1
ATOM 2818 O O . VAL A 1 365 ? 51.180 11.043 -62.453 1.00 80.88 365 VAL 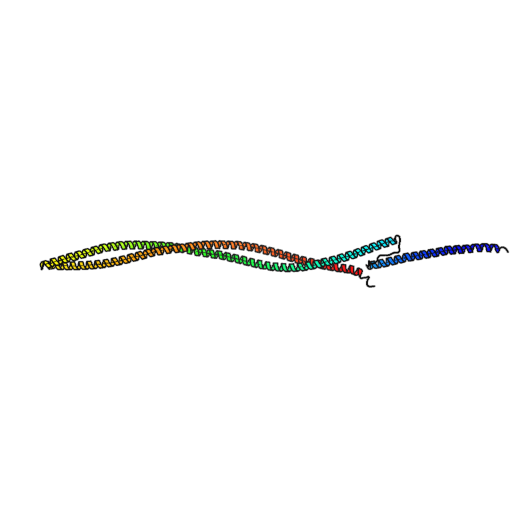A O 1
ATOM 2821 N N . ASP A 1 366 ? 51.155 10.086 -60.441 1.00 75.31 366 ASP A N 1
ATOM 2822 C CA . ASP A 1 366 ? 52.376 10.749 -59.975 1.00 75.31 366 ASP A CA 1
ATOM 2823 C C . ASP A 1 366 ? 53.630 10.142 -60.641 1.00 75.31 366 ASP A C 1
ATOM 2825 O O . ASP A 1 366 ? 54.509 10.883 -61.089 1.00 75.31 366 ASP A O 1
ATOM 2829 N N . HIS A 1 367 ? 53.687 8.815 -60.838 1.00 63.28 367 HIS A N 1
ATOM 2830 C CA . HIS A 1 367 ? 54.737 8.164 -61.643 1.00 63.28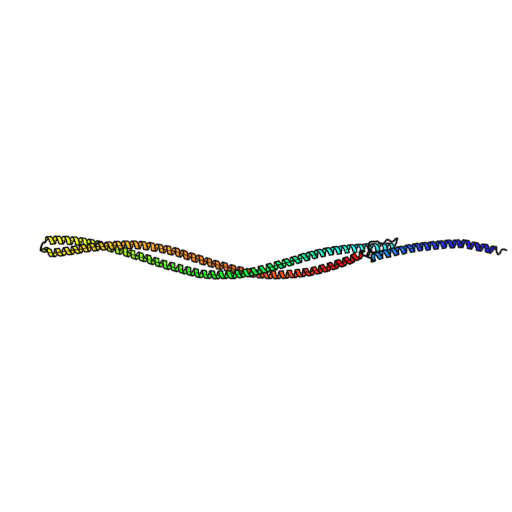 367 HIS A CA 1
ATOM 2831 C C . HIS A 1 367 ? 54.701 8.593 -63.115 1.00 63.28 367 HIS A C 1
ATOM 2833 O O . HIS A 1 367 ? 55.728 8.527 -63.790 1.00 63.28 367 HIS A O 1
ATOM 2839 N N . ALA A 1 368 ? 53.552 9.055 -63.618 1.00 56.62 368 ALA A N 1
ATOM 2840 C CA . ALA A 1 368 ? 53.462 9.625 -64.955 1.00 56.62 368 ALA A CA 1
ATOM 2841 C C . ALA A 1 368 ? 54.213 10.960 -65.084 1.00 56.62 368 ALA A C 1
ATOM 2843 O O . ALA A 1 368 ? 54.831 11.207 -66.109 1.00 56.62 368 ALA A O 1
ATOM 2844 N N . ASN A 1 369 ? 54.248 11.774 -64.028 1.00 51.94 369 ASN A N 1
ATOM 2845 C CA . ASN A 1 369 ? 54.914 13.081 -64.042 1.00 51.94 369 ASN A CA 1
ATOM 2846 C C . ASN A 1 369 ? 56.352 13.059 -63.482 1.00 51.94 369 ASN A C 1
ATOM 2848 O O . ASN A 1 369 ? 57.103 14.015 -63.665 1.00 51.94 369 ASN A O 1
ATOM 2852 N N . GLY A 1 370 ? 56.750 11.992 -62.779 1.00 47.78 370 GLY A N 1
ATOM 2853 C CA . GLY A 1 370 ? 58.062 11.880 -62.129 1.00 47.78 370 GLY A CA 1
ATOM 2854 C C . GLY A 1 370 ? 59.216 11.442 -63.039 1.00 47.78 370 GLY A C 1
ATOM 2855 O O . GLY A 1 370 ? 60.370 11.728 -62.717 1.00 47.78 370 GLY A O 1
ATOM 2856 N N . SER A 1 371 ? 58.950 10.786 -64.178 1.00 43.09 371 SER A N 1
ATOM 2857 C CA . SER A 1 371 ? 60.023 10.249 -65.034 1.00 43.09 371 SER A CA 1
ATOM 2858 C C . SER A 1 371 ? 60.762 11.314 -65.863 1.00 43.09 371 SER A C 1
ATOM 2860 O O . SER A 1 371 ? 61.813 11.030 -66.436 1.00 43.09 371 SER A O 1
ATOM 2862 N N . THR A 1 372 ? 60.255 12.551 -65.905 1.00 45.06 372 THR A N 1
ATOM 2863 C CA . THR A 1 372 ? 60.843 13.673 -66.659 1.00 45.06 372 THR A CA 1
ATOM 2864 C C . THR A 1 372 ? 61.718 14.622 -65.848 1.00 45.06 372 THR A C 1
ATOM 2866 O O . THR A 1 372 ? 62.370 15.473 -66.445 1.00 45.06 372 THR A O 1
ATOM 2869 N N . LYS A 1 373 ? 61.800 14.485 -64.517 1.00 41.03 373 LYS A N 1
ATOM 2870 C CA . LYS A 1 373 ? 62.667 15.350 -63.688 1.00 41.03 373 LYS A CA 1
ATOM 2871 C C . LYS A 1 373 ? 64.046 14.775 -63.353 1.00 41.03 373 LYS A C 1
ATOM 2873 O O . LYS A 1 373 ? 64.874 15.520 -62.846 1.00 41.03 373 LYS A O 1
ATOM 2878 N N . ASN A 1 374 ? 64.304 13.503 -63.652 1.00 35.00 374 ASN A N 1
ATOM 2879 C CA . ASN A 1 374 ? 65.588 12.842 -63.397 1.00 35.00 374 ASN A CA 1
ATOM 2880 C C . ASN A 1 374 ? 66.142 12.214 -64.689 1.00 35.00 374 ASN A C 1
ATOM 2882 O O . ASN A 1 374 ? 66.165 10.993 -64.835 1.00 35.00 374 ASN A O 1
ATOM 2886 N N . ASN A 1 375 ? 66.530 13.056 -65.651 1.00 32.28 375 ASN A N 1
ATOM 2887 C CA . ASN A 1 375 ? 67.654 12.797 -66.563 1.00 32.28 375 ASN A CA 1
ATOM 2888 C C . ASN A 1 375 ? 68.033 14.055 -67.340 1.00 32.28 375 ASN A C 1
ATOM 2890 O O . ASN A 1 375 ? 67.132 14.603 -68.017 1.00 32.28 375 ASN A O 1
#

pLDDT: mean 88.33, std 12.37, range [32.28, 97.94]

Foldseek 3Di:
DCVVVVVVVVVVVVVVVVVVVCVVVVVVVVVVVVVVVVVCCLVVVLVVLVVVCVVCVVLLNLPDQRDHPDDDPSVVVSVVRNVVSVVSVVVLVVLVVVLVVLLVVLVVLVVVLVVLLVVLVVVVVVLVVLLVVLVVLLVVLVVLLVVLVVLLVVLVVVLVVLVVVLVVLVVVLVVLVVVLVVLVVVLVVLVVVLVVLVVVLVVLVVQLVVLVVQLVVLVVQLVVLVVVPPVSPVSNVVSVVSNVVSVVSNVVSVVSNVVSVVSNVVSVVSNVVSVVSNVVSVVVSVVSVVVSVVSVVSSVVSVVSNVVSVVSNVVSVVSNVVSVVVNVVSVVVNVVSVVSNVVSVVSNVVSVVSVVVSVVSVCVSVSSVPSPPPD

Radius of gyration: 79.15 Å; Cα contacts (8 Å, |Δi|>4): 212; chains: 1; bounding box: 159×36×251 Å

Sequence (375 aa):
MIVSHLCALLLGYYSDYWWAWVSTYGAGIVCVIGFFKLFLKYTIENTIRIERNVGKIVKKDFSEKLKLNATGELYDLQNNFNTMIDNLQNFDHTLKDAIARMSSVVSQLTSIMGQQAVGMNEQSTALNQTTTTTQELAATSHQTTEKAQFVVESAERSMDVTSKGKSAVDGTIEEMNEIRRHVERIAEQILDLSEKTQQIGVITTTVNDIAEQTNMLALNAAIEASKAGEFGKGFGVVAIEVRKLAEKSKEASLRIRDLITQIQNATNSTVMATEEGSKRVDIGVEKIRDAGRLMDESIQSLEENVGYAQQILVGSKQQTIGIEQITLAMANINEVVKQVATGTTQTQNAVDSVLGLTKELRQLVDHANGSTKNN